Protein 4AE2 (pdb70)

CATH classification: 3.30.750.130 (+1 more: 2.60.120.1000)

Radius of gyration: 27.9 Å; Cα contacts (8 Å, |Δi|>4): 1718; chains: 3; bounding box: 72×78×65 Å

GO terms:
  GO:0005515 protein binding (F, IPI)
  GO:0048407 platelet-derived growth factor binding (F, IDA)
  GO:0005576 extracellular region (C, TAS)
  GO:0005788 endoplasmic reticulum lumen (C, TAS)
  GO:0031012 extracellular matrix (C, TAS)
  GO:0005576 extracellular region (C, HDA)
  GO:0031012 extracellular matrix (C, HDA)
  GO:0030020 extracellular matrix structural constituent conferring tensile strength (F, HDA)
  GO:0005586 collagen type III trimer (C, IDA)
  GO:0002020 protease binding (F, IPI)
  GO:0005576 extracellular region (C, IDA)
  GO:0042060 wound healing (P, IDA)
  GO:0009314 response to radiation (P, IDA)
  GO:0018149 peptide cross-linking (P, IDA)
  GO:0034097 response to cytokine (P, IDA)
  GO:0007160 cell-matrix adhesion (P, IDA)
  GO:0007179 transforming growth factor beta receptor signaling pathway (P, IDA)
  GO:0005178 integrin binding (F, IMP)
  GO:0005201 extracellular matrix structural constituent (F, IMP)
  GO:0031012 extracellular matrix (C, IMP)

B-factor: mean 22.06, std 8.64, range [9.99, 71.2]

InterPro domains:
  IPR000885 Fibrillar collagen, C-terminal [PF01410] (1231-1465)
  IPR000885 Fibrillar collagen, C-terminal [PS51461] (1232-1466)
  IPR000885 Fibrillar collagen, C-terminal [SM00038] (1231-1466)
  IPR001007 VWFC domain [PF00093] (32-88)
  IPR001007 VWFC domain [PS01208] (50-88)
  IPR001007 VWFC domain [PS50184] (30-89)
  IPR001007 VWFC domain [SM00214] (32-88)
  IPR008160 Collagen triple helix repeat [PF01391] (474-532)
  IPR008160 Collagen triple helix repeat [PF01391] (534-592)
  IPR008160 Collagen triple helix repeat [PF01391] (958-1015)
  IPR008160 Collagen triple helix repeat [PF01391] (1077-1135)
  IPR008160 Collagen triple helix repeat [PF01391] (1137-1195)
  IPR050149 Collagen superfamily [PTHR24023] (837-1212)

Structure (mmCIF, N/CA/C/O backbone):
data_4AE2
#
_entry.id   4AE2
#
_cell.length_a   76.450
_cell.length_b   90.360
_cell.length_c   102.440
_cell.angle_alpha   90.00
_cell.angle_beta   90.00
_cell.angle_gamma   90.00
#
_symmetry.space_group_name_H-M   'P 21 21 21'
#
loop_
_entity.id
_entity.type
_entity.pdbx_description
1 polymer 'COLLAGEN ALPHA-1(III) CHAIN'
2 non-polymer 'CALCIUM ION'
3 non-polymer 'NITRATE ION'
4 water water
#
loop_
_atom_site.group_PDB
_atom_site.id
_atom_site.type_symbol
_atom_site.label_atom_id
_atom_site.label_alt_id
_atom_site.label_comp_id
_atom_site.label_asym_id
_atom_site.label_entity_id
_atom_site.label_seq_id
_atom_site.pdbx_PDB_ins_code
_atom_site.Cartn_x
_atom_site.Cartn_y
_atom_site.Cartn_z
_atom_site.occupancy
_atom_site.B_iso_or_equiv
_atom_site.auth_seq_id
_atom_site.auth_comp_id
_atom_site.auth_asym_id
_atom_site.auth_atom_id
_atom_site.pdbx_PDB_model_num
ATOM 1 N N . PRO A 1 41 ? 20.890 3.292 -35.201 1.00 37.75 30 PRO A N 1
ATOM 2 C CA . PRO A 1 41 ? 20.049 2.792 -36.268 1.00 33.27 30 PRO A CA 1
ATOM 3 C C . PRO A 1 41 ? 19.557 3.917 -37.105 1.00 38.10 30 PRO A C 1
ATOM 4 O O . PRO A 1 41 ? 20.097 4.999 -36.972 1.00 39.89 30 PRO A O 1
ATOM 8 N N . ASP A 1 42 ? 18.571 3.602 -37.934 1.00 38.30 31 ASP A N 1
ATOM 9 C CA . ASP A 1 42 ? 18.040 4.481 -38.953 1.00 34.41 31 ASP A CA 1
ATOM 10 C C . ASP A 1 42 ? 16.568 4.207 -39.325 1.00 31.53 31 ASP A C 1
ATOM 11 O O . ASP A 1 42 ? 15.998 4.961 -40.086 1.00 34.11 31 ASP A O 1
ATOM 16 N N . GLY A 1 43 ? 15.951 3.153 -38.778 1.00 27.91 32 GLY A N 1
ATOM 17 C CA . GLY A 1 43 ? 14.512 2.917 -38.991 1.00 20.35 32 GLY A CA 1
ATOM 18 C C . GLY A 1 43 ? 14.128 2.055 -40.182 1.00 22.72 32 GLY A C 1
ATOM 19 O O . GLY A 1 43 ? 12.939 1.888 -40.500 1.00 22.90 32 GLY A O 1
ATOM 20 N N . SER A 1 44 ? 15.133 1.528 -40.867 1.00 22.88 33 SER A N 1
ATOM 21 C CA . SER A 1 44 ? 14.915 0.540 -41.911 1.00 23.31 33 SER A CA 1
ATOM 22 C C . SER A 1 44 ? 14.697 -0.830 -41.263 1.00 23.33 33 SER A C 1
ATOM 23 O O . SER A 1 44 ? 15.016 -1.023 -40.091 1.00 23.08 33 SER A O 1
ATOM 26 N N . ARG A 1 45 ? 14.163 -1.785 -42.023 1.00 24.93 34 ARG A N 1
ATOM 27 C CA . ARG A 1 45 ? 13.952 -3.131 -41.495 1.00 25.37 34 ARG A CA 1
ATOM 28 C C . ARG A 1 45 ? 15.243 -3.805 -40.992 1.00 26.59 34 ARG A C 1
ATOM 29 O O . ARG A 1 45 ? 15.238 -4.501 -39.978 1.00 29.06 34 ARG A O 1
ATOM 37 N N . LYS A 1 46 ? 16.341 -3.582 -41.704 1.00 26.36 35 LYS A N 1
ATOM 38 C CA . LYS A 1 46 ? 17.631 -4.181 -41.378 1.00 27.29 35 LYS A CA 1
ATOM 39 C C . LYS A 1 46 ? 18.288 -3.469 -40.197 1.00 26.48 35 LYS A C 1
ATOM 40 O O . LYS A 1 46 ? 19.125 -4.047 -39.503 1.00 28.57 35 LYS A O 1
ATOM 42 N N . ASN A 1 47 ? 17.906 -2.215 -39.974 1.00 27.54 36 ASN A N 1
ATOM 43 C CA . ASN A 1 47 ? 18.494 -1.407 -38.911 1.00 27.29 36 ASN A CA 1
ATOM 44 C C . ASN A 1 47 ? 17.410 -0.630 -38.147 1.00 21.55 36 ASN A C 1
ATOM 45 O O . ASN A 1 47 ? 17.339 0.609 -38.242 1.00 20.62 36 ASN A O 1
ATOM 50 N N . PRO A 1 48 ? 16.544 -1.355 -37.403 1.00 21.07 37 PRO A N 1
ATOM 51 C CA . PRO A 1 48 ? 15.409 -0.654 -36.798 1.00 19.42 37 PRO A CA 1
ATOM 52 C C . PRO A 1 48 ? 15.826 0.237 -35.646 1.00 21.13 37 PRO A C 1
ATOM 53 O O . PRO A 1 48 ? 16.818 -0.045 -34.970 1.00 24.36 37 PRO A O 1
ATOM 57 N N . ALA A 1 49 ? 15.067 1.302 -35.432 1.00 18.00 38 ALA A N 1
ATOM 58 C CA . ALA A 1 49 ? 15.216 2.154 -34.250 1.00 19.66 38 ALA A CA 1
ATOM 59 C C . ALA A 1 49 ? 14.512 1.533 -33.024 1.00 16.68 38 ALA A C 1
ATOM 60 O O . ALA A 1 49 ? 13.672 0.648 -33.178 1.00 19.03 38 ALA A O 1
ATOM 62 N N . ARG A 1 50 ? 14.843 1.981 -31.808 1.00 14.00 39 ARG A N 1
ATOM 63 C CA . ARG A 1 50 ? 14.097 1.482 -30.628 1.00 13.78 39 ARG A CA 1
ATOM 64 C C . ARG A 1 50 ? 12.608 1.853 -30.724 1.00 13.53 39 ARG A C 1
ATOM 65 O O . ARG A 1 50 ? 11.719 1.017 -30.481 1.00 13.16 39 ARG A O 1
ATOM 73 N N . ASN A 1 51 ? 12.354 3.110 -31.054 1.00 12.61 40 ASN A N 1
ATOM 74 C CA . ASN A 1 51 ? 10.998 3.611 -31.310 1.00 13.69 40 ASN A CA 1
ATOM 75 C C . ASN A 1 51 ? 11.093 4.907 -32.095 1.00 14.21 40 ASN A C 1
ATOM 76 O O . ASN A 1 51 ? 12.193 5.358 -32.425 1.00 14.95 40 ASN A O 1
ATOM 81 N N . CYS A 1 52 ? 9.953 5.510 -32.406 1.00 13.90 41 CYS A N 1
ATOM 82 C CA . CYS A 1 52 ? 9.956 6.737 -33.221 1.00 12.77 41 CYS A CA 1
ATOM 83 C C . CYS A 1 52 ? 10.539 7.954 -32.502 1.00 13.08 41 CYS A C 1
ATOM 84 O O . CYS A 1 52 ? 11.116 8.844 -33.143 1.00 15.96 41 CYS A O 1
ATOM 87 N N . ARG A 1 53 ? 10.355 8.026 -31.187 1.00 13.94 42 ARG A N 1
ATOM 88 C CA . ARG A 1 53 ? 10.891 9.154 -30.425 1.00 14.82 42 ARG A CA 1
ATOM 89 C C . ARG A 1 53 ? 12.420 9.217 -30.499 1.00 16.56 42 ARG A C 1
ATOM 90 O O . ARG A 1 53 ? 12.985 10.318 -30.645 1.00 19.47 42 ARG A O 1
ATOM 98 N N . ASP A 1 54 ? 13.076 8.049 -30.405 1.00 17.04 43 ASP A N 1
ATOM 99 C CA . ASP A 1 54 ? 14.537 7.957 -30.546 1.00 18.31 43 ASP A CA 1
ATOM 100 C C . ASP A 1 54 ? 14.953 8.329 -31.940 1.00 17.98 43 ASP A C 1
ATOM 101 O O . ASP A 1 54 ? 15.986 8.978 -32.140 1.00 19.88 43 ASP A O 1
ATOM 106 N N . LEU A 1 55 ? 14.182 7.853 -32.917 1.00 17.65 44 LEU A N 1
ATOM 107 C CA . LEU A 1 55 ? 14.487 8.147 -34.311 1.00 18.56 44 LEU A CA 1
ATOM 108 C C . LEU A 1 55 ? 14.439 9.664 -34.555 1.00 17.92 44 LEU A C 1
ATOM 109 O O . LEU A 1 55 ? 15.349 10.220 -35.191 1.00 20.90 44 LEU A O 1
ATOM 114 N N . LYS A 1 56 ? 13.421 10.334 -34.014 1.00 15.18 45 LYS A N 1
ATOM 115 C CA . LYS A 1 56 ? 13.296 11.793 -34.114 1.00 17.43 45 LYS A CA 1
ATOM 116 C C . LYS A 1 56 ? 14.486 12.493 -33.447 1.00 19.49 45 LYS A C 1
ATOM 117 O O . LYS A 1 56 ? 15.115 13.385 -34.048 1.00 22.71 45 LYS A O 1
ATOM 123 N N . PHE A 1 57 ? 14.804 12.071 -32.223 1.00 17.91 46 PHE A N 1
ATOM 124 C CA . PHE A 1 57 ? 15.901 12.674 -31.449 1.00 21.29 46 PHE A CA 1
ATOM 125 C C . PHE A 1 57 ? 17.247 12.555 -32.181 1.00 20.23 46 PHE A C 1
ATOM 126 O O . PHE A 1 57 ? 17.999 13.527 -32.287 1.00 23.13 46 PHE A O 1
ATOM 134 N N . CYS A 1 58 ? 17.529 11.365 -32.700 1.00 21.30 47 CYS A N 1
ATOM 135 C CA . CYS A 1 58 ? 18.813 11.057 -33.311 1.00 22.42 47 CYS A CA 1
ATOM 136 C C . CYS A 1 58 ? 18.909 11.443 -34.788 1.00 24.46 47 CYS A C 1
ATOM 137 O O . CYS A 1 58 ? 19.995 11.701 -35.281 1.00 28.88 47 CYS A O 1
ATOM 140 N N . HIS A 1 59 ? 17.774 11.500 -35.482 1.00 24.61 48 HIS A N 1
ATOM 141 C CA . HIS A 1 59 ? 17.749 11.847 -36.900 1.00 25.13 48 HIS A CA 1
ATOM 142 C C . HIS A 1 59 ? 16.657 12.852 -37.178 1.00 25.90 48 HIS A C 1
ATOM 143 O O . HIS A 1 59 ? 15.628 12.496 -37.766 1.00 24.07 48 HIS A O 1
ATOM 150 N N . PRO A 1 60 ? 16.868 14.124 -36.778 1.00 26.42 49 PRO A N 1
ATOM 151 C CA . PRO A 1 60 ? 15.806 15.134 -36.866 1.00 26.83 49 PRO A CA 1
ATOM 152 C C . PRO A 1 60 ? 15.403 15.481 -38.305 1.00 28.04 49 PRO A C 1
ATOM 153 O O . PRO A 1 60 ? 14.406 16.165 -38.513 1.00 31.76 49 PRO A O 1
ATOM 157 N N . GLU A 1 61 ? 16.163 14.992 -39.282 1.00 26.91 50 GLU A N 1
ATOM 158 C CA . GLU A 1 61 ? 15.892 15.291 -40.690 1.00 28.82 50 GLU A CA 1
ATOM 159 C C . GLU A 1 61 ? 14.811 14.374 -41.273 1.00 22.58 50 GLU A C 1
ATOM 160 O O . GLU A 1 61 ? 14.258 14.664 -42.340 1.00 22.73 50 GLU A O 1
ATOM 166 N N . LEU A 1 62 ? 14.514 13.274 -40.583 1.00 20.74 51 LEU A N 1
ATOM 167 C CA . LEU A 1 62 ? 13.564 12.292 -41.111 1.00 18.59 51 LEU A CA 1
ATOM 168 C C . LEU A 1 62 ? 12.128 12.809 -41.012 1.00 19.71 51 LEU A C 1
ATOM 169 O O . LEU A 1 62 ? 11.739 13.417 -40.005 1.00 20.90 51 LEU A O 1
ATOM 174 N N . LYS A 1 63 ? 11.359 12.573 -42.074 1.00 17.86 52 LYS A N 1
ATOM 175 C CA . LYS A 1 63 ? 9.961 12.996 -42.137 1.00 18.94 52 LYS A CA 1
ATOM 176 C C . LYS A 1 63 ? 9.011 11.901 -41.698 1.00 16.22 52 LYS A C 1
ATOM 177 O O . LYS A 1 63 ? 9.359 10.710 -41.680 1.00 16.23 52 LYS A O 1
ATOM 183 N N . SER A 1 64 ? 7.806 12.311 -41.334 1.00 15.50 53 SER A N 1
ATOM 184 C CA . SER A 1 64 ? 6.786 11.367 -40.855 1.00 15.02 53 SER A CA 1
ATOM 185 C C . SER A 1 64 ? 6.462 10.310 -41.900 1.00 15.70 53 SER A C 1
ATOM 186 O O . SER A 1 64 ? 6.347 10.615 -43.097 1.00 18.31 53 SER A O 1
ATOM 189 N N . GLY A 1 65 ? 6.315 9.070 -41.446 1.00 14.50 54 GLY A N 1
ATOM 190 C CA . GLY A 1 65 ? 6.151 7.960 -42.378 1.00 14.97 54 GLY A CA 1
ATOM 191 C C . GLY A 1 65 ? 6.349 6.597 -41.759 1.00 16.09 54 GLY A C 1
ATOM 192 O O . GLY A 1 65 ? 6.429 6.459 -40.533 1.00 15.73 54 GLY A O 1
ATOM 193 N N . GLU A 1 66 ? 6.403 5.594 -42.629 1.00 16.11 55 GLU A N 1
ATOM 194 C CA . GLU A 1 66 ? 6.564 4.219 -42.230 1.00 16.28 55 GLU A CA 1
ATOM 195 C C . GLU A 1 66 ? 8.011 3.920 -41.890 1.00 16.15 55 GLU A C 1
ATOM 196 O O . GLU A 1 66 ? 8.905 4.212 -42.703 1.00 16.20 55 GLU A O 1
ATOM 202 N N . TYR A 1 67 ? 8.230 3.323 -40.711 1.00 14.59 56 TYR A N 1
ATOM 203 C CA . TYR A 1 67 ? 9.572 2.909 -40.251 1.00 14.66 56 TYR A CA 1
ATOM 204 C C . TYR A 1 67 ? 9.483 1.591 -39.513 1.00 14.94 56 TYR A C 1
ATOM 205 O O . TYR A 1 67 ? 8.385 1.159 -39.137 1.00 16.95 56 TYR A O 1
ATOM 214 N N . TRP A 1 68 ? 10.642 0.971 -39.280 1.00 14.04 57 TRP A N 1
ATOM 215 C CA . TRP A 1 68 ? 10.729 -0.262 -38.503 1.00 13.86 57 TRP A CA 1
ATOM 216 C C . TRP A 1 68 ? 11.352 0.075 -37.174 1.00 14.85 57 TRP A C 1
ATOM 217 O O . TRP A 1 68 ? 12.406 0.738 -37.103 1.00 15.88 57 TRP A O 1
ATOM 228 N N . VAL A 1 69 ? 10.682 -0.337 -36.104 1.00 14.38 58 VAL A N 1
ATOM 229 C CA . VAL A 1 69 ? 11.191 -0.133 -34.755 1.00 12.40 58 VAL A CA 1
ATOM 230 C C . VAL A 1 69 ? 11.220 -1.445 -34.004 1.00 12.55 58 VAL A C 1
ATOM 231 O O . VAL A 1 69 ? 10.568 -2.408 -34.398 1.00 17.02 58 VAL A O 1
ATOM 235 N N . ASP A 1 70 ? 11.989 -1.484 -32.925 1.00 13.10 59 ASP A N 1
ATOM 236 C CA . ASP A 1 70 ? 12.226 -2.714 -32.205 1.00 13.30 59 ASP A CA 1
ATOM 237 C C . ASP A 1 70 ? 12.336 -2.402 -30.711 1.00 15.21 59 ASP A C 1
ATOM 238 O O . ASP A 1 70 ? 13.441 -2.337 -30.149 1.00 15.15 59 ASP A O 1
ATOM 243 N N . PRO A 1 71 ? 11.182 -2.209 -30.056 1.00 14.08 60 PRO A N 1
ATOM 244 C CA . PRO A 1 71 ? 11.182 -1.745 -28.678 1.00 14.43 60 PRO A CA 1
ATOM 245 C C . PRO A 1 71 ? 11.978 -2.646 -27.726 1.00 13.99 60 PRO A C 1
ATOM 246 O O . PRO A 1 71 ? 12.601 -2.139 -26.798 1.00 14.55 60 PRO A O 1
ATOM 250 N N . ASN A 1 72 ? 12.001 -3.955 -27.987 1.00 13.32 61 ASN A N 1
ATOM 251 C CA . ASN A 1 72 ? 12.675 -4.906 -27.079 1.00 13.64 61 ASN A CA 1
ATOM 252 C C . ASN A 1 72 ? 14.133 -5.137 -27.472 1.00 13.48 61 ASN A C 1
ATOM 253 O O . ASN A 1 72 ? 14.845 -5.939 -26.843 1.00 13.89 61 ASN A O 1
ATOM 258 N N . GLN A 1 73 ? 14.566 -4.404 -28.503 1.00 12.88 62 GLN A N 1
ATOM 259 C CA . GLN A 1 73 ? 15.979 -4.380 -28.927 1.00 15.36 62 GLN A CA 1
ATOM 260 C C . GLN A 1 73 ? 16.542 -5.790 -29.096 1.00 16.38 62 GLN A C 1
ATOM 261 O O . GLN A 1 73 ? 15.822 -6.668 -29.565 1.00 16.11 62 GLN A O 1
ATOM 267 N N . GLY A 1 74 ? 17.803 -6.023 -28.723 1.00 17.25 63 GLY A N 1
ATOM 268 C CA . GLY A 1 74 ? 18.429 -7.330 -28.946 1.00 17.25 63 GLY A CA 1
ATOM 269 C C . GLY A 1 74 ? 18.335 -7.768 -30.401 1.00 18.15 63 GLY A C 1
ATOM 270 O O . GLY A 1 74 ? 18.593 -6.974 -31.303 1.00 18.53 63 GLY A O 1
ATOM 271 N N . CYS A 1 75 ? 17.947 -9.022 -30.629 1.00 19.84 64 CYS A N 1
ATOM 272 C CA . CYS A 1 75 ? 17.756 -9.565 -31.981 1.00 17.94 64 CYS A CA 1
ATOM 273 C C . CYS A 1 75 ? 16.741 -8.720 -32.771 1.00 19.57 64 CYS A C 1
ATOM 274 O O . CYS A 1 75 ? 15.661 -8.374 -32.272 1.00 18.28 64 CYS A O 1
ATOM 277 N N . LYS A 1 76 ? 17.110 -8.369 -33.993 1.00 20.70 65 LYS A N 1
ATOM 278 C CA . LYS A 1 76 ? 16.318 -7.454 -34.833 1.00 21.00 65 LYS A CA 1
ATOM 279 C C . LYS A 1 76 ? 15.136 -8.111 -35.550 1.00 22.88 65 LYS A C 1
ATOM 280 O O . LYS A 1 76 ? 14.305 -7.416 -36.149 1.00 24.74 65 LYS A O 1
ATOM 283 N N . LEU A 1 77 ? 15.054 -9.438 -35.499 1.00 21.82 66 LEU A N 1
ATOM 284 C CA . LEU A 1 77 ? 14.113 -10.195 -36.344 1.00 25.95 66 LEU A CA 1
ATOM 285 C C . LEU A 1 77 ? 12.642 -9.963 -36.010 1.00 25.12 66 LEU A C 1
ATOM 286 O O . LEU A 1 77 ? 11.762 -10.213 -36.844 1.00 28.41 66 LEU A O 1
ATOM 291 N N . ASP A 1 78 ? 12.370 -9.482 -34.800 1.00 21.82 67 ASP A N 1
ATOM 292 C CA . ASP A 1 78 ? 10.993 -9.217 -34.408 1.00 20.76 67 ASP A CA 1
ATOM 293 C C . ASP A 1 78 ? 10.632 -7.727 -34.464 1.00 19.89 67 ASP A C 1
ATOM 294 O O . ASP A 1 78 ? 9.661 -7.303 -33.836 1.00 20.87 67 ASP A O 1
ATOM 299 N N . ALA A 1 79 ? 11.412 -6.936 -35.209 1.00 18.53 68 ALA A N 1
ATOM 300 C CA . ALA A 1 79 ? 11.070 -5.526 -35.415 1.00 17.69 68 ALA A CA 1
ATOM 301 C C . ALA A 1 79 ? 9.672 -5.399 -36.037 1.00 17.70 68 ALA A C 1
ATOM 302 O O . ALA A 1 79 ? 9.223 -6.287 -36.768 1.00 20.36 68 ALA A O 1
ATOM 304 N N . ILE A 1 80 ? 8.978 -4.316 -35.706 1.00 16.05 69 ILE A N 1
ATOM 305 C CA . ILE A 1 80 ? 7.622 -4.075 -36.213 1.00 18.05 69 ILE A CA 1
ATOM 306 C C . ILE A 1 80 ? 7.548 -2.820 -37.063 1.00 16.23 69 ILE A C 1
ATOM 307 O O . ILE A 1 80 ? 8.298 -1.862 -36.861 1.00 16.64 69 ILE A O 1
ATOM 312 N N . LYS A 1 81 ? 6.616 -2.831 -38.016 1.00 17.81 70 LYS A N 1
ATOM 313 C CA . LYS A 1 81 ? 6.410 -1.728 -38.919 1.00 15.98 70 LYS A CA 1
ATOM 314 C C . LYS A 1 81 ? 5.387 -0.770 -38.320 1.00 14.76 70 LYS A C 1
ATOM 315 O O . LYS A 1 81 ? 4.287 -1.179 -37.917 1.00 17.39 70 LYS A O 1
ATOM 321 N N . VAL A 1 82 ? 5.741 0.505 -38.271 1.00 14.31 71 VAL A N 1
ATOM 322 C CA . VAL A 1 82 ? 4.906 1.494 -37.562 1.00 14.22 71 VAL A CA 1
ATOM 323 C C . VAL A 1 82 ? 4.818 2.768 -38.379 1.00 14.30 71 VAL A C 1
ATOM 324 O O . VAL A 1 82 ? 5.543 2.923 -39.370 1.00 15.29 71 VAL A O 1
ATOM 328 N N . PHE A 1 83 ? 3.929 3.676 -37.980 1.00 15.33 72 PHE A N 1
ATOM 329 C CA . PHE A 1 83 ? 3.972 5.045 -38.498 1.00 16.21 72 PHE A CA 1
ATOM 330 C C . PHE A 1 83 ? 4.644 5.903 -37.437 1.00 15.10 72 PHE A C 1
ATOM 331 O O . PHE A 1 83 ? 4.250 5.867 -36.282 1.00 15.09 72 PHE A O 1
ATOM 339 N N . CYS A 1 84 ? 5.659 6.660 -37.845 1.00 13.33 73 CYS A N 1
ATOM 340 C CA . CYS A 1 84 ? 6.290 7.630 -36.959 1.00 15.26 73 CYS A CA 1
ATOM 341 C C . CYS A 1 84 ? 5.765 9.018 -37.282 1.00 15.97 73 CYS A C 1
ATOM 342 O O . CYS A 1 84 ? 5.931 9.497 -38.394 1.00 15.16 73 CYS A O 1
ATOM 345 N N . ASN A 1 85 ? 5.138 9.666 -36.310 1.00 15.01 74 ASN A N 1
ATOM 346 C CA . ASN A 1 85 ? 4.904 11.098 -36.421 1.00 15.84 74 ASN A CA 1
ATOM 347 C C . ASN A 1 85 ? 6.185 11.822 -36.013 1.00 16.04 74 ASN A C 1
ATOM 348 O O . ASN A 1 85 ? 6.529 11.834 -34.832 1.00 17.06 74 ASN A O 1
ATOM 353 N N . MET A 1 86 ? 6.908 12.400 -36.981 1.00 14.17 75 MET A N 1
ATOM 354 C CA . MET A 1 86 ? 8.215 13.021 -36.666 1.00 15.04 75 MET A CA 1
ATOM 355 C C . MET A 1 86 ? 8.164 14.448 -36.118 1.00 16.96 75 MET A C 1
ATOM 356 O O . MET A 1 86 ? 9.199 14.993 -35.701 1.00 18.30 75 MET A O 1
ATOM 361 N N . GLU A 1 87 ? 6.964 15.038 -36.092 1.00 17.04 76 GLU A N 1
ATOM 362 C CA . GLU A 1 87 ? 6.738 16.280 -35.363 1.00 18.17 76 GLU A CA 1
ATOM 363 C C . GLU A 1 87 ? 6.625 16.060 -33.834 1.00 18.08 76 GLU A C 1
ATOM 364 O O . GLU A 1 87 ? 7.246 16.772 -33.045 1.00 19.68 76 GLU A O 1
ATOM 370 N N . THR A 1 88 ? 5.820 15.086 -33.430 1.00 15.78 77 THR A N 1
ATOM 371 C CA . THR A 1 88 ? 5.668 14.747 -32.017 1.00 18.33 77 THR A CA 1
ATOM 372 C C . THR A 1 88 ? 6.675 13.686 -31.544 1.00 18.39 77 THR A C 1
ATOM 373 O O . THR A 1 88 ? 7.035 13.669 -30.379 1.00 22.34 77 THR A O 1
ATOM 377 N N . GLY A 1 89 ? 7.130 12.815 -32.439 1.00 16.49 78 GLY A N 1
ATOM 378 C CA . GLY A 1 89 ? 7.928 11.639 -32.042 1.00 15.19 78 GLY A CA 1
ATOM 379 C C . GLY A 1 89 ? 7.075 10.443 -31.650 1.00 14.24 78 GLY A C 1
ATOM 380 O O . GLY A 1 89 ? 7.584 9.461 -31.126 1.00 16.31 78 GLY A O 1
ATOM 381 N N . GLU A 1 90 ? 5.772 10.508 -31.917 1.00 14.95 79 GLU A N 1
ATOM 382 C CA . GLU A 1 90 ? 4.865 9.399 -31.599 1.00 13.55 79 GLU A CA 1
ATOM 383 C C . GLU A 1 90 ? 5.121 8.165 -32.463 1.00 12.45 79 GLU A C 1
ATOM 384 O O . GLU A 1 90 ? 5.361 8.285 -33.664 1.00 14.90 79 GLU A O 1
ATOM 390 N N . THR A 1 91 ? 5.057 6.995 -31.836 1.00 11.15 80 THR A N 1
ATOM 391 C CA . THR A 1 91 ? 5.100 5.702 -32.517 1.00 12.17 80 THR A CA 1
ATOM 392 C C . THR A 1 91 ? 3.647 5.207 -32.599 1.00 12.85 80 THR A C 1
ATOM 393 O O . THR A 1 91 ? 3.030 4.930 -31.553 1.00 13.45 80 THR A O 1
ATOM 397 N N . CYS A 1 92 ? 3.107 5.101 -33.816 1.00 11.04 81 CYS A N 1
ATOM 398 C CA . CYS A 1 92 ? 1.679 4.774 -34.011 1.00 10.39 81 CYS A CA 1
ATOM 399 C C . CYS A 1 92 ? 1.485 3.428 -34.684 1.00 13.04 81 CYS A C 1
ATOM 400 O O . CYS A 1 92 ? 2.052 3.180 -35.759 1.00 16.24 81 CYS A O 1
ATOM 403 N N . ILE A 1 93 ? 0.699 2.556 -34.046 1.00 11.64 82 ILE A N 1
ATOM 404 C CA . ILE A 1 93 ? 0.539 1.166 -34.500 1.00 12.37 82 ILE A CA 1
ATOM 405 C C . ILE A 1 93 ? -0.918 0.983 -34.882 1.00 14.47 82 ILE A C 1
ATOM 406 O O . ILE A 1 93 ? -1.800 1.279 -34.075 1.00 13.93 82 ILE A O 1
ATOM 411 N N . SER A 1 94 ? -1.168 0.474 -36.085 1.00 14.65 83 SER A N 1
ATOM 412 C CA . SER A 1 94 ? -2.529 0.391 -36.588 1.00 14.33 83 SER A CA 1
ATOM 413 C C . SER A 1 94 ? -3.218 -0.862 -36.114 1.00 16.72 83 SER A C 1
ATOM 414 O O . SER A 1 94 ? -2.558 -1.903 -35.908 1.00 16.87 83 SER A O 1
ATOM 417 N N . ALA A 1 95 ? -4.543 -0.765 -35.953 1.00 15.95 84 ALA A N 1
ATOM 418 C CA . ALA A 1 95 ? -5.378 -1.939 -35.749 1.00 17.01 84 ALA A CA 1
ATOM 419 C C . ALA A 1 95 ? -5.445 -2.741 -37.028 1.00 17.31 84 ALA A C 1
ATOM 420 O O . ALA A 1 95 ? -5.343 -2.188 -38.122 1.00 17.59 84 ALA A O 1
ATOM 422 N N . ASN A 1 96 ? -5.626 -4.048 -36.898 1.00 18.25 85 ASN A N 1
ATOM 423 C CA . ASN A 1 96 ? -5.767 -4.906 -38.070 1.00 21.50 85 ASN A CA 1
ATOM 424 C C . ASN A 1 96 ? -6.630 -6.115 -37.734 1.00 22.24 85 ASN A C 1
ATOM 425 O O . ASN A 1 96 ? -6.176 -7.014 -37.021 1.00 29.70 85 ASN A O 1
ATOM 430 N N . PRO A 1 97 ? -7.888 -6.138 -38.221 1.00 24.52 86 PRO A N 1
ATOM 431 C CA . PRO A 1 97 ? -8.524 -5.128 -39.085 1.00 22.92 86 PRO A CA 1
ATOM 432 C C . PRO A 1 97 ? -8.806 -3.833 -38.351 1.00 21.17 86 PRO A C 1
ATOM 433 O O . PRO A 1 97 ? -9.025 -3.846 -37.150 1.00 23.40 86 PRO A O 1
ATOM 437 N N . LEU A 1 98 ? -8.828 -2.723 -39.073 1.00 20.92 87 LEU A N 1
ATOM 438 C CA . LEU A 1 98 ? -9.087 -1.442 -38.429 1.00 25.13 87 LEU A CA 1
ATOM 439 C C . LEU A 1 98 ? -10.539 -1.026 -38.561 1.00 21.52 87 LEU A C 1
ATOM 440 O O . LEU A 1 98 ? -10.965 -0.039 -37.963 1.00 25.20 87 LEU A O 1
ATOM 445 N N . ASN A 1 99 ? -11.293 -1.789 -39.342 1.00 19.61 88 ASN A N 1
ATOM 446 C CA . ASN A 1 99 ? -12.675 -1.446 -39.639 1.00 19.53 88 ASN A CA 1
ATOM 447 C C . ASN A 1 99 ? -13.668 -2.497 -39.139 1.00 21.42 88 ASN A C 1
ATOM 448 O O . ASN A 1 99 ? -13.459 -3.691 -39.343 1.00 23.02 88 ASN A O 1
ATOM 453 N N . VAL A 1 100 ? -14.737 -2.046 -38.476 1.00 19.01 89 VAL A N 1
ATOM 454 C CA . VAL A 1 100 ? -15.925 -2.875 -38.244 1.00 17.78 89 VAL A CA 1
ATOM 455 C C . VAL A 1 100 ? -16.955 -2.357 -39.244 1.00 18.90 89 VAL A C 1
ATOM 456 O O . VAL A 1 100 ? -17.359 -1.201 -39.145 1.00 21.19 89 VAL A O 1
ATOM 460 N N . PRO A 1 101 ? -17.377 -3.198 -40.214 1.00 21.62 90 PRO A N 1
ATOM 461 C CA . PRO A 1 101 ? -18.327 -2.776 -41.254 1.00 20.26 90 PRO A CA 1
ATOM 462 C C . PRO A 1 101 ? -19.644 -2.290 -40.670 1.00 20.77 90 PRO A C 1
ATOM 463 O O . PRO A 1 101 ? -20.049 -2.758 -39.594 1.00 20.29 90 PRO A O 1
ATOM 467 N N . ARG A 1 102 ? -20.300 -1.366 -41.375 1.00 21.33 91 ARG A N 1
ATOM 468 C CA . ARG A 1 102 ? -21.609 -0.847 -40.959 1.00 22.58 91 ARG A CA 1
ATOM 469 C C . ARG A 1 102 ? -22.654 -1.937 -41.157 1.00 24.62 91 ARG A C 1
ATOM 470 O O . ARG A 1 102 ? -22.832 -2.443 -42.266 1.00 27.71 91 ARG A O 1
ATOM 478 N N . LYS A 1 103 ? -23.327 -2.309 -40.075 1.00 26.35 92 LYS A N 1
ATOM 479 C CA . LYS A 1 103 ? -24.289 -3.408 -40.085 1.00 26.81 92 LYS A CA 1
ATOM 480 C C . LYS A 1 103 ? -25.282 -3.233 -38.945 1.00 26.75 92 LYS A C 1
ATOM 481 O O . LYS A 1 103 ? -25.023 -2.504 -37.974 1.00 22.39 92 LYS A O 1
ATOM 487 N N . HIS A 1 104 ? -26.438 -3.870 -39.090 1.00 29.95 93 HIS A N 1
ATOM 488 C CA . HIS A 1 104 ? -27.239 -4.229 -37.938 1.00 30.92 93 HIS A CA 1
ATOM 489 C C . HIS A 1 104 ? -26.561 -5.432 -37.323 1.00 31.24 93 HIS A C 1
ATOM 490 O O . HIS A 1 104 ? -26.602 -6.540 -37.884 1.00 37.91 93 HIS A O 1
ATOM 497 N N . TRP A 1 105 ? -25.922 -5.213 -36.174 1.00 25.58 94 TRP A N 1
ATOM 498 C CA . TRP A 1 105 ? -25.070 -6.207 -35.508 1.00 23.11 94 TRP A CA 1
ATOM 499 C C . TRP A 1 105 ? -25.747 -6.961 -34.407 1.00 22.70 94 TRP A C 1
ATOM 500 O O . TRP A 1 105 ? -25.372 -8.100 -34.109 1.00 27.24 94 TRP A O 1
ATOM 511 N N . TRP A 1 106 ? -26.739 -6.326 -33.781 1.00 22.38 95 TRP A N 1
ATOM 512 C CA . TRP A 1 106 ? -27.345 -6.821 -32.544 1.00 23.57 95 TRP A CA 1
ATOM 513 C C . TRP A 1 106 ? -28.830 -6.699 -32.623 1.00 24.28 95 TRP A C 1
ATOM 514 O O . TRP A 1 106 ? -29.342 -5.680 -33.087 1.00 27.88 95 TRP A O 1
ATOM 525 N N . THR A 1 107 ? -29.539 -7.721 -32.158 1.00 26.11 96 THR A N 1
ATOM 526 C CA . THR A 1 107 ? -31.009 -7.686 -32.159 1.00 30.42 96 THR A CA 1
ATOM 527 C C . THR A 1 107 ? -31.537 -7.980 -30.763 1.00 35.87 96 THR A C 1
ATOM 528 O O . THR A 1 107 ? -31.096 -8.939 -30.131 1.00 42.19 96 THR A O 1
ATOM 532 N N . ASP A 1 108 ? -32.420 -7.124 -30.289 1.00 34.46 97 ASP A N 1
ATOM 533 C CA . ASP A 1 108 ? -32.985 -7.356 -28.995 1.00 44.55 97 ASP A CA 1
ATOM 534 C C . ASP A 1 108 ? -34.289 -6.617 -28.782 1.00 48.94 97 ASP A C 1
ATOM 535 O O . ASP A 1 108 ? -34.543 -5.607 -29.404 1.00 55.28 97 ASP A O 1
ATOM 537 N N . LYS A 1 113 ? -32.750 -1.991 -23.196 1.00 38.41 102 LYS A N 1
ATOM 538 C CA . LYS A 1 113 ? -31.426 -1.598 -23.697 1.00 32.79 102 LYS A CA 1
ATOM 539 C C . LYS A 1 113 ? -30.316 -1.742 -22.640 1.00 33.85 102 LYS A C 1
ATOM 540 O O . LYS A 1 113 ? -30.523 -1.463 -21.465 1.00 36.19 102 LYS A O 1
ATOM 546 N N . LYS A 1 114 ? -29.123 -2.141 -23.066 1.00 29.47 103 LYS A N 1
ATOM 547 C CA . LYS A 1 114 ? -27.958 -2.280 -22.173 1.00 24.61 103 LYS A CA 1
ATOM 548 C C . LYS A 1 114 ? -26.679 -2.238 -23.002 1.00 22.09 103 LYS A C 1
ATOM 549 O O . LYS A 1 114 ? -26.721 -2.395 -24.225 1.00 22.48 103 LYS A O 1
ATOM 555 N N . HIS A 1 115 ? -25.552 -2.014 -22.355 1.00 20.31 104 HIS A N 1
ATOM 556 C CA . HIS A 1 115 ? -24.270 -2.100 -23.052 1.00 18.70 104 HIS A CA 1
ATOM 557 C C . HIS A 1 115 ? -24.023 -3.515 -23.475 1.00 18.19 104 HIS A C 1
ATOM 558 O O . HIS A 1 115 ? -24.201 -4.453 -22.698 1.00 22.15 104 HIS A O 1
ATOM 565 N N . VAL A 1 116 ? -23.626 -3.691 -24.726 1.00 16.37 105 VAL A N 1
ATOM 566 C CA . VAL A 1 116 ? -23.297 -5.005 -25.242 1.00 18.32 105 VAL A CA 1
ATOM 567 C C . VAL A 1 116 ? -21.932 -4.872 -25.908 1.00 19.18 105 VAL A C 1
ATOM 568 O O . VAL A 1 116 ? -21.765 -4.038 -26.804 1.00 18.09 105 VAL A O 1
ATOM 572 N N . TRP A 1 117 ? -20.964 -5.678 -25.464 1.00 17.51 106 TRP A N 1
ATOM 573 C CA . TRP A 1 117 ? -19.624 -5.675 -26.056 1.00 18.89 106 TRP A CA 1
ATOM 574 C C . TRP A 1 117 ? -19.613 -6.296 -27.414 1.00 17.09 106 TRP A C 1
ATOM 575 O O . TRP A 1 117 ? -20.068 -7.421 -27.580 1.00 19.37 106 TRP A O 1
ATOM 586 N N . PHE A 1 118 ? -19.084 -5.561 -28.386 1.00 18.51 107 PHE A N 1
ATOM 587 C CA . PHE A 1 118 ? -18.938 -6.051 -29.753 1.00 18.60 107 PHE A CA 1
ATOM 588 C C . PHE A 1 118 ? -18.148 -7.370 -29.796 1.00 20.32 107 PHE A C 1
ATOM 589 O O . PHE A 1 118 ? -18.640 -8.394 -30.315 1.00 21.29 107 PHE A O 1
ATOM 597 N N . GLY A 1 119 ? -16.949 -7.349 -29.216 1.00 19.53 108 GLY A N 1
ATOM 598 C CA . GLY A 1 119 ? -16.026 -8.473 -29.328 1.00 21.21 108 GLY A CA 1
ATOM 599 C C . GLY A 1 119 ? -16.449 -9.632 -28.464 1.00 22.21 108 GLY A C 1
ATOM 600 O O . GLY A 1 119 ? -16.357 -10.788 -28.870 1.00 28.67 108 GLY A O 1
ATOM 601 N N . GLU A 1 120 ? -16.939 -9.308 -27.285 1.00 24.49 109 GLU A N 1
ATOM 602 C CA . GLU A 1 120 ? -17.365 -10.294 -26.330 1.00 24.08 109 GLU A CA 1
ATOM 603 C C . GLU A 1 120 ? -18.636 -11.021 -26.730 1.00 24.60 109 GLU A C 1
ATOM 604 O O . GLU A 1 120 ? -18.702 -12.213 -26.584 1.00 28.16 109 GLU A O 1
ATOM 610 N N . SER A 1 121 ? -19.633 -10.293 -27.227 1.00 27.07 110 SER A N 1
ATOM 611 C CA . SER A 1 121 ? -21.018 -10.782 -27.279 1.00 26.41 110 SER A CA 1
ATOM 612 C C . SER A 1 121 ? -21.701 -10.878 -28.640 1.00 26.45 110 SER A C 1
ATOM 613 O O . SER A 1 121 ? -22.646 -11.658 -28.788 1.00 30.88 110 SER A O 1
ATOM 616 N N . MET A 1 122 ? -21.264 -10.096 -29.623 1.00 22.97 111 MET A N 1
ATOM 617 C CA . MET A 1 122 ? -21.990 -10.037 -30.899 1.00 23.09 111 MET A CA 1
ATOM 618 C C . MET A 1 122 ? -21.519 -11.075 -31.912 1.00 26.03 111 MET A C 1
ATOM 619 O O . MET A 1 122 ? -20.332 -11.411 -31.959 1.00 26.77 111 MET A O 1
ATOM 624 N N . ASP A 1 123 ? -22.460 -11.578 -32.717 1.00 26.65 112 ASP A N 1
ATOM 625 C CA . ASP A 1 123 ? -22.158 -12.522 -33.796 1.00 30.72 112 ASP A CA 1
ATOM 626 C C . ASP A 1 123 ? -21.257 -11.875 -34.833 1.00 29.08 112 ASP A C 1
ATOM 627 O O . ASP A 1 123 ? -21.589 -10.833 -35.405 1.00 32.20 112 ASP A O 1
ATOM 632 N N . GLY A 1 124 ? -20.107 -12.497 -35.062 1.00 27.59 113 GLY A N 1
ATOM 633 C CA . GLY A 1 124 ? -19.111 -11.953 -35.961 1.00 25.72 113 GLY A CA 1
ATOM 634 C C . GLY A 1 124 ? -18.230 -10.899 -35.300 1.00 23.83 113 GLY A C 1
ATOM 635 O O . GLY A 1 124 ? -17.382 -10.298 -35.957 1.00 26.42 113 GLY A O 1
ATOM 636 N N . GLY A 1 125 ? -18.424 -10.676 -34.001 1.00 22.25 114 GLY A N 1
ATOM 637 C CA . GLY A 1 125 ? -17.654 -9.670 -33.278 1.00 21.95 114 GLY A CA 1
ATOM 638 C C . GLY A 1 125 ? -16.233 -10.142 -33.060 1.00 21.06 114 GLY A C 1
ATOM 639 O O . GLY A 1 125 ? -15.951 -11.330 -33.109 1.00 24.04 114 GLY A O 1
ATOM 640 N N . PHE A 1 126 ? -15.336 -9.199 -32.837 1.00 19.60 115 PHE A N 1
ATOM 641 C CA . PHE A 1 126 ? -13.945 -9.504 -32.529 1.00 22.52 115 PHE A CA 1
ATOM 642 C C . PHE A 1 126 ? -13.377 -8.405 -31.657 1.00 19.34 115 PHE A C 1
ATOM 643 O O . PHE A 1 126 ? -13.820 -7.254 -31.734 1.00 19.96 115 PHE A O 1
ATOM 651 N N . GLN A 1 127 ? -12.411 -8.758 -30.814 1.00 20.00 116 GLN A N 1
ATOM 652 C CA . GLN A 1 127 ? -11.637 -7.749 -30.105 1.00 19.53 116 GLN A CA 1
ATOM 653 C C . GLN A 1 127 ? -10.576 -7.182 -31.038 1.00 18.28 116 GLN A C 1
ATOM 654 O O . GLN A 1 127 ? -10.129 -7.861 -31.965 1.00 21.49 116 GLN A O 1
ATOM 660 N N . PHE A 1 128 ? -10.209 -5.928 -30.824 1.00 16.42 117 PHE A N 1
ATOM 661 C CA . PHE A 1 128 ? -9.256 -5.264 -31.708 1.00 16.13 117 PHE A CA 1
ATOM 662 C C . PHE A 1 128 ? -7.841 -5.728 -31.449 1.00 18.38 117 PHE A C 1
ATOM 663 O O . PHE A 1 128 ? -7.422 -5.902 -30.300 1.00 18.70 117 PHE A O 1
ATOM 671 N N . SER A 1 129 ? -7.114 -5.895 -32.547 1.00 20.46 118 SER A N 1
ATOM 672 C CA . SER A 1 129 ? -5.813 -6.512 -32.559 1.00 19.95 118 SER A CA 1
ATOM 673 C C . SER A 1 129 ? -4.873 -5.549 -33.293 1.00 19.89 118 SER A C 1
ATOM 674 O O . SER A 1 129 ? -5.315 -4.846 -34.200 1.00 21.54 118 SER A O 1
ATOM 677 N N . TYR A 1 130 ? -3.602 -5.501 -32.886 1.00 19.81 119 TYR A N 1
ATOM 678 C CA . TYR A 1 130 ? -2.625 -4.505 -33.381 1.00 19.52 119 TYR A CA 1
ATOM 679 C C . TYR A 1 130 ? -1.335 -5.149 -33.838 1.00 25.37 119 TYR A C 1
ATOM 680 O O . TYR A 1 130 ? -0.865 -6.111 -33.227 1.00 28.02 119 TYR A O 1
ATOM 689 N N . GLY A 1 131 ? -0.743 -4.597 -34.891 1.00 27.08 120 GLY A N 1
ATOM 690 C CA . GLY A 1 131 ? 0.549 -5.072 -35.342 1.00 33.41 120 GLY A CA 1
ATOM 691 C C . GLY A 1 131 ? 0.437 -6.054 -36.477 1.00 36.49 120 GLY A C 1
ATOM 692 O O . GLY A 1 131 ? -0.664 -6.511 -36.820 1.00 36.59 120 GLY A O 1
ATOM 693 N N . ASN A 1 132 ? 1.606 -6.359 -37.038 1.00 46.22 121 ASN A N 1
ATOM 694 C CA . ASN A 1 132 ? 1.810 -7.232 -38.178 1.00 55.72 121 ASN A CA 1
ATOM 695 C C . ASN A 1 132 ? 1.198 -8.611 -37.878 1.00 53.08 121 ASN A C 1
ATOM 696 O O . ASN A 1 132 ? 1.792 -9.398 -37.136 1.00 57.21 121 ASN A O 1
ATOM 701 N N . PRO A 1 133 ? 0.000 -8.907 -38.434 1.00 51.70 122 PRO A N 1
ATOM 702 C CA . PRO A 1 133 ? -0.646 -10.183 -38.087 1.00 55.08 122 PRO A CA 1
ATOM 703 C C . PRO A 1 133 ? 0.179 -11.387 -38.542 1.00 56.76 122 PRO A C 1
ATOM 704 O O . PRO A 1 133 ? -0.246 -12.529 -38.350 1.00 58.86 122 PRO A O 1
ATOM 708 N N . GLU A 1 134 ? 1.343 -11.112 -39.138 1.00 60.86 123 GLU A N 1
ATOM 709 C CA . GLU A 1 134 ? 2.316 -12.138 -39.529 1.00 56.49 123 GLU A CA 1
ATOM 710 C C . GLU A 1 134 ? 3.083 -12.682 -38.328 1.00 53.64 123 GLU A C 1
ATOM 711 O O . GLU A 1 134 ? 3.193 -13.899 -38.174 1.00 62.13 123 GLU A O 1
ATOM 713 N N . LEU A 1 135 ? 3.613 -11.783 -37.492 1.00 38.65 124 LEU A N 1
ATOM 714 C CA . LEU A 1 135 ? 4.331 -12.163 -36.285 1.00 32.29 124 LEU A CA 1
ATOM 715 C C . LEU A 1 135 ? 3.374 -12.903 -35.349 1.00 35.32 124 LEU A C 1
ATOM 716 O O . LEU A 1 135 ? 2.177 -12.579 -35.299 1.00 35.34 124 LEU A O 1
ATOM 718 N N . PRO A 1 136 ? 3.884 -13.911 -34.617 1.00 35.67 125 PRO A N 1
ATOM 719 C CA . PRO A 1 136 ? 3.061 -14.551 -33.592 1.00 30.52 125 PRO A CA 1
ATOM 720 C C . PRO A 1 136 ? 2.487 -13.516 -32.621 1.00 29.43 125 PRO A C 1
ATOM 721 O O . PRO A 1 136 ? 3.118 -12.480 -32.393 1.00 31.01 125 PRO A O 1
ATOM 725 N N . GLU A 1 137 ? 1.303 -13.797 -32.072 1.00 28.74 126 GLU A N 1
ATOM 726 C CA . GLU A 1 137 ? 0.612 -12.882 -31.148 1.00 29.77 126 GLU A CA 1
ATOM 727 C C . GLU A 1 137 ? 1.469 -12.548 -29.922 1.00 26.86 126 GLU A C 1
ATOM 728 O O . GLU A 1 137 ? 1.418 -11.434 -29.407 1.00 27.60 126 GLU A O 1
ATOM 730 N N . ASP A 1 138 ? 2.261 -13.515 -29.468 1.00 26.17 127 ASP A N 1
ATOM 731 C CA . ASP A 1 138 ? 3.090 -13.322 -28.276 1.00 26.76 127 ASP A CA 1
ATOM 732 C C . ASP A 1 138 ? 4.271 -12.388 -28.511 1.00 26.53 127 ASP A C 1
ATOM 733 O O . ASP A 1 138 ? 4.666 -11.645 -27.604 1.00 25.43 127 ASP A O 1
ATOM 738 N N . VAL A 1 139 ? 4.821 -12.400 -29.723 1.00 25.94 128 VAL A N 1
ATOM 739 C CA . VAL A 1 139 ? 5.862 -11.444 -30.065 1.00 23.57 128 VAL A CA 1
ATOM 740 C C . VAL A 1 139 ? 5.327 -10.004 -30.054 1.00 23.42 128 VAL A C 1
ATOM 741 O O . VAL A 1 139 ? 5.950 -9.105 -29.468 1.00 22.98 128 VAL A O 1
ATOM 745 N N . LEU A 1 140 ? 4.173 -9.786 -30.678 1.00 24.14 129 LEU A N 1
ATOM 746 C CA . LEU A 1 140 ? 3.579 -8.446 -30.744 1.00 24.70 129 LEU A CA 1
ATOM 747 C C . LEU A 1 140 ? 3.223 -7.983 -29.349 1.00 22.59 129 LEU A C 1
ATOM 748 O O . LEU A 1 140 ? 3.372 -6.811 -29.001 1.00 22.75 129 LEU A O 1
ATOM 753 N N . ASP A 1 141 ? 2.756 -8.926 -28.548 1.00 21.84 130 ASP A N 1
ATOM 754 C CA . ASP A 1 141 ? 2.434 -8.725 -27.149 1.00 22.53 130 ASP A CA 1
ATOM 755 C C . ASP A 1 141 ? 3.601 -8.086 -26.382 1.00 20.07 130 ASP A C 1
ATOM 756 O O . ASP A 1 141 ? 3.422 -7.136 -25.658 1.00 17.44 130 ASP A O 1
ATOM 761 N N . VAL A 1 142 ? 4.788 -8.644 -26.557 1.00 17.97 131 VAL A N 1
ATOM 762 C CA . VAL A 1 142 ? 5.962 -8.173 -25.832 1.00 15.15 131 VAL A CA 1
ATOM 763 C C . VAL A 1 142 ? 6.407 -6.799 -26.348 1.00 16.10 131 VAL A C 1
ATOM 764 O O . VAL A 1 142 ? 6.703 -5.891 -25.561 1.00 14.39 131 VAL A O 1
ATOM 768 N N . GLN A 1 143 ? 6.396 -6.630 -27.666 1.00 15.84 132 GLN A N 1
ATOM 769 C CA . GLN A 1 143 ? 6.768 -5.351 -28.254 1.00 15.90 132 GLN A CA 1
ATOM 770 C C . GLN A 1 143 ? 5.823 -4.260 -27.782 1.00 15.31 132 GLN A C 1
ATOM 771 O O . GLN A 1 143 ? 6.267 -3.187 -27.371 1.00 14.84 132 GLN A O 1
ATOM 777 N N . LEU A 1 144 ? 4.517 -4.555 -27.784 1.00 15.31 133 LEU A N 1
ATOM 778 C CA . LEU A 1 144 ? 3.531 -3.615 -27.259 1.00 15.88 133 LEU A CA 1
ATOM 779 C C . LEU A 1 144 ? 3.664 -3.357 -25.766 1.00 15.68 133 LEU A C 1
ATOM 780 O O . LEU A 1 144 ? 3.431 -2.226 -25.314 1.00 15.75 133 LEU A O 1
ATOM 785 N N . ALA A 1 145 ? 4.026 -4.396 -25.007 1.00 15.43 134 ALA A N 1
ATOM 786 C CA . ALA A 1 145 ? 4.261 -4.262 -23.565 1.00 16.35 134 ALA A CA 1
ATOM 787 C C . ALA A 1 145 ? 5.386 -3.258 -23.274 1.00 14.12 134 ALA A C 1
ATOM 788 O O . ALA A 1 145 ? 5.255 -2.438 -22.357 1.00 13.33 134 ALA A O 1
ATOM 790 N N . PHE A 1 146 ? 6.477 -3.312 -24.056 1.00 13.29 135 PHE A N 1
ATOM 791 C CA . PHE A 1 146 ? 7.537 -2.299 -23.937 1.00 12.22 135 PHE A CA 1
ATOM 792 C C . PHE A 1 146 ? 6.997 -0.885 -24.153 1.00 12.19 135 PHE A C 1
ATOM 793 O O . PHE A 1 146 ? 7.320 0.036 -23.400 1.00 13.53 135 PHE A O 1
ATOM 801 N N . LEU A 1 147 ? 6.159 -0.711 -25.170 1.00 11.21 136 LEU A N 1
ATOM 802 C CA . LEU A 1 147 ? 5.602 0.612 -25.439 1.00 13.44 136 LEU A CA 1
ATOM 803 C C . LEU A 1 147 ? 4.588 1.045 -24.377 1.00 13.27 136 LEU A C 1
ATOM 804 O O . LEU A 1 147 ? 4.569 2.216 -23.955 1.00 13.05 136 LEU A O 1
ATOM 809 N N . ARG A 1 148 ? 3.776 0.102 -23.910 1.00 13.59 137 ARG A N 1
ATOM 810 C CA . ARG A 1 148 ? 2.752 0.436 -22.932 1.00 14.86 137 ARG A CA 1
ATOM 811 C C . ARG A 1 148 ? 3.353 0.813 -21.566 1.00 14.87 137 ARG A C 1
ATOM 812 O O . ARG A 1 148 ? 2.891 1.760 -20.913 1.00 13.83 137 ARG A O 1
ATOM 820 N N . LEU A 1 149 ? 4.397 0.094 -21.150 1.00 14.49 138 LEU A N 1
ATOM 821 C CA . LEU A 1 149 ? 4.980 0.289 -19.824 1.00 14.82 138 LEU A CA 1
ATOM 822 C C . LEU A 1 149 ? 6.060 1.367 -19.754 1.00 14.60 138 LEU A C 1
ATOM 823 O O . LEU A 1 149 ? 6.335 1.905 -18.685 1.00 16.81 138 LEU A O 1
ATOM 828 N N . LEU A 1 150 ? 6.663 1.711 -20.885 1.00 13.80 139 LEU A N 1
ATOM 829 C CA . LEU A 1 150 ? 7.847 2.581 -20.859 1.00 13.13 139 LEU A CA 1
ATOM 830 C C . LEU A 1 150 ? 7.705 3.853 -21.710 1.00 13.35 139 LEU A C 1
ATOM 831 O O . LEU A 1 150 ? 8.677 4.575 -21.932 1.00 16.07 139 LEU A O 1
ATOM 836 N N . SER A 1 151 ? 6.488 4.125 -22.190 1.00 12.47 140 SER A N 1
ATOM 837 C CA . SER A 1 151 ? 6.208 5.387 -22.888 1.00 13.18 140 SER A CA 1
ATOM 838 C C . SER A 1 151 ? 5.766 6.452 -21.877 1.00 13.90 140 SER A C 1
ATOM 839 O O . SER A 1 151 ? 5.247 6.123 -20.811 1.00 17.89 140 SER A O 1
ATOM 842 N N . SER A 1 152 ? 5.942 7.720 -22.242 1.00 14.72 141 SER A N 1
ATOM 843 C CA . SER A 1 152 ? 5.520 8.869 -21.430 1.00 15.22 141 SER A CA 1
ATOM 844 C C . SER A 1 152 ? 3.988 8.987 -21.359 1.00 17.42 141 SER A C 1
ATOM 845 O O . SER A 1 152 ? 3.398 9.318 -20.324 1.00 18.42 141 SER A O 1
ATOM 848 N N . ARG A 1 153 ? 3.354 8.716 -22.479 1.00 17.15 142 ARG A N 1
ATOM 849 C CA . ARG A 1 153 ? 1.920 8.901 -22.637 1.00 18.15 142 ARG A CA 1
ATOM 850 C C . ARG A 1 153 ? 1.491 8.116 -23.862 1.00 16.74 142 ARG A C 1
ATOM 851 O O . ARG A 1 153 ? 2.321 7.653 -24.667 1.00 18.90 142 ARG A O 1
ATOM 859 N N . ALA A 1 154 ? 0.187 7.941 -23.987 1.00 16.67 143 ALA A N 1
ATOM 860 C CA . ALA A 1 154 ? -0.374 7.307 -25.174 1.00 15.46 143 ALA A CA 1
ATOM 861 C C . ALA A 1 154 ? -1.729 7.902 -25.435 1.00 14.75 143 ALA A C 1
ATOM 862 O O . ALA A 1 154 ? -2.339 8.486 -24.545 1.00 14.62 143 ALA A O 1
ATOM 864 N N . SER A 1 155 ? -2.180 7.759 -26.670 1.00 13.06 144 SER A N 1
ATOM 865 C CA . SER A 1 155 ? -3.488 8.233 -27.078 1.00 13.21 144 SER A CA 1
ATOM 866 C C . SER A 1 155 ? -4.021 7.359 -28.197 1.00 12.74 144 SER A C 1
ATOM 867 O O . SER A 1 155 ? -3.279 6.726 -28.934 1.00 12.47 144 SER A O 1
ATOM 870 N N . GLN A 1 156 ? -5.339 7.344 -28.314 1.00 11.57 145 GLN A N 1
ATOM 871 C CA . GLN A 1 156 ? -5.991 6.587 -29.376 1.00 12.54 145 GLN A CA 1
ATOM 872 C C . GLN A 1 156 ? -7.367 7.140 -29.605 1.00 13.24 145 GLN A C 1
ATOM 873 O O . GLN A 1 156 ? -8.079 7.465 -28.640 1.00 14.48 145 GLN A O 1
ATOM 879 N N . GLN A 1 157 ? -7.725 7.240 -30.886 1.00 11.65 146 GLN A N 1
ATOM 880 C CA . GLN A 1 157 ? -9.076 7.652 -31.325 1.00 11.72 146 GLN A CA 1
ATOM 881 C C . GLN A 1 157 ? -9.849 6.477 -31.874 1.00 11.93 146 GLN A C 1
ATOM 882 O O . GLN A 1 157 ? -9.284 5.513 -32.391 1.00 13.18 146 GLN A O 1
ATOM 888 N N . ILE A 1 158 ? -11.167 6.544 -31.735 1.00 10.78 147 ILE A N 1
ATOM 889 C CA . ILE A 1 158 ? -12.031 5.517 -32.315 1.00 12.11 147 ILE A CA 1
ATOM 890 C C . ILE A 1 158 ? -13.277 6.238 -32.797 1.00 12.26 147 ILE A C 1
ATOM 891 O O . ILE A 1 158 ? -13.753 7.156 -32.110 1.00 13.37 147 ILE A O 1
ATOM 896 N N . THR A 1 159 ? -13.765 5.846 -33.982 1.00 12.96 148 THR A N 1
ATOM 897 C CA . THR A 1 159 ? -14.895 6.495 -34.642 1.00 14.39 148 THR A CA 1
ATOM 898 C C . THR A 1 159 ? -16.040 5.528 -34.685 1.00 12.51 148 THR A C 1
ATOM 899 O O . THR A 1 159 ? -15.904 4.429 -35.215 1.00 13.18 148 THR A O 1
ATOM 903 N N . TYR A 1 160 ? -17.162 5.947 -34.099 1.00 14.05 149 TYR A N 1
ATOM 904 C CA . TYR A 1 160 ? -18.408 5.197 -34.161 1.00 13.13 149 TYR A CA 1
ATOM 905 C C . TYR A 1 160 ? -19.283 5.737 -35.287 1.00 13.41 149 TYR A C 1
ATOM 906 O O . TYR A 1 160 ? -19.721 6.887 -35.249 1.00 14.71 149 TYR A O 1
ATOM 915 N N . HIS A 1 161 ? -19.532 4.898 -36.285 1.00 14.55 150 HIS A N 1
ATOM 916 C CA . HIS A 1 161 ? -20.474 5.224 -37.357 1.00 15.20 150 HIS A CA 1
ATOM 917 C C . HIS A 1 161 ? -21.858 4.809 -36.911 1.00 13.94 150 HIS A C 1
ATOM 918 O O . HIS A 1 161 ? -22.041 3.698 -36.417 1.00 15.77 150 HIS A O 1
ATOM 925 N N . CYS A 1 162 ? -22.834 5.706 -37.055 1.00 13.73 151 CYS A N 1
ATOM 926 C CA . CYS A 1 162 ? -24.154 5.509 -36.444 1.00 14.38 151 CYS A CA 1
ATOM 927 C C . CYS A 1 162 ? -25.290 5.795 -37.412 1.00 17.22 151 CYS A C 1
ATOM 928 O O . CYS A 1 162 ? -25.276 6.827 -38.118 1.00 16.92 151 CYS A O 1
ATOM 931 N N . LYS A 1 163 ? -26.280 4.897 -37.416 1.00 15.08 152 LYS A N 1
ATOM 932 C CA . LYS A 1 163 ? -27.584 5.148 -38.061 1.00 17.45 152 LYS A CA 1
ATOM 933 C C . LYS A 1 163 ? -28.653 4.813 -37.021 1.00 17.08 152 LYS A C 1
ATOM 934 O O . LYS A 1 163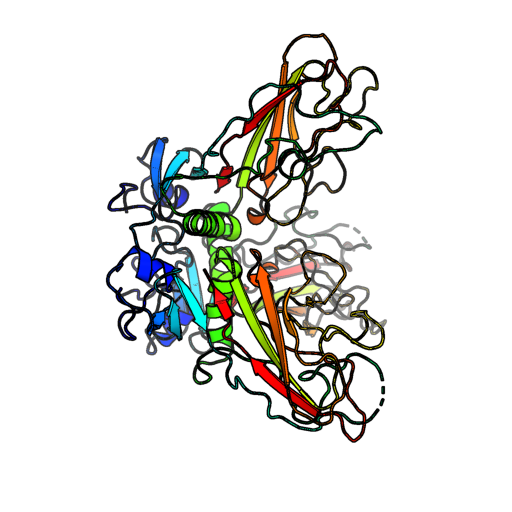 ? -28.752 3.658 -36.569 1.00 19.41 152 LYS A O 1
ATOM 940 N N . ASN A 1 164 ? -29.428 5.826 -36.618 1.00 18.12 153 ASN A N 1
ATOM 941 C CA . ASN A 1 164 ? -30.428 5.661 -35.556 1.00 17.90 153 ASN A CA 1
ATOM 942 C C . ASN A 1 164 ? -29.836 5.060 -34.295 1.00 17.88 153 ASN A C 1
ATOM 943 O O . ASN A 1 164 ? -30.407 4.136 -33.709 1.00 17.78 153 ASN A O 1
ATOM 948 N N . SER A 1 165 ? -28.692 5.593 -33.870 1.00 17.05 154 SER A N 1
ATOM 949 C CA . SER A 1 165 ? -27.963 5.047 -32.731 1.00 14.76 154 SER A CA 1
ATOM 950 C C . SER A 1 165 ? -27.212 6.168 -32.041 1.00 14.07 154 SER A C 1
ATOM 951 O O . SER A 1 165 ? -26.278 6.718 -32.613 1.00 15.46 154 SER A O 1
ATOM 954 N N . ILE A 1 166 ? -27.624 6.503 -30.819 1.00 14.32 155 ILE A N 1
ATOM 955 C CA . ILE A 1 166 ? -26.934 7.512 -30.012 1.00 14.26 155 ILE A CA 1
ATOM 956 C C . ILE A 1 166 ? -25.594 6.917 -29.590 1.00 14.56 155 ILE A C 1
ATOM 957 O O . ILE A 1 166 ? -25.536 5.749 -29.209 1.00 15.80 155 ILE A O 1
ATOM 962 N N . ALA A 1 167 ? -24.537 7.733 -29.641 1.00 13.90 156 ALA A N 1
ATOM 963 C CA . ALA A 1 167 ? -23.181 7.313 -29.302 1.00 13.13 156 ALA A CA 1
ATOM 964 C C . ALA A 1 167 ? -22.678 7.953 -28.009 1.00 12.53 156 ALA A C 1
ATOM 965 O O . ALA A 1 167 ? -21.922 7.337 -27.250 1.00 13.31 156 ALA A O 1
ATOM 967 N N . TYR A 1 168 ? -23.090 9.197 -27.771 1.00 11.61 157 TYR A N 1
ATOM 968 C CA . TYR A 1 168 ? -22.641 9.931 -26.599 1.00 12.11 157 TYR A CA 1
ATOM 969 C C . TYR A 1 168 ? -23.807 10.755 -26.057 1.00 13.14 157 TYR A C 1
ATOM 970 O O . TYR A 1 168 ? -24.523 10.303 -25.158 1.00 14.47 157 TYR A O 1
ATOM 979 N N . MET A 1 169 ? -24.023 11.941 -26.624 1.00 13.42 158 MET A N 1
ATOM 980 C CA . MET A 1 169 ? -25.147 12.799 -26.214 1.00 13.60 158 MET A CA 1
ATOM 981 C C . MET A 1 169 ? -26.453 12.374 -26.897 1.00 15.30 158 MET A C 1
ATOM 982 O O . MET A 1 169 ? -26.461 12.069 -28.097 1.00 15.59 158 MET A O 1
ATOM 987 N N . ASP A 1 170 ? -27.541 12.355 -26.128 1.00 15.73 159 ASP A N 1
ATOM 988 C CA . ASP A 1 170 ? -28.900 12.116 -26.644 1.00 17.55 159 ASP A CA 1
ATOM 989 C C . ASP A 1 170 ? -29.559 13.497 -26.730 1.00 19.09 159 ASP A C 1
ATOM 990 O O . ASP A 1 170 ? -29.877 14.103 -25.711 1.00 21.26 159 ASP A O 1
ATOM 995 N N . GLN A 1 171 ? -29.744 14.019 -27.934 1.00 16.97 160 GLN A N 1
ATOM 996 C CA . GLN A 1 171 ? -30.256 15.391 -28.062 1.00 20.51 160 GLN A CA 1
ATOM 997 C C . GLN A 1 171 ? -31.634 15.618 -27.398 1.00 20.40 160 GLN A C 1
ATOM 998 O O . GLN A 1 171 ? -31.866 16.669 -26.796 1.00 26.37 160 GLN A O 1
ATOM 1004 N N . ALA A 1 172 ? -32.519 14.630 -27.497 1.00 24.91 161 ALA A N 1
ATOM 1005 C CA . ALA A 1 172 ? -33.877 14.743 -26.947 1.00 28.69 161 ALA A CA 1
ATOM 1006 C C . ALA A 1 172 ? -33.872 14.846 -25.423 1.00 24.19 161 ALA A C 1
ATOM 1007 O O . ALA A 1 172 ? -34.552 15.688 -24.865 1.00 27.28 161 ALA A O 1
ATOM 1009 N N . SER A 1 173 ? -33.097 13.989 -24.760 1.00 22.23 162 SER A N 1
ATOM 1010 C CA . SER A 1 173 ? -33.015 13.996 -23.301 1.00 20.89 162 SER A CA 1
ATOM 1011 C C . SER A 1 173 ? -32.025 15.035 -22.771 1.00 19.88 162 SER A C 1
ATOM 1012 O O . SER A 1 173 ? -32.168 15.498 -21.649 1.00 20.66 162 SER A O 1
ATOM 1015 N N . GLY A 1 174 ? -31.031 15.403 -23.576 1.00 17.41 163 GLY A N 1
ATOM 1016 C CA . GLY A 1 174 ? -30.032 16.371 -23.145 1.00 16.68 163 GLY A CA 1
ATOM 1017 C C . GLY A 1 174 ? -28.939 15.762 -22.281 1.00 17.23 163 GLY A C 1
ATOM 1018 O O . GLY A 1 174 ? -28.168 16.485 -21.674 1.00 22.18 163 GLY A O 1
ATOM 1019 N N . ASN A 1 175 ? -28.862 14.436 -22.212 1.00 15.49 164 ASN A N 1
ATOM 1020 C CA . ASN A 1 175 ? -27.855 13.781 -21.373 1.00 13.96 164 ASN A CA 1
ATOM 1021 C C . ASN A 1 175 ? -27.030 12.703 -22.093 1.00 14.52 164 ASN A C 1
ATOM 1022 O O . ASN A 1 175 ? -27.324 12.360 -23.242 1.00 15.27 164 ASN A O 1
ATOM 1027 N N . VAL A 1 176 ? -25.993 12.199 -21.413 1.00 14.43 165 VAL A N 1
ATOM 1028 C CA . VAL A 1 176 ? -25.087 11.179 -21.969 1.00 14.84 165 VAL A CA 1
ATOM 1029 C C . VAL A 1 176 ? -25.305 9.806 -21.332 1.00 16.21 165 VAL A C 1
ATOM 1030 O O . VAL A 1 176 ? -24.407 8.954 -21.305 1.00 17.32 165 VAL A O 1
ATOM 1034 N N . LYS A 1 177 ? -26.525 9.571 -20.847 1.00 16.16 166 LYS A N 1
ATOM 1035 C CA . LYS A 1 177 ? -26.840 8.310 -20.170 1.00 17.04 166 LYS A CA 1
ATOM 1036 C C . LYS A 1 177 ? -26.741 7.092 -21.078 1.00 16.04 166 LYS A C 1
ATOM 1037 O O . LYS A 1 177 ? -26.470 5.983 -20.603 1.00 17.73 166 LYS A O 1
ATOM 1043 N N . LYS A 1 178 ? -26.959 7.312 -22.373 1.00 14.79 167 LYS A N 1
ATOM 1044 C CA . LYS A 1 178 ? -26.914 6.254 -23.394 1.00 13.62 167 LYS A CA 1
ATOM 1045 C C . LYS A 1 178 ? -25.527 6.122 -24.031 1.00 13.19 167 LYS A C 1
ATOM 1046 O O . LYS A 1 178 ? -25.376 5.399 -25.017 1.00 14.35 167 LYS A O 1
ATOM 1052 N N . ALA A 1 179 ? -24.527 6.829 -23.498 1.00 12.78 168 ALA A N 1
ATOM 1053 C CA . ALA A 1 179 ? -23.208 6.865 -24.158 1.00 14.02 168 ALA A CA 1
ATOM 1054 C C . ALA A 1 179 ? -22.559 5.478 -24.165 1.00 13.01 168 ALA A C 1
ATOM 1055 O O . ALA A 1 179 ? -22.734 4.697 -23.222 1.00 14.49 168 ALA A O 1
ATOM 1057 N N . LEU A 1 180 ? -21.828 5.174 -25.233 1.00 13.03 169 LEU A N 1
ATOM 1058 C CA . LEU A 1 180 ? -21.138 3.892 -25.360 1.00 12.80 169 LEU A CA 1
ATOM 1059 C C . LEU A 1 180 ? -19.917 3.827 -24.433 1.00 12.90 169 LEU A C 1
ATOM 1060 O O . LEU A 1 180 ? -19.480 4.849 -23.882 1.00 13.34 169 LEU A O 1
ATOM 1065 N N . LYS A 1 181 ? -19.401 2.618 -24.252 1.00 13.00 170 LYS A N 1
ATOM 1066 C CA . LYS A 1 181 ? -18.185 2.389 -23.442 1.00 12.85 170 LYS A CA 1
ATOM 1067 C C . LYS A 1 181 ? -17.094 1.782 -24.308 1.00 13.66 170 LYS A C 1
ATOM 1068 O O . LYS A 1 181 ? -17.375 1.189 -25.350 1.00 15.46 170 LYS A O 1
ATOM 1074 N N . LEU A 1 182 ? -15.847 1.904 -23.851 1.00 13.14 171 LEU A N 1
ATOM 1075 C CA . LEU A 1 182 ? -14.707 1.318 -24.556 1.00 11.69 171 LEU A CA 1
ATOM 1076 C C . LEU A 1 182 ? -13.953 0.475 -23.544 1.00 13.08 171 LEU A C 1
ATOM 1077 O O . LEU A 1 182 ? -13.986 0.777 -22.353 1.00 14.98 171 LEU A O 1
ATOM 1082 N N A MET A 1 183 ? -13.275 -0.568 -24.024 0.50 12.64 172 MET A N 1
ATOM 1083 N N B MET A 1 183 ? -13.281 -0.575 -24.020 0.50 12.90 172 MET A N 1
ATOM 1084 C CA A MET A 1 183 ? -12.452 -1.428 -23.174 0.50 14.97 172 MET A CA 1
ATOM 1085 C CA B MET A 1 183 ? -12.458 -1.438 -23.167 0.50 15.50 172 MET A CA 1
ATOM 1086 C C A MET A 1 183 ? -10.977 -1.178 -23.459 0.50 15.70 172 MET A C 1
ATOM 1087 C C B MET A 1 183 ? -10.981 -1.187 -23.456 0.50 16.04 172 MET A C 1
ATOM 1088 O O A MET A 1 183 ? -10.548 -1.208 -24.615 0.50 15.74 172 MET A O 1
ATOM 1089 O O B MET A 1 183 ? -10.556 -1.214 -24.613 0.50 16.08 172 MET A O 1
ATOM 1098 N N . GLY A 1 184 ? -10.215 -0.932 -22.398 1.00 15.34 173 GLY A N 1
ATOM 1099 C CA . GLY A 1 184 ? -8.764 -0.784 -22.495 1.00 17.53 173 GLY A CA 1
ATOM 1100 C C . GLY A 1 184 ? -8.022 -2.106 -22.337 1.00 18.06 173 GLY A C 1
ATOM 1101 O O . GLY A 1 184 ? -8.622 -3.180 -22.330 1.00 16.38 173 GLY A O 1
ATOM 1102 N N . SER A 1 185 ? -6.703 -2.018 -22.202 1.00 18.09 174 SER A N 1
ATOM 1103 C CA . SER A 1 185 ? -5.836 -3.193 -22.217 1.00 21.31 174 SER A CA 1
ATOM 1104 C C . SER A 1 185 ? -5.408 -3.637 -20.822 1.00 24.62 174 SER A C 1
ATOM 1105 O O . SER A 1 185 ? -4.594 -4.557 -20.673 1.00 28.88 174 SER A O 1
ATOM 1108 N N . ASN A 1 186 ? -5.957 -2.980 -19.807 1.00 25.02 175 ASN A N 1
ATOM 1109 C CA . ASN A 1 186 ? -5.610 -3.264 -18.424 1.00 30.16 175 ASN A CA 1
ATOM 1110 C C . ASN A 1 186 ? -6.882 -3.598 -17.629 1.00 31.62 175 ASN A C 1
ATOM 1111 O O . ASN A 1 186 ? -7.023 -3.221 -16.465 1.00 30.26 175 ASN A O 1
ATOM 1116 N N . GLU A 1 187 ? -7.804 -4.301 -18.289 1.00 30.81 176 GLU A N 1
ATOM 1117 C CA . GLU A 1 187 ? -9.091 -4.726 -17.706 1.00 28.14 176 GLU A CA 1
ATOM 1118 C C . GLU A 1 187 ? -9.986 -3.549 -17.259 1.00 27.06 176 GLU A C 1
ATOM 1119 O O . GLU A 1 187 ? -10.949 -3.730 -16.489 1.00 32.05 176 GLU A O 1
ATOM 1121 N N . GLY A 1 188 ? -9.687 -2.351 -17.760 1.00 23.32 177 GLY A N 1
ATOM 1122 C CA . GLY A 1 188 ? -10.448 -1.155 -17.399 1.00 22.52 177 GLY A CA 1
ATOM 1123 C C . GLY A 1 188 ? -11.306 -0.696 -18.557 1.00 21.98 177 GLY A C 1
ATOM 1124 O O . GLY A 1 188 ? -11.067 -1.060 -19.705 1.00 28.86 177 GLY A O 1
ATOM 1125 N N . GLU A 1 189 ? -12.308 0.105 -18.253 1.00 18.60 178 GLU A N 1
ATOM 1126 C CA . GLU A 1 189 ? -13.232 0.606 -19.257 1.00 17.18 178 GLU A CA 1
ATOM 1127 C C . GLU A 1 189 ? -13.127 2.116 -19.266 1.00 15.89 178 GLU A C 1
ATOM 1128 O O . GLU A 1 189 ? -12.829 2.723 -18.227 1.00 18.74 178 GLU A O 1
ATOM 1134 N N . PHE A 1 190 ? -13.350 2.699 -20.444 1.00 14.69 179 PHE A N 1
ATOM 1135 C CA . PHE A 1 190 ? -13.373 4.141 -20.646 1.00 14.60 179 PHE A CA 1
ATOM 1136 C C . PHE A 1 190 ? -14.798 4.543 -20.903 1.00 14.73 179 PHE A C 1
ATOM 1137 O O . PHE A 1 190 ? -15.468 3.978 -21.778 1.00 15.95 179 PHE A O 1
ATOM 1145 N N . LYS A 1 191 ? -15.259 5.503 -20.109 1.00 15.10 180 LYS A N 1
ATOM 1146 C CA . LYS A 1 191 ? -16.666 5.879 -20.081 1.00 15.93 180 LYS A CA 1
ATOM 1147 C C . LYS A 1 191 ? -16.888 7.388 -20.258 1.00 15.30 180 LYS A C 1
ATOM 1148 O O . LYS A 1 191 ? -15.962 8.199 -20.201 1.00 14.55 180 LYS A O 1
ATOM 1154 N N . ALA A 1 192 ? -18.139 7.750 -20.497 1.00 14.70 181 ALA A N 1
ATOM 1155 C CA . ALA A 1 192 ? -18.540 9.143 -20.622 1.00 14.59 181 ALA A CA 1
ATOM 1156 C C . ALA A 1 192 ? -18.433 9.870 -19.283 1.00 15.86 181 ALA A C 1
ATOM 1157 O O . ALA A 1 192 ? -18.103 11.068 -19.235 1.00 17.09 181 ALA A O 1
ATOM 1159 N N . GLU A 1 193 ? -18.715 9.145 -18.203 1.00 16.51 182 GLU A N 1
ATOM 1160 C CA . GLU A 1 193 ? -18.740 9.723 -16.857 1.00 18.23 182 GLU A CA 1
ATOM 1161 C C . GLU A 1 193 ? -18.035 8.825 -15.834 1.00 20.51 182 GLU A C 1
ATOM 1162 O O . GLU A 1 193 ? -17.516 7.762 -16.178 1.00 21.82 182 GLU A O 1
ATOM 1168 N N . GLY A 1 194 ? -18.030 9.256 -14.575 1.00 24.62 183 GLY A N 1
ATOM 1169 C CA . GLY A 1 194 ? -17.430 8.471 -13.492 1.00 25.84 183 GLY A CA 1
ATOM 1170 C C . GLY A 1 194 ? -15.990 8.852 -13.262 1.00 26.89 183 GLY A C 1
ATOM 1171 O O . GLY A 1 194 ? -15.590 9.987 -13.544 1.00 30.11 183 GLY A O 1
ATOM 1172 N N . ASN A 1 195 ? -15.209 7.899 -12.749 1.00 28.68 184 ASN A N 1
ATOM 1173 C CA . ASN A 1 195 ? -13.810 8.121 -12.455 1.00 28.55 184 ASN A CA 1
ATOM 1174 C C . ASN A 1 195 ? -13.125 8.885 -13.575 1.00 26.22 184 ASN A C 1
ATOM 1175 O O . ASN A 1 195 ? -13.043 8.398 -14.708 1.00 26.60 184 ASN A O 1
ATOM 1180 N N . SER A 1 196 ? -12.639 10.081 -13.251 1.00 25.24 185 SER A N 1
ATOM 1181 C CA . SER A 1 196 ? -12.084 10.981 -14.260 1.00 28.18 185 SER A CA 1
ATOM 1182 C C . SER A 1 196 ? -10.769 10.443 -14.839 1.00 24.85 185 SER A C 1
ATOM 1183 O O . SER A 1 196 ? -10.305 10.914 -15.870 1.00 25.52 185 SER A O 1
ATOM 1186 N N . LYS A 1 197 ? -10.182 9.443 -14.184 1.00 23.34 186 LYS A N 1
ATOM 1187 C CA . LYS A 1 197 ? -8.981 8.785 -14.720 1.00 22.77 186 LYS A CA 1
ATOM 1188 C C . LYS A 1 197 ? -9.290 7.999 -15.990 1.00 22.25 186 LYS A C 1
ATOM 1189 O O . LYS A 1 197 ? -8.402 7.781 -16.823 1.00 21.97 186 LYS A O 1
ATOM 1195 N N . PHE A 1 198 ? -10.552 7.588 -16.122 1.00 20.54 187 PHE A N 1
ATOM 1196 C CA . PHE A 1 198 ? -10.967 6.612 -17.123 1.00 18.74 187 PHE A CA 1
ATOM 1197 C C . PHE A 1 198 ? -12.022 7.155 -18.080 1.00 16.11 187 PHE A C 1
ATOM 1198 O O . PHE A 1 198 ? -12.571 6.405 -18.883 1.00 22.66 187 PHE A O 1
ATOM 1206 N N . THR A 1 199 ? -12.311 8.452 -18.006 1.00 15.77 188 THR A N 1
ATOM 1207 C CA . THR A 1 199 ? -13.271 9.038 -18.953 1.00 15.96 188 THR A CA 1
ATOM 1208 C C . THR A 1 199 ? -12.577 9.315 -20.279 1.00 14.80 188 THR A C 1
ATOM 1209 O O . THR A 1 199 ? -11.425 9.757 -20.307 1.00 14.89 188 THR A O 1
ATOM 1213 N N . TYR A 1 200 ? -13.278 9.028 -21.372 1.00 14.68 189 TYR A N 1
ATOM 1214 C CA . TYR A 1 200 ? -12.800 9.423 -22.695 1.00 11.10 189 TYR A CA 1
ATOM 1215 C C . TYR A 1 200 ? -13.219 10.874 -22.939 1.00 13.97 189 TYR A C 1
ATOM 1216 O O . TYR A 1 200 ? -13.944 11.477 -22.126 1.00 13.86 189 TYR A O 1
ATOM 1225 N N . THR A 1 201 ? -12.741 11.445 -24.038 1.00 12.83 190 THR A N 1
ATOM 1226 C CA . THR A 1 201 ? -13.225 12.749 -24.463 1.00 15.85 190 THR A CA 1
ATOM 1227 C C . THR A 1 201 ? -13.805 12.614 -25.859 1.00 14.82 190 THR A C 1
ATOM 1228 O O . THR A 1 201 ? -13.364 11.766 -26.653 1.00 16.22 190 THR A O 1
ATOM 1232 N N . VAL A 1 202 ? -14.794 13.450 -26.151 1.00 11.05 191 VAL A N 1
ATOM 1233 C CA . VAL A 1 202 ? -15.502 13.390 -27.419 1.00 11.54 191 VAL A CA 1
ATOM 1234 C C . VAL A 1 202 ? -15.050 14.567 -28.284 1.00 12.36 191 VAL A C 1
ATOM 1235 O O . VAL A 1 202 ? -15.102 15.725 -27.845 1.00 12.57 191 VAL A O 1
ATOM 1239 N N . LEU A 1 203 ? -14.581 14.258 -29.497 1.00 13.22 192 LEU A N 1
ATOM 1240 C CA . LEU A 1 203 ? -14.004 15.258 -30.395 1.00 12.51 192 LEU A CA 1
ATOM 1241 C C . LEU A 1 203 ? -15.024 15.836 -31.381 1.00 12.68 192 LEU A C 1
ATOM 1242 O O . LEU A 1 203 ? -14.853 16.949 -31.853 1.00 14.21 192 LEU A O 1
ATOM 1247 N N . GLU A 1 204 ? -16.051 15.048 -31.711 1.00 12.42 193 GLU A N 1
ATOM 1248 C CA . GLU A 1 204 ? -17.190 15.486 -32.530 1.00 13.39 193 GLU A CA 1
ATOM 1249 C C . GLU A 1 204 ? -18.321 14.497 -32.276 1.00 14.87 193 GLU A C 1
ATOM 1250 O O . GLU A 1 204 ? -18.070 13.328 -31.971 1.00 13.27 193 GLU A O 1
ATOM 1256 N N . ASP A 1 205 ? -19.565 14.960 -32.359 1.00 14.16 194 ASP A N 1
ATOM 1257 C CA . ASP A 1 205 ? -20.683 14.078 -32.036 1.00 13.07 194 ASP A CA 1
ATOM 1258 C C . ASP A 1 205 ? -21.840 14.329 -32.988 1.00 12.85 194 ASP A C 1
ATOM 1259 O O . ASP A 1 205 ? -22.666 15.206 -32.739 1.00 15.54 194 ASP A O 1
ATOM 1264 N N . GLY A 1 206 ? -21.907 13.536 -34.059 1.00 12.43 195 GLY A N 1
ATOM 1265 C CA . GLY A 1 206 ? -23.023 13.662 -35.001 1.00 14.81 195 GLY A CA 1
ATOM 1266 C C . GLY A 1 206 ? -24.128 12.636 -34.814 1.00 14.29 195 GLY A C 1
ATOM 1267 O O . GLY A 1 206 ? -25.023 12.546 -35.659 1.00 17.90 195 GLY A O 1
ATOM 1268 N N . CYS A 1 207 ? -24.086 11.881 -33.706 1.00 13.89 196 CYS A N 1
ATOM 1269 C CA . CYS A 1 207 ? -25.002 10.751 -33.477 1.00 12.96 196 CYS A CA 1
ATOM 1270 C C . CYS A 1 207 ? -26.192 11.048 -32.544 1.00 13.92 196 CYS A C 1
ATOM 1271 O O . CYS A 1 207 ? -26.883 10.118 -32.088 1.00 16.93 196 CYS A O 1
ATOM 1274 N N . THR A 1 208 ? -26.446 12.329 -32.288 1.00 13.96 197 THR A N 1
ATOM 1275 C CA . THR A 1 208 ? -27.343 12.736 -31.192 1.00 15.95 197 THR A CA 1
ATOM 1276 C C . THR A 1 208 ? -28.851 12.536 -31.438 1.00 16.93 197 THR A C 1
ATOM 1277 O O . THR A 1 208 ? -29.638 12.611 -30.486 1.0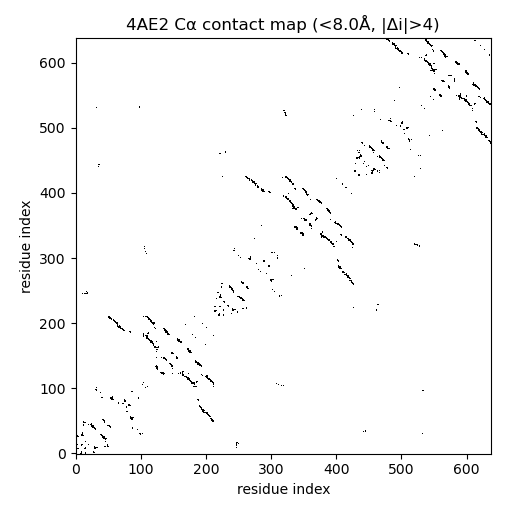0 18.53 197 THR A O 1
ATOM 1281 N N . LYS A 1 209 ? -29.238 12.265 -32.685 1.00 16.71 198 LYS A N 1
ATOM 1282 C CA . LYS A 1 209 ? -30.636 12.014 -33.058 1.00 17.27 198 LYS A CA 1
ATOM 1283 C C . LYS A 1 209 ? -30.753 10.815 -33.986 1.00 19.23 198 LYS A C 1
ATOM 1284 O O . LYS A 1 209 ? -29.804 10.475 -34.706 1.00 21.24 198 LYS A O 1
ATOM 1290 N N . HIS A 1 210 ? -31.925 10.194 -33.995 1.00 19.30 199 HIS A N 1
ATOM 1291 C CA . HIS A 1 210 ? -32.255 9.210 -35.017 1.00 20.25 199 HIS A CA 1
ATOM 1292 C C . HIS A 1 210 ? -32.829 9.958 -36.188 1.00 23.13 199 HIS A C 1
ATOM 1293 O O . HIS A 1 210 ? -33.943 10.491 -36.119 1.00 25.78 199 HIS A O 1
ATOM 1300 N N . THR A 1 211 ? -32.083 10.017 -37.279 1.00 24.22 200 THR A N 1
ATOM 1301 C CA . THR A 1 211 ? -32.520 10.765 -38.447 1.00 22.81 200 THR A CA 1
ATOM 1302 C C . THR A 1 211 ? -32.733 9.857 -39.645 1.00 21.04 200 THR A C 1
ATOM 1303 O O . THR A 1 211 ? -33.197 10.319 -40.682 1.00 27.56 200 THR A O 1
ATOM 1307 N N . GLY A 1 212 ? -32.373 8.578 -39.517 1.00 21.19 201 GLY A N 1
ATOM 1308 C CA . GLY A 1 212 ? -32.433 7.638 -40.644 1.00 23.22 201 GLY A CA 1
ATOM 1309 C C . GLY A 1 212 ? -31.233 7.788 -41.565 1.00 26.13 201 GLY A C 1
ATOM 1310 O O . GLY A 1 212 ? -31.141 7.117 -42.591 1.00 27.11 201 GLY A O 1
ATOM 1311 N N . GLU A 1 213 ? -30.312 8.677 -41.198 1.00 25.10 202 GLU A N 1
ATOM 1312 C CA . GLU A 1 213 ? -29.101 8.906 -41.975 1.00 24.29 202 GLU A CA 1
ATOM 1313 C C . GLU A 1 213 ? -27.896 8.462 -41.179 1.00 21.81 202 GLU A C 1
ATOM 1314 O O . GLU A 1 213 ? -27.987 8.260 -39.955 1.00 25.60 202 GLU A O 1
ATOM 1320 N N . TRP A 1 214 ? -26.773 8.304 -41.880 1.00 21.03 203 TRP A N 1
ATOM 1321 C CA . TRP A 1 214 ? -25.483 7.966 -41.272 1.00 20.30 203 TRP A CA 1
ATOM 1322 C C . TRP A 1 214 ? -24.697 9.158 -40.818 1.00 19.44 203 TRP A C 1
ATOM 1323 O O . TRP A 1 214 ? -24.596 10.176 -41.525 1.00 18.16 203 TRP A O 1
ATOM 1334 N N . SER A 1 215 ? -24.105 9.046 -39.635 1.00 16.99 204 SER A N 1
ATOM 1335 C CA . SER A 1 215 ? -23.192 10.076 -39.161 1.00 16.64 204 SER A CA 1
ATOM 1336 C C . SER A 1 215 ? -22.145 9.385 -38.300 1.00 14.68 204 SER A C 1
ATOM 1337 O O . SER A 1 215 ? -21.958 8.164 -38.403 1.00 13.70 204 SER A O 1
ATOM 1340 N N . LYS A 1 216 ? -21.471 10.140 -37.442 1.00 13.92 205 LYS A N 1
ATOM 1341 C CA . LYS A 1 216 ? -20.361 9.564 -36.677 1.00 13.02 205 LYS A CA 1
ATOM 1342 C C . LYS A 1 216 ? -20.051 10.390 -35.456 1.00 12.79 205 LYS A C 1
ATOM 1343 O O . LYS A 1 216 ? -20.303 11.617 -35.427 1.00 14.52 205 LYS A O 1
ATOM 1349 N N . THR A 1 217 ? -19.511 9.707 -34.449 1.00 13.50 206 THR A N 1
ATOM 1350 C CA . THR A 1 217 ? -19.016 10.336 -33.243 1.00 12.67 206 THR A CA 1
ATOM 1351 C C . THR A 1 217 ? -17.583 9.839 -33.029 1.00 13.23 206 THR A C 1
ATOM 1352 O O . THR A 1 217 ? -17.287 8.650 -33.230 1.00 12.76 206 THR A O 1
ATOM 1356 N N . VAL A 1 218 ? -16.699 10.761 -32.659 1.00 13.69 207 VAL A N 1
ATOM 1357 C CA . VAL A 1 218 ? -15.279 10.454 -32.507 1.00 12.92 207 VAL A CA 1
ATOM 1358 C C . VAL A 1 218 ? -14.865 10.576 -31.050 1.00 12.61 207 VAL A C 1
ATOM 1359 O O . VAL A 1 218 ? -15.085 11.626 -30.408 1.00 11.82 207 VAL A O 1
ATOM 1363 N N . PHE A 1 219 ? -14.280 9.488 -30.540 1.00 12.67 208 PHE A N 1
ATOM 1364 C CA . PHE A 1 219 ? -13.880 9.374 -29.154 1.00 13.16 208 PHE A CA 1
ATOM 1365 C C . PHE A 1 219 ? -12.366 9.357 -29.083 1.00 13.65 208 PHE A C 1
ATOM 1366 O O . PHE A 1 219 ? -11.700 8.788 -29.953 1.00 12.73 208 PHE A O 1
ATOM 1374 N N . GLU A 1 220 ? -11.825 9.951 -28.028 1.00 12.89 209 GLU A N 1
ATOM 1375 C CA . GLU A 1 220 ? -10.385 9.815 -27.773 1.00 13.45 209 GLU A CA 1
ATOM 1376 C C . GLU A 1 220 ? -10.105 9.419 -26.330 1.00 13.40 209 GLU A C 1
ATOM 1377 O O . GLU A 1 220 ? -10.772 9.896 -25.420 1.00 14.48 209 GLU A O 1
ATOM 1383 N N . TYR A 1 221 ? -9.127 8.540 -26.119 1.00 14.52 210 TYR A N 1
ATOM 1384 C CA . TYR A 1 221 ? -8.592 8.334 -24.772 1.00 15.82 210 TYR A CA 1
ATOM 1385 C C . TYR A 1 221 ? -7.109 8.651 -24.788 1.00 17.05 210 TYR A C 1
ATOM 1386 O O . TYR A 1 221 ? -6.373 8.138 -25.630 1.00 14.50 210 TYR A O 1
ATOM 1395 N N . ARG A 1 222 ? -6.706 9.526 -23.878 1.00 17.92 211 ARG A N 1
ATOM 1396 C CA . ARG A 1 222 ? -5.350 10.004 -23.763 1.00 18.66 211 ARG A CA 1
ATOM 1397 C C . ARG A 1 222 ? -4.952 9.861 -22.304 1.00 20.29 211 ARG A C 1
ATOM 1398 O O . ARG A 1 222 ? -5.726 10.185 -21.433 1.00 20.49 211 ARG A O 1
ATOM 1406 N N . THR A 1 223 ? -3.745 9.357 -22.047 1.00 18.15 212 THR A N 1
ATOM 1407 C CA . THR A 1 223 ? -3.339 9.051 -20.680 1.00 17.74 212 THR A CA 1
ATOM 1408 C C . THR A 1 223 ? -1.816 9.064 -20.520 1.00 18.58 212 THR A C 1
ATOM 1409 O O . THR A 1 223 ? -1.082 8.770 -21.464 1.00 17.51 212 THR A O 1
ATOM 1413 N N . ARG A 1 224 ? -1.352 9.401 -19.323 1.00 17.40 213 ARG A N 1
ATOM 1414 C CA . ARG A 1 224 ? 0.052 9.153 -18.957 1.00 19.34 213 ARG A CA 1
ATOM 1415 C C . ARG A 1 224 ? 0.240 7.725 -18.430 1.00 18.56 213 ARG A C 1
ATOM 1416 O O . ARG A 1 224 ? 1.359 7.333 -18.093 1.00 21.38 213 ARG A O 1
ATOM 1420 N N . LYS A 1 225 ? -0.841 6.949 -18.342 1.00 17.92 214 LYS A N 1
ATOM 1421 C CA . LYS A 1 225 ? -0.725 5.537 -17.940 1.00 17.83 214 LYS A CA 1
ATOM 1422 C C . LYS A 1 225 ? -0.979 4.648 -19.156 1.00 17.37 214 LYS A C 1
ATOM 1423 O O . LYS A 1 225 ? -2.084 4.084 -19.317 1.00 15.70 214 LYS A O 1
ATOM 1429 N N . ALA A 1 226 ? 0.038 4.526 -20.009 1.00 17.07 215 ALA A N 1
ATOM 1430 C CA . ALA A 1 226 ? -0.124 3.860 -21.315 1.00 14.94 215 ALA A CA 1
ATOM 1431 C C . ALA A 1 226 ? -0.427 2.364 -21.246 1.00 15.69 215 ALA A C 1
ATOM 1432 O O . ALA A 1 226 ? -0.823 1.772 -22.249 1.00 16.83 215 ALA A O 1
ATOM 1434 N N . VAL A 1 227 ? -0.257 1.744 -20.071 1.00 15.29 216 VAL A N 1
ATOM 1435 C CA . VAL A 1 227 ? -0.697 0.349 -19.875 1.00 17.39 216 VAL A CA 1
ATOM 1436 C C . VAL A 1 227 ? -2.209 0.207 -20.198 1.00 16.51 216 VAL A C 1
ATOM 1437 O O . VAL A 1 227 ? -2.700 -0.869 -20.570 1.00 17.53 216 VAL A O 1
ATOM 1441 N N . ARG A 1 228 ? -2.939 1.312 -20.081 1.00 15.79 217 ARG A N 1
ATOM 1442 C CA . ARG A 1 228 ? -4.396 1.298 -20.321 1.00 14.92 217 ARG A CA 1
ATOM 1443 C C . ARG A 1 228 ? -4.783 1.132 -21.804 1.00 14.12 217 ARG A C 1
ATOM 1444 O O . ARG A 1 228 ? -5.895 0.729 -22.121 1.00 15.92 217 ARG A O 1
ATOM 1452 N N . LEU A 1 229 ? -3.842 1.428 -22.697 1.00 14.05 218 LEU A N 1
ATOM 1453 C CA . LEU A 1 229 ? -4.062 1.339 -24.137 1.00 12.32 218 LEU A CA 1
ATOM 1454 C C . LEU A 1 229 ? -3.285 0.161 -24.741 1.00 13.14 218 LEU A C 1
ATOM 1455 O O . LEU A 1 229 ? -2.336 -0.348 -24.120 1.00 14.35 218 LEU A O 1
ATOM 1460 N N . PRO A 1 230 ? -3.680 -0.299 -25.938 1.00 13.12 219 PRO A N 1
ATOM 1461 C CA . PRO A 1 230 ? -4.744 0.194 -26.806 1.00 12.39 219 PRO A CA 1
ATOM 1462 C C . PRO A 1 230 ? -6.173 -0.233 -26.394 1.00 13.20 219 PRO A C 1
ATOM 1463 O O . PRO A 1 230 ? -6.386 -1.026 -25.464 1.00 14.01 219 PRO A O 1
ATOM 1467 N N . ILE A 1 231 ? -7.138 0.318 -27.111 1.00 12.79 220 ILE A N 1
ATOM 1468 C CA . ILE A 1 231 ? -8.544 -0.070 -26.979 1.00 12.91 220 ILE A CA 1
ATOM 1469 C C . ILE A 1 231 ? -8.748 -1.446 -27.617 1.00 13.98 220 ILE A C 1
ATOM 1470 O O . ILE A 1 231 ? -8.285 -1.681 -28.746 1.00 16.28 220 ILE A O 1
ATOM 1475 N N . VAL A 1 232 ? -9.446 -2.347 -26.916 1.00 14.56 221 VAL A N 1
ATOM 1476 C CA . VAL A 1 232 ? -9.646 -3.704 -27.442 1.00 15.33 221 VAL A CA 1
ATOM 1477 C C . VAL A 1 232 ? -11.106 -4.063 -27.712 1.00 15.23 221 VAL A C 1
ATOM 1478 O O . VAL A 1 232 ? -11.375 -5.058 -28.388 1.00 14.94 221 VAL A O 1
ATOM 1482 N N . ASP A 1 233 ? -12.044 -3.284 -27.184 1.00 12.97 222 ASP A N 1
ATOM 1483 C CA . ASP A 1 233 ? -13.466 -3.568 -27.442 1.00 13.59 222 ASP A CA 1
ATOM 1484 C C . ASP A 1 233 ? -14.318 -2.302 -27.323 1.00 13.44 222 ASP A C 1
ATOM 1485 O O . ASP A 1 233 ? -13.854 -1.262 -26.844 1.00 12.57 222 ASP A O 1
ATOM 1490 N N . ILE A 1 234 ? -15.558 -2.403 -27.800 1.00 14.40 223 ILE A N 1
ATOM 1491 C CA . ILE A 1 234 ? -16.512 -1.296 -27.777 1.00 13.17 223 ILE A CA 1
ATOM 1492 C C . ILE A 1 234 ? -17.887 -1.852 -27.409 1.00 13.45 223 ILE A C 1
ATOM 1493 O O . ILE A 1 234 ? -18.275 -2.908 -27.915 1.00 14.67 223 ILE A O 1
ATOM 1498 N N . ALA A 1 235 ? -18.577 -1.166 -26.493 1.00 15.81 224 ALA A N 1
ATOM 1499 C CA . ALA A 1 235 ? -19.936 -1.527 -26.072 1.00 15.75 224 ALA A CA 1
ATOM 1500 C C . ALA A 1 235 ? -20.908 -0.383 -26.331 1.00 15.25 224 ALA A C 1
ATOM 1501 O O . ALA A 1 235 ? -21.046 0.522 -25.505 1.00 14.58 224 ALA A O 1
ATOM 1503 N N . PRO A 1 236 ? -21.609 -0.422 -27.480 1.00 14.26 225 PRO A N 1
ATOM 1504 C CA . PRO A 1 236 ? -22.704 0.525 -27.689 1.00 15.46 225 PRO A CA 1
ATOM 1505 C C . PRO A 1 236 ? -23.890 0.199 -26.775 1.00 14.39 225 PRO A C 1
ATOM 1506 O O . PRO A 1 236 ? -24.009 -0.937 -26.298 1.00 17.41 225 PRO A O 1
ATOM 1510 N N . TYR A 1 237 ? -24.745 1.193 -26.528 1.00 17.44 226 TYR A N 1
ATOM 1511 C CA . TYR A 1 237 ? -25.916 1.028 -25.677 1.00 15.42 226 TYR A CA 1
ATOM 1512 C C . TYR A 1 237 ? -27.184 1.144 -26.534 1.00 16.05 226 TYR A C 1
ATOM 1513 O O . TYR A 1 237 ? -28.082 0.291 -26.466 1.00 16.91 226 TYR A O 1
ATOM 1522 N N . ASP A 1 238 ? -27.233 2.178 -27.370 1.00 14.43 227 ASP A N 1
ATOM 1523 C CA . ASP A 1 238 ? -28.415 2.454 -28.170 1.00 16.70 227 ASP A CA 1
ATOM 1524 C C . ASP A 1 238 ? -28.442 1.663 -29.490 1.00 15.71 227 ASP A C 1
ATOM 1525 O O . ASP A 1 238 ? -28.314 2.225 -30.577 1.00 17.59 227 ASP A O 1
ATOM 1530 N N . ILE A 1 239 ? -28.631 0.357 -29.366 1.00 16.58 228 ILE A N 1
ATOM 1531 C CA . ILE A 1 239 ? -28.579 -0.584 -30.487 1.00 17.66 228 ILE A CA 1
ATOM 1532 C C . ILE A 1 239 ? -29.608 -1.690 -30.231 1.00 18.91 228 ILE A C 1
ATOM 1533 O O . ILE A 1 239 ? -30.143 -1.793 -29.121 1.00 20.68 228 ILE A O 1
ATOM 1538 N N . GLY A 1 240 ? -29.899 -2.496 -31.245 1.00 19.11 229 GLY A N 1
ATOM 1539 C CA . GLY A 1 240 ? -30.793 -3.633 -31.072 1.00 20.69 229 GLY A CA 1
ATOM 1540 C C . GLY A 1 240 ? -32.127 -3.504 -31.779 1.00 22.39 229 GLY A C 1
ATOM 1541 O O . GLY A 1 240 ? -32.740 -4.513 -32.102 1.00 26.82 229 GLY A O 1
ATOM 1542 N N . GLY A 1 241 ? -32.578 -2.269 -32.017 1.00 23.04 230 GLY A N 1
ATOM 1543 C CA . GLY A 1 241 ? -33.840 -2.025 -32.725 1.00 25.14 230 GLY A CA 1
ATOM 1544 C C . GLY A 1 241 ? -33.685 -2.301 -34.213 1.00 28.68 230 GLY A C 1
ATOM 1545 O O . GLY A 1 241 ? -32.565 -2.283 -34.727 1.00 24.19 230 GLY A O 1
ATOM 1546 N N . PRO A 1 242 ? -34.808 -2.542 -34.920 1.00 33.37 231 PRO A N 1
ATOM 1547 C CA . PRO A 1 242 ? -34.770 -2.981 -36.326 1.00 32.48 231 PRO A CA 1
ATOM 1548 C C . PRO A 1 242 ? -34.057 -2.029 -37.297 1.00 27.25 231 PRO A C 1
ATOM 1549 O O . PRO A 1 242 ? -33.521 -2.492 -38.306 1.00 31.65 231 PRO A O 1
ATOM 1553 N N . ASP A 1 243 ? -34.065 -0.727 -37.007 1.00 29.15 232 ASP A N 1
ATOM 1554 C CA . ASP A 1 243 ? -33.488 0.273 -37.923 1.00 27.39 232 ASP A CA 1
ATOM 1555 C C . ASP A 1 243 ? -32.183 0.884 -37.413 1.00 23.45 232 ASP A C 1
ATOM 1556 O O . ASP A 1 243 ? -31.711 1.887 -37.961 1.00 21.63 232 ASP A O 1
ATOM 1561 N N . GLN A 1 244 ? -31.618 0.270 -36.374 1.00 21.22 233 GLN A N 1
ATOM 1562 C CA . GLN A 1 244 ? -30.388 0.754 -35.728 1.00 19.39 233 GLN A CA 1
ATOM 1563 C C . GLN A 1 244 ? -29.206 0.002 -36.304 1.00 21.67 233 GLN A C 1
ATOM 1564 O O . GLN A 1 244 ? -29.234 -1.236 -36.412 1.00 22.62 233 GLN A O 1
ATOM 1570 N N . GLU A 1 245 ? -28.187 0.756 -36.710 1.00 21.51 234 GLU A N 1
ATOM 1571 C CA . GLU A 1 245 ? -26.971 0.180 -37.263 1.00 19.19 234 GLU A CA 1
ATOM 1572 C C . GLU A 1 245 ? -25.749 0.924 -36.770 1.00 16.69 234 GLU A C 1
ATOM 1573 O O . GLU A 1 245 ? -25.822 2.108 -36.453 1.00 17.02 234 GLU A O 1
ATOM 1579 N N . PHE A 1 246 ? -24.621 0.227 -36.719 1.00 17.35 235 PHE A N 1
ATOM 1580 C CA . PHE A 1 246 ? -23.349 0.900 -36.452 1.00 16.37 235 PHE A CA 1
ATOM 1581 C C . PHE A 1 246 ? -22.180 0.250 -37.186 1.00 17.84 235 PHE A C 1
ATOM 1582 O O . PHE A 1 246 ? -22.259 -0.915 -37.605 1.00 18.19 235 PHE A O 1
ATOM 1590 N N . GLY A 1 247 ? -21.112 1.027 -37.342 1.00 16.33 236 GLY A N 1
ATOM 1591 C CA . GLY A 1 247 ? -19.799 0.522 -37.744 1.00 17.03 236 GLY A CA 1
ATOM 1592 C C . GLY A 1 247 ? -18.735 1.222 -36.909 1.00 15.52 236 GLY A C 1
ATOM 1593 O O . GLY A 1 247 ? -19.031 2.155 -36.168 1.00 15.78 236 GLY A O 1
ATOM 1594 N N . VAL A 1 248 ? -17.492 0.763 -37.015 1.00 15.24 237 VAL A N 1
ATOM 1595 C CA . VAL A 1 248 ? -16.387 1.365 -36.260 1.00 14.20 237 VAL A CA 1
ATOM 1596 C C . VAL A 1 248 ? -15.135 1.521 -37.132 1.00 14.52 237 VAL A C 1
ATOM 1597 O O . VAL A 1 248 ? -14.822 0.651 -37.965 1.00 17.84 237 VAL A O 1
ATOM 1601 N N . ASP A 1 249 ? -14.427 2.630 -36.942 1.00 14.34 238 ASP A N 1
ATOM 1602 C CA . ASP A 1 249 ? -13.079 2.770 -37.501 1.00 15.08 238 ASP A CA 1
ATOM 1603 C C . ASP A 1 249 ? -12.122 2.932 -36.334 1.00 14.45 238 ASP A C 1
ATOM 1604 O O . ASP A 1 249 ? -12.229 3.904 -35.583 1.00 15.64 238 ASP A O 1
ATOM 1609 N N . VAL A 1 250 ? -11.190 1.995 -36.179 1.00 13.64 239 VAL A N 1
ATOM 1610 C CA . VAL A 1 250 ? -10.310 2.001 -35.014 1.00 12.92 239 VAL A CA 1
ATOM 1611 C C . VAL A 1 250 ? -9.063 2.767 -35.400 1.00 13.64 239 VAL A C 1
ATOM 1612 O O . VAL A 1 250 ? -8.371 2.369 -36.323 1.00 16.17 239 VAL A O 1
ATOM 1616 N N . GLY A 1 251 ? -8.788 3.870 -34.703 1.00 13.80 240 GLY A N 1
ATOM 1617 C CA . GLY A 1 251 ? -7.598 4.656 -34.996 1.00 14.05 240 GLY A CA 1
ATOM 1618 C C . GLY A 1 251 ? -6.342 3.977 -34.461 1.00 13.30 240 GLY A C 1
ATOM 1619 O O . GLY A 1 251 ? -6.422 3.090 -33.606 1.00 13.96 240 GLY A O 1
ATOM 1620 N N . PRO A 1 252 ? -5.166 4.373 -34.971 1.00 13.43 241 PRO A N 1
ATOM 1621 C CA . PRO A 1 252 ? -3.956 3.747 -34.435 1.00 13.10 241 PRO A CA 1
ATOM 1622 C C . PRO A 1 252 ? -3.700 4.134 -32.979 1.00 13.62 241 PRO A C 1
ATOM 1623 O O . PRO A 1 252 ? -4.064 5.238 -32.549 1.00 12.48 241 PRO A O 1
ATOM 1627 N N . VAL A 1 253 ? -3.086 3.233 -32.223 1.00 12.99 242 VAL A N 1
ATOM 1628 C CA . VAL A 1 253 ? -2.639 3.601 -30.890 1.00 12.37 242 VAL A CA 1
ATOM 1629 C C . VAL A 1 253 ? -1.257 4.260 -31.008 1.00 14.85 242 VAL A C 1
ATOM 1630 O O . VAL A 1 253 ? -0.347 3.719 -31.677 1.00 15.66 242 VAL A O 1
ATOM 1634 N N . CYS A 1 254 ? -1.121 5.443 -30.404 1.00 13.60 243 CYS A N 1
ATOM 1635 C CA . CYS A 1 254 ? 0.091 6.235 -30.536 1.00 13.78 243 CYS A CA 1
ATOM 1636 C C . CYS A 1 254 ? 0.765 6.438 -29.200 1.00 12.14 243 CYS A C 1
ATOM 1637 O O . CYS A 1 254 ? 0.152 6.952 -28.262 1.00 13.71 243 CYS A O 1
ATOM 1640 N N . PHE A 1 255 ? 2.036 6.057 -29.146 1.00 12.83 244 PHE A N 1
ATOM 1641 C CA . PHE A 1 255 ? 2.854 6.099 -27.935 1.00 12.36 244 PHE A CA 1
ATOM 1642 C C . PHE A 1 255 ? 3.943 7.159 -28.048 1.00 15.50 244 PHE A C 1
ATOM 1643 O O . PHE A 1 255 ? 4.605 7.284 -29.097 1.00 16.59 244 PHE A O 1
ATOM 1651 N N . LEU A 1 256 ? 4.158 7.900 -26.974 1.00 17.95 245 LEU A N 1
ATOM 1652 C CA . LEU A 1 256 ? 5.236 8.873 -26.962 1.00 18.58 245 LEU A CA 1
ATOM 1653 C C . LEU A 1 256 ? 6.416 8.392 -26.103 1.00 24.50 245 LEU A C 1
ATOM 1654 O O . LEU A 1 256 ? 7.396 7.806 -26.612 1.00 29.64 245 LEU A O 1
ATOM 1660 N N . PRO B 1 41 ? 31.040 1.604 -22.143 1.00 35.89 30 PRO B N 1
ATOM 1661 C CA . PRO B 1 41 ? 30.606 2.903 -21.653 1.00 36.11 30 PRO B CA 1
ATOM 1662 C C . PRO B 1 41 ? 31.393 3.345 -20.428 1.00 39.07 30 PRO B C 1
ATOM 1663 O O . PRO B 1 41 ? 31.855 2.513 -19.645 1.00 45.06 30 PRO B O 1
ATOM 1667 N N . ASP B 1 42 ? 31.555 4.651 -20.267 1.00 31.80 31 ASP B N 1
ATOM 1668 C CA . ASP B 1 42 ? 32.306 5.144 -19.137 1.00 27.80 31 ASP B CA 1
ATOM 1669 C C . ASP B 1 42 ? 31.617 6.249 -18.358 1.00 23.53 31 ASP B C 1
ATOM 1670 O O . ASP B 1 42 ? 32.208 6.803 -17.450 1.00 24.92 31 ASP B O 1
ATOM 1675 N N . GLY B 1 43 ? 30.364 6.561 -18.696 1.00 20.17 32 GLY B N 1
ATOM 1676 C CA . GLY B 1 43 ? 29.648 7.606 -17.988 1.00 18.90 32 GLY B CA 1
ATOM 1677 C C . GLY B 1 43 ? 29.944 9.013 -18.469 1.00 21.14 32 GLY B C 1
ATOM 1678 O O . GLY B 1 43 ? 29.566 9.988 -17.816 1.00 22.83 32 GLY B O 1
ATOM 1679 N N . SER B 1 44 ? 30.633 9.128 -19.600 1.00 21.66 33 SER B N 1
ATOM 1680 C CA . SER B 1 44 ? 30.830 10.421 -20.244 1.00 22.5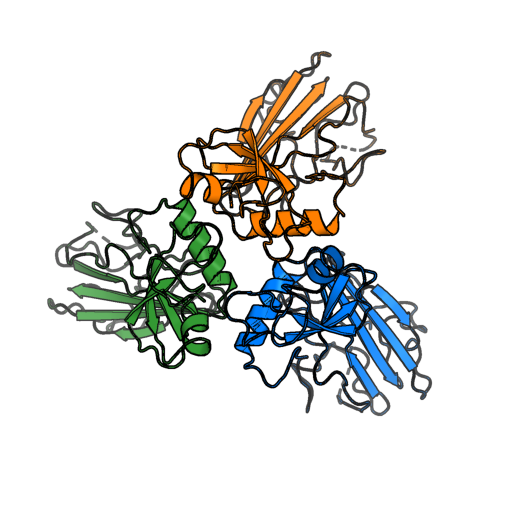9 33 SER B CA 1
ATOM 1681 C C . SER B 1 44 ? 29.600 10.710 -21.105 1.00 24.03 33 SER B C 1
ATOM 1682 O O . SER B 1 44 ? 28.824 9.796 -21.405 1.00 22.83 33 SER B O 1
ATOM 1685 N N . ARG B 1 45 ? 29.413 11.972 -21.492 1.00 26.05 34 ARG B N 1
ATOM 1686 C CA . ARG B 1 45 ? 28.262 12.354 -22.307 1.00 26.09 34 ARG B CA 1
ATOM 1687 C C . ARG B 1 45 ? 28.222 11.612 -23.639 1.00 25.36 34 ARG B C 1
ATOM 1688 O O . ARG B 1 45 ? 27.157 11.181 -24.071 1.00 26.30 34 ARG B O 1
ATOM 1696 N N . LYS B 1 46 ? 29.382 11.457 -24.274 1.00 23.93 35 LYS B N 1
ATOM 1697 C CA . LYS B 1 46 ? 29.500 10.745 -25.557 1.00 27.42 35 LYS B CA 1
ATOM 1698 C C . LYS B 1 46 ? 29.384 9.229 -25.395 1.00 25.68 35 LYS B C 1
ATOM 1699 O O . LYS B 1 46 ? 29.034 8.530 -26.336 1.00 28.17 35 LYS B O 1
ATOM 1701 N N . ASN B 1 47 ? 29.671 8.730 -24.193 1.00 23.16 36 ASN B N 1
ATOM 1702 C CA . ASN B 1 47 ? 29.651 7.305 -23.913 1.00 21.62 36 ASN B CA 1
ATOM 1703 C C . ASN B 1 47 ? 28.901 6.997 -22.611 1.00 19.92 36 ASN B C 1
ATOM 1704 O O . ASN B 1 47 ? 29.474 6.436 -21.672 1.00 20.20 36 ASN B O 1
ATOM 1709 N N . PRO B 1 48 ? 27.613 7.360 -22.544 1.00 19.03 37 PRO B N 1
ATOM 1710 C CA . PRO B 1 48 ? 26.865 7.165 -21.282 1.00 17.52 37 PRO B CA 1
ATOM 1711 C C . PRO B 1 48 ? 26.701 5.693 -20.884 1.00 15.97 37 PRO B C 1
ATOM 1712 O O . PRO B 1 48 ? 26.562 4.826 -21.758 1.00 19.69 37 PRO B O 1
ATOM 1716 N N . ALA B 1 49 ? 26.721 5.410 -19.578 1.00 15.54 38 ALA B N 1
ATOM 1717 C CA . ALA B 1 49 ? 26.404 4.067 -19.065 1.00 16.69 38 ALA B CA 1
ATOM 1718 C C . ALA B 1 49 ? 24.887 3.935 -19.005 1.00 16.31 38 ALA B C 1
ATOM 1719 O O . ALA B 1 49 ? 24.174 4.941 -19.083 1.00 17.05 38 ALA B O 1
ATOM 1721 N N . ARG B 1 50 ? 24.390 2.712 -18.864 1.00 14.01 39 ARG B N 1
ATOM 1722 C CA . ARG B 1 50 ? 22.942 2.518 -18.742 1.00 12.03 39 ARG B CA 1
ATOM 1723 C C . ARG B 1 50 ? 22.405 3.202 -17.474 1.00 14.50 39 ARG B C 1
ATOM 1724 O O . ARG B 1 50 ? 21.360 3.868 -17.509 1.00 14.63 39 ARG B O 1
ATOM 1732 N N . ASN B 1 51 ? 23.117 3.016 -16.360 1.00 13.55 40 ASN B N 1
ATOM 1733 C CA . ASN B 1 51 ? 22.792 3.655 -15.083 1.00 12.52 40 ASN B CA 1
ATOM 1734 C C . ASN B 1 51 ? 24.013 3.518 -14.188 1.00 13.09 40 ASN B C 1
ATOM 1735 O O . ASN B 1 51 ? 25.045 2.998 -14.619 1.00 14.01 40 ASN B O 1
ATOM 1740 N N . CYS B 1 52 ? 23.894 3.972 -12.953 1.00 13.07 41 CYS B N 1
ATOM 1741 C CA . CYS B 1 52 ? 25.050 4.020 -12.047 1.00 13.50 41 CYS B CA 1
ATOM 1742 C C . CYS B 1 52 ? 25.442 2.646 -11.546 1.00 13.86 41 CYS B C 1
ATOM 1743 O O . CYS B 1 52 ? 26.616 2.401 -11.285 1.00 13.93 41 CYS B O 1
ATOM 1746 N N . ARG B 1 53 ? 24.465 1.745 -11.425 1.00 13.56 42 ARG B N 1
ATOM 1747 C CA . ARG B 1 53 ? 24.749 0.391 -10.955 1.00 12.91 42 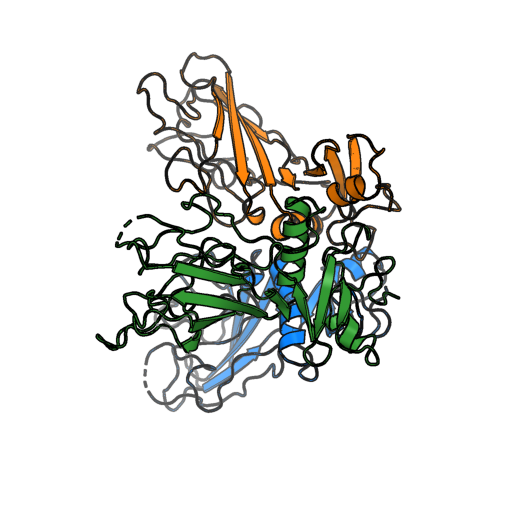ARG B CA 1
ATOM 1748 C C . ARG B 1 53 ? 25.626 -0.362 -11.957 1.00 12.60 42 ARG B C 1
ATOM 1749 O O . ARG B 1 53 ? 26.548 -1.061 -11.555 1.00 12.90 42 ARG B O 1
ATOM 1757 N N . ASP B 1 54 ? 25.326 -0.222 -13.253 1.00 13.39 43 ASP B N 1
ATOM 1758 C CA . ASP B 1 54 ? 26.185 -0.812 -14.291 1.00 14.52 43 ASP B CA 1
ATOM 1759 C C . ASP B 1 54 ? 27.588 -0.205 -14.268 1.00 15.62 43 ASP B C 1
ATOM 1760 O O . ASP B 1 54 ? 28.571 -0.918 -14.437 1.00 16.07 43 ASP B O 1
ATOM 1765 N N . LEU B 1 55 ? 27.667 1.112 -14.082 1.00 15.33 44 LEU B N 1
ATOM 1766 C CA . LEU B 1 55 ? 28.958 1.789 -14.007 1.00 17.86 44 LEU B CA 1
ATOM 1767 C C . LEU B 1 55 ? 29.803 1.232 -12.864 1.00 17.77 44 LEU B C 1
ATOM 1768 O O . LEU B 1 55 ? 30.988 0.937 -13.040 1.00 17.45 44 LEU B O 1
ATOM 1773 N N . LYS B 1 56 ? 29.182 1.046 -11.706 1.00 15.70 45 LYS B N 1
ATOM 1774 C CA . LYS B 1 56 ? 29.863 0.460 -10.554 1.00 16.46 45 LYS B CA 1
ATOM 1775 C C . LYS B 1 56 ? 30.304 -0.980 -10.818 1.00 16.39 45 LYS B C 1
ATOM 1776 O O . LYS B 1 56 ? 31.442 -1.366 -10.502 1.00 19.37 45 LYS B O 1
ATOM 1782 N N . PHE B 1 57 ? 29.401 -1.771 -11.396 1.00 14.87 46 PHE B N 1
ATOM 1783 C CA . PHE B 1 57 ? 29.666 -3.178 -11.622 1.00 15.40 46 PHE B CA 1
ATOM 1784 C C . PHE B 1 57 ? 30.857 -3.360 -12.572 1.00 14.78 46 PHE B C 1
ATOM 1785 O O . PHE B 1 57 ? 31.742 -4.198 -12.334 1.00 18.69 46 PHE B O 1
ATOM 1793 N N . CYS B 1 58 ? 30.873 -2.556 -13.632 1.00 15.72 47 CYS B N 1
ATOM 1794 C CA . CYS B 1 58 ? 31.886 -2.639 -14.675 1.00 18.29 47 CYS B CA 1
ATOM 1795 C C . CYS B 1 58 ? 33.177 -1.859 -14.344 1.00 21.71 47 CYS B C 1
ATOM 1796 O O . CYS B 1 58 ? 34.253 -2.187 -14.859 1.00 24.16 47 CYS B O 1
ATOM 1799 N N . HIS B 1 59 ? 33.071 -0.855 -13.472 1.00 16.57 48 HIS B N 1
ATOM 1800 C CA . HIS B 1 59 ? 34.217 -0.004 -13.097 1.00 21.38 48 HIS B CA 1
ATOM 1801 C C . HIS B 1 59 ? 34.287 0.224 -11.611 1.00 19.59 48 HIS B C 1
ATOM 1802 O O . HIS B 1 59 ? 33.939 1.310 -11.136 1.00 19.28 48 HIS B O 1
ATOM 1809 N N . PRO B 1 60 ? 34.740 -0.784 -10.844 1.00 21.87 49 PRO B N 1
ATOM 1810 C CA . PRO B 1 60 ? 34.796 -0.599 -9.381 1.00 24.17 49 PRO B CA 1
ATOM 1811 C C . PRO B 1 60 ? 35.687 0.558 -8.890 1.00 20.50 49 PRO B C 1
ATOM 1812 O O . PRO B 1 60 ? 35.561 0.955 -7.742 1.00 27.98 49 PRO B O 1
ATOM 1816 N N . GLU B 1 61 ? 36.553 1.096 -9.749 1.00 25.03 50 GLU B N 1
ATOM 1817 C CA . GLU B 1 61 ? 37.471 2.192 -9.372 1.00 26.99 50 GLU B CA 1
ATOM 1818 C C . GLU B 1 61 ? 36.816 3.584 -9.429 1.00 25.83 50 GLU B C 1
ATOM 1819 O O . GLU B 1 61 ? 37.351 4.555 -8.878 1.00 25.33 50 GLU B O 1
ATOM 1825 N N . LEU B 1 62 ? 35.675 3.686 -10.104 1.00 19.05 51 LEU B N 1
ATOM 1826 C CA . LEU B 1 62 ? 34.984 4.973 -10.212 1.00 19.11 51 LEU B CA 1
ATOM 1827 C C . LEU B 1 62 ? 34.392 5.459 -8.883 1.00 18.85 51 LEU B C 1
ATOM 1828 O O . LEU B 1 62 ? 33.836 4.677 -8.107 1.00 16.90 51 LEU B O 1
ATOM 1833 N N . LYS B 1 63 ? 34.541 6.756 -8.629 1.00 18.78 52 LYS B N 1
ATOM 1834 C CA . LYS B 1 63 ? 34.093 7.358 -7.379 1.00 18.69 52 LYS B CA 1
ATOM 1835 C C . LYS B 1 63 ? 32.713 7.987 -7.540 1.00 18.89 52 LYS B C 1
ATOM 1836 O O . LYS B 1 63 ? 32.256 8.246 -8.657 1.00 18.78 52 LYS B O 1
ATOM 1842 N N . SER B 1 64 ? 32.051 8.240 -6.415 1.00 19.60 53 SER B N 1
ATOM 1843 C CA . SER B 1 64 ? 30.748 8.915 -6.431 1.00 17.67 53 SER B CA 1
ATOM 1844 C C . SER B 1 64 ? 30.879 10.285 -7.053 1.00 17.69 53 SER B C 1
ATOM 1845 O O . SER B 1 64 ? 31.898 10.938 -6.890 1.00 20.82 53 SER B O 1
ATOM 1848 N N . GLY B 1 65 ? 29.841 10.720 -7.762 1.00 18.78 54 GLY B N 1
ATOM 1849 C CA . GLY B 1 65 ? 29.880 12.005 -8.454 1.00 20.79 54 GLY B CA 1
ATOM 1850 C C . GLY B 1 65 ? 28.928 11.997 -9.627 1.00 18.65 54 GLY B C 1
ATOM 1851 O O . GLY B 1 65 ? 28.198 11.016 -9.841 1.00 17.21 54 GLY B O 1
ATOM 1852 N N . GLU B 1 66 ? 28.943 13.090 -10.393 1.00 19.20 55 GLU B N 1
ATOM 1853 C CA . GLU B 1 66 ? 28.072 13.218 -11.552 1.00 19.14 55 GLU B CA 1
ATOM 1854 C C . GLU B 1 66 ? 28.602 12.429 -12.749 1.00 17.09 55 GLU B C 1
ATOM 1855 O O . GLU B 1 66 ? 29.800 12.449 -13.033 1.00 20.82 55 GLU B O 1
ATOM 1861 N N . TYR B 1 67 ? 27.691 11.761 -13.452 1.00 16.47 56 TYR B N 1
ATOM 1862 C CA . TYR B 1 67 ? 27.986 11.037 -14.680 1.00 13.20 56 TYR B CA 1
ATOM 1863 C C . TYR B 1 67 ? 26.762 11.130 -15.574 1.00 15.34 56 TYR B C 1
ATOM 1864 O O . TYR B 1 67 ? 25.678 11.521 -15.124 1.00 18.40 56 TYR B O 1
ATOM 1873 N N . TRP B 1 68 ? 26.969 10.763 -16.837 1.00 16.68 57 TRP B N 1
ATOM 1874 C CA . TRP B 1 68 ? 25.930 10.650 -17.848 1.00 16.91 57 TRP B CA 1
ATOM 1875 C C . TRP B 1 68 ? 25.514 9.225 -17.986 1.00 17.76 57 TRP B C 1
ATOM 1876 O O . TRP B 1 68 ? 26.357 8.329 -18.218 1.00 16.48 57 TRP B O 1
ATOM 1887 N N . VAL B 1 69 ? 24.211 9.006 -17.839 1.00 15.67 58 VAL B N 1
ATOM 1888 C CA . VAL B 1 69 ? 23.619 7.688 -18.016 1.00 12.92 58 VAL B CA 1
ATOM 1889 C C . VAL B 1 69 ? 22.442 7.761 -18.995 1.00 13.62 58 VAL B C 1
ATOM 1890 O O . VAL B 1 69 ? 21.899 8.844 -19.295 1.00 15.92 58 VAL B O 1
ATOM 1894 N N . ASP B 1 70 ? 22.067 6.600 -19.515 1.00 13.56 59 ASP B N 1
ATOM 1895 C CA . ASP B 1 70 ? 21.047 6.529 -20.561 1.00 13.89 59 ASP B CA 1
ATOM 1896 C C . ASP B 1 70 ? 20.171 5.294 -20.353 1.00 13.93 59 ASP B C 1
ATOM 1897 O O . ASP B 1 70 ? 20.321 4.306 -21.080 1.00 14.56 59 ASP B O 1
ATOM 1902 N N . PRO B 1 71 ? 19.255 5.337 -19.351 1.00 13.09 60 PRO B N 1
ATOM 1903 C CA . PRO B 1 71 ? 18.473 4.145 -18.997 1.00 13.10 60 PRO B CA 1
ATOM 1904 C C . PRO B 1 71 ? 17.672 3.554 -20.169 1.00 14.08 60 PRO B C 1
ATOM 1905 O O . PRO B 1 71 ? 17.515 2.331 -20.245 1.00 14.40 60 PRO B O 1
ATOM 1909 N N . ASN B 1 72 ? 17.204 4.401 -21.085 1.00 14.97 61 ASN B N 1
ATOM 1910 C CA . ASN B 1 72 ? 16.388 3.896 -22.195 1.00 14.17 61 ASN B CA 1
ATOM 1911 C C . ASN B 1 72 ? 17.230 3.348 -23.348 1.00 16.14 61 ASN B C 1
ATOM 1912 O O . ASN B 1 72 ? 16.681 2.812 -24.304 1.00 15.56 61 ASN B O 1
ATOM 1917 N N . GLN B 1 73 ? 18.558 3.493 -23.233 1.00 15.60 62 GLN B N 1
ATOM 1918 C CA . GLN B 1 73 ? 19.513 3.034 -24.258 1.00 17.07 62 GLN B CA 1
ATOM 1919 C C . GLN B 1 73 ? 19.151 3.586 -25.646 1.00 17.55 62 GLN B C 1
ATOM 1920 O O . GLN B 1 73 ? 18.729 4.736 -25.747 1.00 17.75 62 GLN B O 1
ATOM 1926 N N . GLY B 1 74 ? 19.293 2.793 -26.713 1.00 19.98 63 GLY B N 1
ATOM 1927 C CA . GLY B 1 74 ? 18.924 3.285 -28.049 1.00 20.07 63 GLY B CA 1
ATOM 1928 C C . GLY B 1 74 ? 19.754 4.514 -28.412 1.00 19.89 63 GLY B C 1
ATOM 1929 O O . GLY B 1 74 ? 20.979 4.495 -28.278 1.00 22.10 63 GLY B O 1
ATOM 1930 N N . CYS B 1 75 ? 19.095 5.589 -28.841 1.00 19.16 64 CYS B N 1
ATOM 1931 C CA . CYS B 1 75 ? 19.772 6.853 -29.181 1.00 19.57 64 CYS B CA 1
ATOM 1932 C C . CYS B 1 75 ? 20.548 7.391 -27.970 1.00 20.91 64 CYS B C 1
ATOM 1933 O O . CYS B 1 75 ? 19.985 7.545 -26.890 1.00 19.57 64 CYS B O 1
ATOM 1936 N N . LYS B 1 76 ? 21.839 7.663 -28.143 1.00 20.19 65 LYS B N 1
ATOM 1937 C CA . LYS B 1 76 ? 22.668 8.178 -27.044 1.00 20.77 65 LYS B CA 1
ATOM 1938 C C . LYS B 1 76 ? 22.382 9.633 -26.662 1.00 20.25 65 LYS B C 1
ATOM 1939 O O . LYS B 1 76 ? 22.724 10.060 -25.551 1.00 20.74 65 LYS B O 1
ATOM 1945 N N . LEU B 1 77 ? 21.774 10.396 -27.570 1.00 22.03 66 LEU B N 1
ATOM 1946 C CA . LEU B 1 77 ? 21.659 11.850 -27.407 1.00 22.21 66 LEU B CA 1
ATOM 1947 C C . LEU B 1 77 ? 20.722 12.340 -26.297 1.00 21.56 66 LEU B C 1
ATOM 1948 O O . LEU B 1 77 ? 20.786 13.509 -25.913 1.00 23.01 66 LEU B O 1
ATOM 1953 N N . ASP B 1 78 ? 19.860 11.472 -25.781 1.00 20.56 67 ASP B N 1
ATOM 1954 C CA . ASP B 1 78 ? 18.947 11.884 -24.710 1.00 20.25 67 ASP B CA 1
ATOM 1955 C C . ASP B 1 78 ? 19.421 11.409 -23.350 1.00 19.43 67 ASP B C 1
ATOM 1956 O O . ASP B 1 78 ? 18.628 11.274 -22.419 1.00 19.25 67 ASP B O 1
ATOM 1961 N N . ALA B 1 79 ? 20.730 11.167 -23.243 1.00 19.80 68 ALA B N 1
ATOM 1962 C CA . ALA B 1 79 ? 21.345 10.804 -21.977 1.00 18.81 68 ALA B CA 1
ATOM 1963 C C . ALA B 1 79 ? 21.124 11.924 -20.949 1.00 18.58 68 ALA B C 1
ATOM 1964 O O . ALA B 1 79 ? 20.969 13.097 -21.310 1.00 19.26 68 ALA B O 1
ATOM 1966 N N . ILE B 1 80 ? 21.060 11.538 -19.677 1.00 16.55 69 ILE B N 1
ATOM 1967 C CA . ILE B 1 80 ? 20.834 12.472 -18.580 1.00 19.56 69 ILE B CA 1
ATOM 1968 C C . ILE B 1 80 ? 22.032 12.488 -17.630 1.00 17.55 69 ILE B C 1
ATOM 1969 O O . ILE B 1 80 ? 22.701 11.463 -17.421 1.00 17.39 69 ILE B O 1
ATOM 1974 N N . LYS B 1 81 ? 22.305 13.658 -17.066 1.00 21.65 70 LYS B N 1
ATOM 1975 C CA . LYS B 1 81 ? 23.366 13.810 -16.086 1.00 19.78 70 LYS B CA 1
ATOM 1976 C C . LYS B 1 81 ? 22.790 13.536 -14.690 1.00 19.42 70 LYS B C 1
ATOM 1977 O O . LYS B 1 81 ? 21.832 14.186 -14.267 1.00 23.96 70 LYS B O 1
ATOM 1983 N N . VAL B 1 82 ? 23.376 12.570 -13.985 1.00 17.78 71 VAL B N 1
ATOM 1984 C CA . VAL B 1 82 ? 22.867 12.134 -12.694 1.00 17.37 71 VAL B CA 1
ATOM 1985 C C . VAL B 1 82 ? 23.982 12.166 -11.651 1.00 17.63 71 VAL B C 1
ATOM 1986 O O . VAL B 1 82 ? 25.152 12.378 -11.989 1.00 19.00 71 VAL B O 1
ATOM 1990 N N . PHE B 1 83 ? 23.610 11.989 -10.389 1.00 16.89 72 PHE B N 1
ATOM 1991 C CA . PHE B 1 83 ? 24.578 11.694 -9.356 1.00 16.85 72 PHE B CA 1
ATOM 1992 C C . PHE B 1 83 ? 24.613 10.194 -9.107 1.00 17.97 72 PHE B C 1
ATOM 1993 O O . PHE B 1 83 ? 23.591 9.588 -8.779 1.00 18.48 72 PHE B O 1
ATOM 2001 N N . CYS B 1 84 ? 25.801 9.612 -9.257 1.00 16.55 73 CYS B N 1
ATOM 2002 C CA . CYS B 1 84 ? 26.034 8.225 -8.907 1.00 16.10 73 CYS B CA 1
ATOM 2003 C C . CYS B 1 84 ? 26.631 8.141 -7.509 1.00 16.51 73 CYS B C 1
ATOM 2004 O O . CYS B 1 84 ? 27.687 8.717 -7.244 1.00 17.43 73 CYS B O 1
ATOM 2007 N N . ASN B 1 85 ? 25.940 7.432 -6.619 1.00 15.40 74 ASN B N 1
ATOM 2008 C CA . ASN B 1 85 ? 26.503 7.060 -5.342 1.00 16.65 74 ASN B CA 1
ATOM 2009 C C . ASN B 1 85 ? 27.195 5.730 -5.588 1.00 17.91 74 ASN B C 1
ATOM 2010 O O . ASN B 1 85 ? 26.538 4.704 -5.692 1.00 18.88 74 ASN B O 1
ATOM 2015 N N . MET B 1 86 ? 28.517 5.738 -5.688 1.00 18.65 75 MET B N 1
ATOM 2016 C CA . MET B 1 86 ? 29.221 4.514 -6.027 1.00 19.15 75 MET B CA 1
ATOM 2017 C C . MET B 1 86 ? 29.447 3.571 -4.843 1.00 22.62 75 MET B C 1
ATOM 2018 O O . MET B 1 86 ? 29.908 2.443 -5.031 1.00 22.90 75 MET B O 1
ATOM 2023 N N . GLU B 1 87 ? 29.117 4.023 -3.632 1.00 23.82 76 GLU B N 1
ATOM 2024 C CA . GLU B 1 87 ? 29.108 3.126 -2.470 1.00 25.96 76 GLU B CA 1
ATOM 2025 C C . GLU B 1 87 ? 27.945 2.147 -2.621 1.00 24.70 76 GLU B C 1
ATOM 2026 O O . GLU B 1 87 ? 28.108 0.945 -2.434 1.00 26.58 76 GLU B O 1
ATOM 2028 N N . THR B 1 88 ? 26.783 2.666 -3.014 1.00 24.02 77 THR B N 1
ATOM 2029 C CA . THR B 1 88 ? 25.565 1.858 -3.094 1.00 22.92 77 THR B CA 1
ATOM 2030 C C . THR B 1 88 ? 25.256 1.423 -4.517 1.00 20.79 77 THR B C 1
ATOM 2031 O O . THR B 1 88 ? 24.587 0.420 -4.733 1.00 24.27 77 THR B O 1
ATOM 2035 N N . GLY B 1 89 ? 25.723 2.208 -5.478 1.00 18.41 78 GLY B N 1
ATOM 2036 C CA . GLY B 1 89 ? 25.402 1.991 -6.886 1.00 18.85 78 GLY B CA 1
ATOM 2037 C C . GLY B 1 89 ? 24.103 2.640 -7.319 1.00 16.99 78 GLY B C 1
ATOM 2038 O O . GLY B 1 89 ? 23.602 2.344 -8.408 1.00 18.83 78 GLY B O 1
ATOM 2039 N N . GLU B 1 90 ? 23.576 3.556 -6.499 1.00 15.90 79 GLU B N 1
ATOM 2040 C CA . GLU B 1 90 ? 22.344 4.264 -6.838 1.00 14.59 79 GLU B CA 1
ATOM 2041 C C . GLU B 1 90 ? 22.533 5.367 -7.859 1.00 14.02 79 GLU B C 1
ATOM 2042 O O . GLU B 1 90 ? 23.566 6.091 -7.872 1.00 16.41 79 GLU B O 1
ATOM 2048 N N . THR B 1 91 ? 21.506 5.494 -8.700 1.00 14.17 80 THR B N 1
ATOM 2049 C CA . THR B 1 91 ? 21.386 6.543 -9.692 1.00 12.75 80 THR B CA 1
ATOM 2050 C C . THR B 1 91 ? 20.422 7.559 -9.108 1.00 15.33 80 THR B C 1
ATOM 2051 O O . THR B 1 91 ? 19.244 7.243 -8.881 1.00 15.54 80 THR B O 1
ATOM 2055 N N . CYS B 1 92 ? 20.910 8.768 -8.860 1.00 14.62 81 CYS B N 1
ATOM 2056 C CA . CYS B 1 92 ? 20.117 9.781 -8.148 1.00 13.69 81 CYS B CA 1
ATOM 2057 C C . CYS B 1 92 ? 19.813 10.964 -9.050 1.00 15.76 81 CYS B C 1
ATOM 2058 O O . CYS B 1 92 ? 20.721 11.599 -9.611 1.00 14.98 81 CYS B O 1
ATOM 2061 N N . ILE B 1 93 ? 18.525 11.259 -9.178 1.00 15.12 82 ILE B N 1
ATOM 2062 C CA . ILE B 1 93 ? 18.054 12.326 -10.060 1.00 16.81 82 ILE B CA 1
ATOM 2063 C C . ILE B 1 93 ? 17.434 13.448 -9.223 1.00 16.14 82 ILE B C 1
ATOM 2064 O O . ILE B 1 93 ? 16.488 13.228 -8.433 1.00 15.39 82 ILE B O 1
ATOM 2069 N N . SER B 1 94 ? 17.9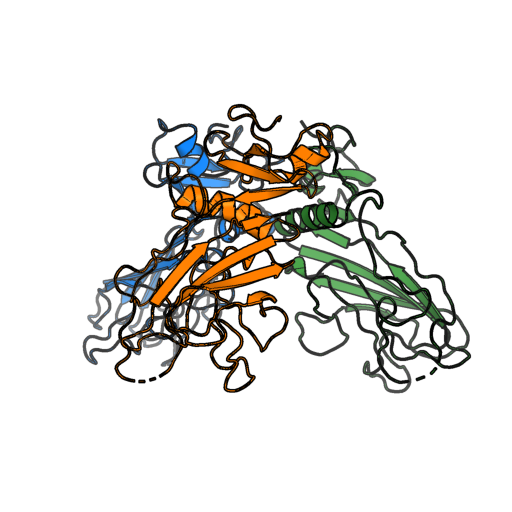69 14.653 -9.389 1.00 15.52 83 SER B N 1
ATOM 2070 C CA . SER B 1 94 ? 17.499 15.801 -8.617 1.00 16.39 83 SER B CA 1
ATOM 2071 C C . SER B 1 94 ? 16.185 16.381 -9.100 1.00 15.65 83 SER B C 1
ATOM 2072 O O . SER B 1 94 ? 15.922 16.421 -10.297 1.00 16.95 83 SER B O 1
ATOM 2075 N N . ALA B 1 95 ? 15.373 16.854 -8.153 1.00 15.30 84 ALA B N 1
ATOM 2076 C CA . ALA B 1 95 ? 14.201 17.664 -8.494 1.00 15.10 84 ALA B CA 1
ATOM 2077 C C . ALA B 1 95 ? 14.610 18.981 -9.138 1.00 16.72 84 ALA B C 1
ATOM 2078 O O . ALA B 1 95 ? 15.660 19.569 -8.809 1.00 17.86 84 ALA B O 1
ATOM 2080 N N . ASN B 1 96 ? 13.797 19.427 -10.087 1.00 17.17 85 ASN B N 1
ATOM 2081 C CA . ASN B 1 96 ? 13.999 20.718 -10.714 1.00 21.33 85 ASN B CA 1
ATOM 2082 C C . ASN B 1 96 ? 12.650 21.310 -11.131 1.00 22.52 85 ASN B C 1
ATOM 2083 O O . ASN B 1 96 ? 12.045 20.828 -12.093 1.00 29.45 85 ASN B O 1
ATOM 2088 N N . PRO B 1 97 ? 12.181 22.365 -10.425 1.00 25.20 86 PRO B N 1
ATOM 2089 C CA . PRO B 1 97 ? 12.832 23.073 -9.307 1.00 25.18 86 PRO B CA 1
ATOM 2090 C C . PRO B 1 97 ? 12.882 22.196 -8.056 1.00 22.57 86 PRO B C 1
ATOM 2091 O O . PRO B 1 97 ? 12.048 21.327 -7.900 1.00 24.61 86 PRO B O 1
ATOM 2095 N N . LEU B 1 98 ? 13.852 22.387 -7.172 1.00 23.40 87 LEU B N 1
ATOM 2096 C CA . LEU B 1 98 ? 13.863 21.504 -5.989 1.00 26.33 87 LEU B CA 1
ATOM 2097 C C . LEU B 1 98 ? 13.281 22.110 -4.717 1.00 23.71 87 LEU B C 1
ATOM 2098 O O . LEU B 1 98 ? 13.183 21.430 -3.697 1.00 27.60 87 LEU B O 1
ATOM 2103 N N . ASN B 1 99 ? 12.881 23.379 -4.811 1.00 21.46 88 ASN B N 1
ATOM 2104 C CA . ASN B 1 99 ? 12.444 24.196 -3.679 1.00 22.15 88 ASN B CA 1
ATOM 2105 C C . ASN B 1 99 ? 11.032 24.746 -3.878 1.00 19.58 88 ASN B C 1
ATOM 2106 O O . ASN B 1 99 ? 10.699 25.225 -4.963 1.00 20.31 88 ASN B O 1
ATOM 2111 N N . VAL B 1 100 ? 10.213 24.664 -2.828 1.00 20.15 89 VAL B N 1
ATOM 2112 C CA . VAL B 1 100 ? 8.957 25.419 -2.719 1.00 21.08 89 VAL B CA 1
ATOM 2113 C C . VAL B 1 100 ? 9.282 26.514 -1.700 1.00 19.67 89 VAL B C 1
ATOM 2114 O O . VAL B 1 100 ? 9.577 26.206 -0.547 1.00 20.68 89 VAL B O 1
ATOM 2118 N N . PRO B 1 101 ? 9.252 27.790 -2.121 1.00 22.10 90 PRO B N 1
ATOM 2119 C CA . PRO B 1 101 ? 9.559 28.884 -1.184 1.00 21.38 90 PRO B CA 1
ATOM 2120 C C . PRO B 1 101 ? 8.708 28.846 0.089 1.00 23.45 90 PRO B C 1
ATOM 2121 O O . PRO B 1 101 ? 7.557 28.361 0.067 1.00 22.92 90 PRO B O 1
ATOM 2125 N N . ARG B 1 102 ? 9.276 29.354 1.181 1.00 20.40 91 ARG B N 1
ATOM 2126 C CA . ARG B 1 102 ? 8.571 29.463 2.457 1.00 23.87 91 ARG B CA 1
ATOM 2127 C C . ARG B 1 102 ? 7.584 30.638 2.415 1.00 23.48 91 ARG B C 1
ATOM 2128 O O . ARG B 1 102 ? 7.981 31.770 2.132 1.00 24.60 91 ARG B O 1
ATOM 2136 N N . LYS B 1 103 ? 6.304 30.360 2.697 1.00 24.84 92 LYS B N 1
ATOM 2137 C CA . LYS B 1 103 ? 5.222 31.309 2.449 1.00 25.35 92 LYS B CA 1
ATOM 2138 C C . LYS B 1 103 ? 3.968 30.858 3.176 1.00 21.43 92 LYS B C 1
ATOM 2139 O O . LYS B 1 103 ? 3.848 29.674 3.536 1.00 20.92 92 LYS B O 1
ATOM 2145 N N . HIS B 1 104 ? 3.046 31.799 3.395 1.00 21.85 93 HIS B N 1
ATOM 2146 C CA . HIS B 1 104 ? 1.652 31.468 3.679 1.00 22.24 93 HIS B CA 1
ATOM 2147 C C . HIS B 1 104 ? 1.013 31.080 2.363 1.00 21.94 93 HIS B C 1
ATOM 2148 O O . HIS B 1 104 ? 0.740 31.941 1.530 1.00 27.90 93 HIS B O 1
ATOM 2155 N N . TRP B 1 105 ? 0.768 29.785 2.169 1.00 19.47 94 TRP B N 1
ATOM 2156 C CA . TRP B 1 105 ? 0.330 29.246 0.877 1.00 19.68 94 TRP B CA 1
ATOM 2157 C C . TRP B 1 105 ? -1.159 29.097 0.702 1.00 22.58 94 TRP B C 1
ATOM 2158 O O . TRP B 1 105 ? -1.671 29.130 -0.424 1.00 23.72 94 TRP B O 1
ATOM 2169 N N . TRP B 1 106 ? -1.859 28.891 1.811 1.00 21.91 95 TRP B N 1
ATOM 2170 C CA . TRP B 1 106 ? -3.246 28.431 1.793 1.00 21.12 95 TRP B CA 1
ATOM 2171 C C . TRP B 1 106 ? -4.080 29.204 2.770 1.00 22.75 95 TRP B C 1
ATOM 2172 O O . TRP B 1 106 ? -3.602 29.572 3.840 1.00 32.04 95 TRP B O 1
ATOM 2183 N N . THR B 1 107 ? -5.331 29.480 2.414 1.00 21.56 96 THR B N 1
ATOM 2184 C CA . THR B 1 107 ? -6.239 30.132 3.353 1.00 23.98 96 THR B CA 1
ATOM 2185 C C . THR B 1 107 ? -7.411 29.206 3.684 1.00 32.25 96 THR B C 1
ATOM 2186 O O . THR B 1 107 ? -8.227 28.889 2.808 1.00 34.17 96 THR B O 1
ATOM 2190 N N . ASP B 1 108 ? -7.471 28.771 4.945 1.00 31.62 97 ASP B N 1
ATOM 2191 C CA . ASP B 1 108 ? -8.492 27.848 5.402 1.00 35.47 97 ASP B CA 1
ATOM 2192 C C . ASP B 1 108 ? -9.738 28.628 5.864 1.00 40.28 97 ASP B C 1
ATOM 2193 O O . ASP B 1 108 ? -9.667 29.451 6.786 1.00 41.77 97 ASP B O 1
ATOM 2198 N N . SER B 1 109 ? -10.861 28.378 5.191 1.00 44.92 98 SER B N 1
ATOM 2199 C CA . SER B 1 109 ? -12.145 28.992 5.540 1.00 43.93 98 SER B CA 1
ATOM 2200 C C . SER B 1 109 ? -13.242 27.942 5.749 1.00 47.51 98 SER B C 1
ATOM 2201 O O . SER B 1 109 ? -14.433 28.238 5.604 1.00 51.31 98 SER B O 1
ATOM 2204 N N . SER B 1 110 ? -12.833 26.721 6.092 1.00 50.22 99 SER B N 1
ATOM 2205 C CA . SER B 1 110 ? -13.776 25.638 6.367 1.00 47.59 99 SER B CA 1
ATOM 2206 C C . SER B 1 110 ? -13.782 25.273 7.849 1.00 55.44 99 SER B C 1
ATOM 2207 O O . SER B 1 110 ? -14.685 24.581 8.322 1.00 60.85 99 SER B O 1
ATOM 2210 N N . LYS B 1 113 ? -11.334 21.310 8.166 1.00 37.98 102 LYS B N 1
ATOM 2211 C CA . LYS B 1 113 ? -9.914 20.969 8.253 1.00 32.95 102 LYS B CA 1
ATOM 2212 C C . LYS B 1 113 ? -9.554 19.628 7.588 1.00 36.29 102 LYS B C 1
ATOM 2213 O O . LYS B 1 113 ? -9.958 18.550 8.047 1.00 38.47 102 LYS B O 1
ATOM 2219 N N . LYS B 1 114 ? -8.766 19.712 6.519 1.00 38.92 103 LYS B N 1
ATOM 2220 C CA . LYS B 1 114 ? -8.426 18.548 5.713 1.00 29.64 103 LYS B CA 1
ATOM 2221 C C . LYS B 1 114 ? -7.066 18.733 5.033 1.00 25.36 103 LYS B C 1
ATOM 2222 O O . LYS B 1 114 ? -6.539 19.849 4.953 1.00 29.56 103 LYS B O 1
ATOM 2225 N N . HIS B 1 115 ? -6.505 17.636 4.536 1.00 23.85 104 HIS B N 1
ATOM 2226 C CA . HIS B 1 115 ? -5.300 17.720 3.679 1.00 19.17 104 HIS B CA 1
ATOM 2227 C C . HIS B 1 115 ? -5.578 18.476 2.415 1.00 20.95 104 HIS B C 1
ATOM 2228 O O . HIS B 1 115 ? -6.627 18.282 1.799 1.00 23.36 104 HIS B O 1
ATOM 2235 N N . VAL B 1 116 ? -4.629 19.318 2.007 1.00 16.92 105 VAL B N 1
ATOM 2236 C CA . VAL B 1 116 ? -4.708 20.084 0.766 1.00 19.73 105 VAL B CA 1
ATOM 2237 C C . VAL B 1 116 ? -3.431 19.854 -0.035 1.00 17.55 105 VAL B C 1
ATOM 2238 O O . VAL B 1 116 ? -2.338 20.153 0.442 1.00 19.90 105 VAL B O 1
ATOM 2242 N N . TRP B 1 117 ? -3.570 19.311 -1.239 1.00 20.34 106 TRP B N 1
ATOM 2243 C CA . TRP B 1 117 ? -2.430 19.139 -2.163 1.00 19.38 106 TRP B CA 1
ATOM 2244 C C . TRP B 1 117 ? -1.900 20.442 -2.677 1.00 18.78 106 TRP B C 1
ATOM 2245 O O . TRP B 1 117 ? -2.645 21.243 -3.257 1.00 18.37 106 TRP B O 1
ATOM 2256 N N . PHE B 1 118 ? -0.595 20.649 -2.473 1.00 17.90 107 PHE B N 1
ATOM 2257 C CA . PHE B 1 118 ? 0.114 21.834 -2.951 1.00 19.14 107 PHE B CA 1
ATOM 2258 C C . PHE B 1 118 ? -0.037 22.000 -4.464 1.00 19.34 107 PHE B C 1
ATOM 2259 O O . PHE B 1 118 ? -0.529 23.033 -4.949 1.00 19.92 107 PHE B O 1
ATOM 2267 N N . GLY B 1 119 ? 0.358 20.968 -5.206 1.00 19.20 108 GLY B N 1
ATOM 2268 C CA . GLY B 1 119 ? 0.359 21.024 -6.662 1.00 20.94 108 GLY B CA 1
ATOM 2269 C C . GLY B 1 119 ? -1.038 21.134 -7.235 1.00 20.04 108 GLY B C 1
ATOM 2270 O O . GLY B 1 119 ? -1.287 21.926 -8.138 1.00 26.86 108 GLY B O 1
ATOM 2271 N N . GLU B 1 120 ? -1.964 20.354 -6.693 1.00 21.63 109 GLU B N 1
ATOM 2272 C CA . GLU B 1 120 ? -3.302 20.260 -7.269 1.00 26.51 109 GLU B CA 1
ATOM 2273 C C . GLU B 1 120 ? -4.205 21.461 -6.929 1.00 23.36 109 GLU B C 1
ATOM 2274 O O . GLU B 1 120 ? -5.042 21.866 -7.747 1.00 27.47 109 GLU B O 1
ATOM 2280 N N . SER B 1 121 ? -4.018 22.047 -5.746 1.00 27.48 110 SER B N 1
ATOM 2281 C CA . SER B 1 121 ? -5.013 22.982 -5.206 1.00 26.32 110 SER B CA 1
ATOM 2282 C C . SER B 1 121 ? -4.548 24.393 -4.848 1.00 25.91 110 SER B C 1
ATOM 2283 O O . SER B 1 121 ? -5.364 25.300 -4.772 1.00 28.83 110 SER B O 1
ATOM 2286 N N . MET B 1 122 ? -3.258 24.580 -4.594 1.00 24.07 111 MET B N 1
ATOM 2287 C CA . MET B 1 122 ? -2.813 25.849 -4.009 1.00 19.55 111 MET B CA 1
ATOM 2288 C C . MET B 1 122 ? -2.427 26.844 -5.089 1.00 22.89 111 MET B C 1
ATOM 2289 O O . MET B 1 122 ? -1.929 26.445 -6.148 1.00 21.30 111 MET B O 1
ATOM 2294 N N . ASP B 1 123 ? -2.684 28.129 -4.829 1.00 24.17 112 ASP B N 1
ATOM 2295 C CA . ASP B 1 123 ? -2.318 29.196 -5.758 1.00 26.09 112 ASP B CA 1
ATOM 2296 C C . ASP B 1 123 ? -0.815 29.218 -5.948 1.00 24.08 112 ASP B C 1
ATOM 2297 O O . ASP B 1 123 ? -0.060 29.339 -4.983 1.00 26.84 112 ASP B O 1
ATOM 2302 N N . GLY B 1 124 ? -0.376 29.084 -7.193 1.00 26.06 113 GLY B N 1
ATOM 2303 C CA . GLY B 1 124 ? 1.060 29.031 -7.469 1.00 23.13 113 GLY B CA 1
ATOM 2304 C C . GLY B 1 124 ? 1.696 27.672 -7.217 1.00 21.99 113 GLY B C 1
ATOM 2305 O O . GLY B 1 124 ? 2.914 27.526 -7.332 1.00 24.15 113 GLY B O 1
ATOM 2306 N N . GLY B 1 125 ? 0.877 26.677 -6.877 1.00 23.14 114 GLY B N 1
ATOM 2307 C CA . GLY B 1 125 ? 1.366 25.320 -6.637 1.00 22.20 114 GLY B CA 1
ATOM 2308 C C . GLY B 1 125 ? 1.801 24.630 -7.918 1.00 22.22 114 GLY B C 1
ATOM 2309 O O . GLY B 1 125 ? 1.419 25.037 -9.027 1.00 20.96 114 GLY B O 1
ATOM 2310 N N . PHE B 1 126 ? 2.624 23.599 -7.771 1.00 21.78 115 PHE B N 1
ATOM 2311 C CA . PHE B 1 126 ? 3.076 22.788 -8.907 1.00 20.56 115 PHE B CA 1
ATOM 2312 C C . PHE B 1 126 ? 3.396 21.397 -8.414 1.00 19.94 115 PHE B C 1
ATOM 2313 O O . PHE B 1 126 ? 3.700 21.200 -7.231 1.00 22.95 115 PHE B O 1
ATOM 2321 N N . GLN B 1 127 ? 3.329 20.435 -9.325 1.00 20.42 116 GLN B N 1
ATOM 2322 C CA . GLN B 1 127 ? 3.794 19.088 -9.045 1.00 20.02 116 GLN B CA 1
ATOM 2323 C C . GLN B 1 127 ? 5.298 18.988 -9.314 1.00 19.40 116 GLN B C 1
ATOM 2324 O O . GLN B 1 127 ? 5.863 19.755 -10.114 1.00 23.42 116 GLN B O 1
ATOM 2330 N N . PHE B 1 128 ? 5.950 18.069 -8.617 1.00 17.41 117 PHE B N 1
ATOM 2331 C CA . PHE B 1 128 ? 7.399 17.986 -8.661 1.00 17.99 117 PHE B CA 1
ATOM 2332 C C . PHE B 1 128 ? 7.916 17.313 -9.935 1.00 16.99 117 PHE B C 1
ATOM 2333 O O . PHE B 1 128 ? 7.416 16.281 -10.350 1.00 18.74 117 PHE B O 1
ATOM 2341 N N . SER B 1 129 ? 8.932 17.906 -10.551 1.00 19.56 118 SER B N 1
ATOM 2342 C CA . SER B 1 129 ? 9.516 17.325 -11.749 1.00 20.55 118 SER B CA 1
ATOM 2343 C C . SER B 1 129 ? 10.999 17.082 -11.520 1.00 20.97 118 SER B C 1
ATOM 2344 O O . SER B 1 129 ? 11.600 17.667 -10.605 1.00 17.66 118 SER B O 1
ATOM 2347 N N . TYR B 1 130 ? 11.568 16.198 -12.341 1.00 20.54 119 TYR B N 1
ATOM 2348 C CA . TYR B 1 130 ? 12.917 15.674 -12.144 1.00 19.45 119 TYR B CA 1
ATOM 2349 C C . TYR B 1 130 ? 13.733 15.676 -13.438 1.00 21.84 119 TYR B C 1
ATOM 2350 O O . TYR B 1 130 ? 13.224 15.375 -14.518 1.00 24.92 119 TYR B O 1
ATOM 2359 N N . GLY B 1 131 ? 15.007 16.022 -13.322 1.00 21.61 120 GLY B N 1
ATOM 2360 C CA . GLY B 1 131 ? 15.909 15.929 -14.452 1.00 22.54 120 GLY B CA 1
ATOM 2361 C C . GLY B 1 131 ? 16.169 17.243 -15.158 1.00 27.01 120 GLY B C 1
ATOM 2362 O O . GLY B 1 131 ? 15.498 18.255 -14.908 1.00 28.33 120 GLY B O 1
ATOM 2363 N N . ASN B 1 132 ? 17.160 17.187 -16.044 1.00 31.76 121 ASN B N 1
ATOM 2364 C CA . ASN B 1 132 ? 17.631 18.294 -16.862 1.00 39.43 121 ASN B CA 1
ATOM 2365 C C . ASN B 1 132 ? 16.454 18.942 -17.616 1.00 34.57 121 ASN B C 1
ATOM 2366 O O . ASN B 1 132 ? 15.960 18.352 -18.577 1.00 33.72 121 ASN B O 1
ATOM 2371 N N . PRO B 1 133 ? 15.995 20.149 -17.194 1.00 34.08 122 PRO B N 1
ATOM 2372 C CA . PRO B 1 133 ? 14.871 20.779 -17.912 1.00 41.38 122 PRO B CA 1
ATOM 2373 C C . PRO B 1 133 ? 15.216 21.220 -19.342 1.00 39.07 122 PRO B C 1
ATOM 2374 O O . PRO B 1 133 ? 14.352 21.699 -20.069 1.00 40.48 122 PRO B O 1
ATOM 2378 N N . GLU B 1 134 ? 16.476 21.061 -19.730 1.00 39.91 123 GLU B N 1
ATOM 2379 C CA . GLU B 1 134 ? 16.881 21.245 -21.118 1.00 43.07 123 GLU B CA 1
ATOM 2380 C C . GLU B 1 134 ? 16.288 20.138 -22.012 1.00 34.80 123 GLU B C 1
ATOM 2381 O O . GLU B 1 134 ? 16.031 20.365 -23.190 1.00 45.07 123 GLU B O 1
ATOM 2387 N N . LEU B 1 135 ? 16.062 18.953 -21.445 1.00 24.05 124 LEU B N 1
ATOM 2388 C CA . LEU B 1 135 ? 15.430 17.856 -22.172 1.00 21.51 124 LEU B CA 1
ATOM 2389 C C . LEU B 1 135 ? 13.901 17.961 -22.156 1.00 21.19 124 LEU B C 1
ATOM 2390 O O . LEU B 1 135 ? 13.322 18.390 -21.149 1.00 23.61 124 LEU B O 1
ATOM 2395 N N . PRO B 1 136 ? 13.243 17.566 -23.269 1.00 21.42 125 PRO B N 1
ATOM 2396 C CA . PRO B 1 136 ? 11.774 17.569 -23.336 1.00 21.50 125 PRO B CA 1
ATOM 2397 C C . PRO B 1 136 ? 11.166 16.768 -22.188 1.00 20.27 125 PRO B C 1
ATOM 2398 O O . PRO B 1 136 ? 11.713 15.729 -21.806 1.00 20.24 125 PRO B O 1
ATOM 2402 N N . GLU B 1 137 ? 10.055 17.257 -21.646 1.00 21.02 126 GLU B N 1
ATOM 2403 C CA . GLU B 1 137 ? 9.334 16.591 -20.550 1.00 20.25 126 GLU B CA 1
ATOM 2404 C C . GLU B 1 137 ? 9.091 15.088 -20.814 1.00 17.82 126 GLU B C 1
ATOM 2405 O O . GLU B 1 137 ? 9.236 14.244 -19.925 1.00 18.77 126 GLU B O 1
ATOM 2411 N N . ASP B 1 138 ? 8.715 14.762 -22.043 1.00 16.62 127 ASP B N 1
ATOM 2412 C CA . ASP B 1 138 ? 8.371 13.381 -22.367 1.00 17.84 127 ASP B CA 1
ATOM 2413 C C . ASP B 1 138 ? 9.599 12.478 -22.317 1.00 18.29 127 ASP B C 1
ATOM 2414 O O . ASP B 1 138 ? 9.521 11.327 -21.884 1.00 16.64 127 ASP B O 1
ATOM 2419 N N . VAL B 1 139 ? 10.737 13.025 -22.734 1.00 18.57 128 VAL B N 1
ATOM 2420 C CA . VAL B 1 139 ? 11.994 12.287 -22.732 1.00 19.17 128 VAL B CA 1
ATOM 2421 C C . VAL B 1 139 ? 12.439 11.987 -21.300 1.00 16.03 128 VAL B C 1
ATOM 2422 O O . VAL B 1 139 ? 12.844 10.856 -20.981 1.00 17.11 128 VAL B O 1
ATOM 2426 N N . LEU B 1 140 ? 12.320 12.991 -20.428 1.00 16.25 129 LEU B N 1
ATOM 2427 C CA . LEU B 1 140 ? 12.620 12.798 -19.016 1.00 15.10 129 LEU B CA 1
ATOM 2428 C C . LEU B 1 140 ? 11.687 11.763 -18.411 1.00 16.73 129 LEU B C 1
ATOM 2429 O O . LEU B 1 140 ? 12.123 10.910 -17.666 1.00 16.23 129 LEU B O 1
ATOM 2434 N N . ASP B 1 141 ? 10.401 11.823 -18.750 1.00 18.80 130 ASP B N 1
ATOM 2435 C CA . ASP B 1 141 ? 9.455 10.847 -18.231 1.00 22.50 130 ASP B CA 1
ATOM 2436 C C . ASP B 1 141 ? 9.848 9.436 -18.589 1.00 21.34 130 ASP B C 1
ATOM 2437 O O . ASP B 1 141 ? 9.669 8.531 -17.798 1.00 21.69 130 ASP B O 1
ATOM 2442 N N . VAL B 1 142 ? 10.356 9.258 -19.805 1.00 13.30 131 VAL B N 1
ATOM 2443 C CA . VAL B 1 142 ? 10.738 7.920 -20.291 1.00 13.09 131 VAL B CA 1
ATOM 2444 C C . VAL B 1 142 ? 12.011 7.436 -19.600 1.00 12.70 131 VAL B C 1
ATOM 2445 O O . VAL B 1 142 ? 12.104 6.283 -19.181 1.00 12.41 131 VAL B O 1
ATOM 2449 N N . GLN B 1 143 ? 12.984 8.315 -19.460 1.00 13.09 132 GLN B N 1
ATOM 2450 C CA . GLN B 1 143 ? 14.214 7.924 -18.736 1.00 14.71 132 GLN B CA 1
ATOM 2451 C C . GLN B 1 143 ? 13.854 7.482 -17.313 1.00 14.53 132 GLN B C 1
ATOM 2452 O O . GLN B 1 143 ? 14.300 6.429 -16.850 1.00 13.33 132 GLN B O 1
ATOM 2458 N N . LEU B 1 144 ? 13.012 8.276 -16.643 1.00 14.79 133 LEU B N 1
ATOM 2459 C CA . LEU B 1 144 ? 12.490 7.934 -15.331 1.00 15.12 133 LEU B CA 1
ATOM 2460 C C . LEU B 1 144 ? 11.690 6.651 -15.354 1.00 14.26 133 LEU B C 1
ATOM 2461 O O . LEU B 1 144 ? 11.800 5.856 -14.431 1.00 12.64 133 LEU B O 1
ATOM 2466 N N . ALA B 1 145 ? 10.899 6.431 -16.403 1.00 12.76 134 ALA B N 1
ATOM 2467 C CA . ALA B 1 145 ? 10.056 5.227 -16.445 1.00 12.82 134 ALA B CA 1
ATOM 2468 C C . ALA B 1 145 ? 10.921 3.963 -16.490 1.00 13.03 134 ALA B C 1
ATOM 2469 O O . ALA B 1 145 ? 10.574 2.963 -15.869 1.00 12.07 134 ALA B O 1
ATOM 2471 N N . PHE B 1 146 ? 12.045 4.012 -17.218 1.00 13.68 135 PHE B N 1
ATOM 2472 C CA . PHE B 1 146 ? 12.944 2.861 -17.266 1.00 12.92 135 PHE B CA 1
ATOM 2473 C C . PHE B 1 146 ? 13.484 2.581 -15.870 1.00 13.09 135 PHE B C 1
ATOM 2474 O O . PHE B 1 146 ? 13.531 1.428 -15.431 1.00 13.02 135 PHE B O 1
ATOM 2482 N N . LEU B 1 147 ? 13.880 3.637 -15.169 1.00 12.73 136 LEU B N 1
ATOM 2483 C CA . LEU B 1 147 ? 14.437 3.465 -13.833 1.00 13.13 136 LEU B CA 1
ATOM 2484 C C . LEU B 1 147 ? 13.370 2.959 -12.861 1.00 12.62 136 LEU B C 1
ATOM 2485 O O . LEU B 1 147 ? 13.628 2.078 -12.015 1.00 14.13 136 LEU B O 1
ATOM 2490 N N . ARG B 1 148 ? 12.157 3.475 -13.016 1.00 13.76 137 ARG B N 1
ATOM 2491 C CA . ARG B 1 148 ? 11.055 3.146 -12.097 1.00 14.04 137 ARG B CA 1
ATOM 2492 C C . ARG B 1 148 ? 10.591 1.696 -12.267 1.00 14.48 137 ARG B C 1
ATOM 2493 O O . ARG B 1 148 ? 10.420 0.969 -11.280 1.00 15.45 137 ARG B O 1
ATOM 2501 N N . LEU B 1 149 ? 10.415 1.255 -13.515 1.00 14.99 138 LEU B N 1
ATOM 2502 C CA . LEU B 1 149 ? 9.970 -0.112 -13.762 1.00 12.90 138 LEU B CA 1
ATOM 2503 C C . LEU B 1 149 ? 11.036 -1.183 -13.478 1.00 12.70 138 LEU B C 1
ATOM 2504 O O . LEU B 1 149 ? 10.712 -2.286 -13.046 1.00 14.29 138 LEU B O 1
ATOM 2509 N N . LEU B 1 150 ? 12.299 -0.848 -13.714 1.00 14.67 139 LEU B N 1
ATOM 2510 C CA . LEU B 1 150 ? 13.333 -1.867 -13.860 1.00 13.43 139 LEU B CA 1
ATOM 2511 C C . LEU B 1 150 ? 14.469 -1.790 -12.838 1.00 13.21 139 LEU B C 1
ATOM 2512 O O . LEU B 1 150 ? 15.471 -2.493 -12.987 1.00 14.60 139 LEU B O 1
ATOM 2517 N N . SER B 1 151 ? 14.302 -0.961 -11.803 1.00 13.76 140 SER B N 1
ATOM 2518 C CA . SER B 1 151 ? 15.248 -0.922 -10.683 1.00 13.48 140 SER B CA 1
ATOM 2519 C C . SER B 1 151 ? 14.789 -1.885 -9.590 1.00 15.23 140 SER B C 1
ATOM 2520 O O . SER B 1 151 ? 13.598 -2.208 -9.498 1.00 17.74 140 SER B O 1
ATOM 2523 N N . SER B 1 152 ? 15.739 -2.300 -8.753 1.00 15.65 141 SER B N 1
ATOM 2524 C CA . SER B 1 152 ? 15.502 -3.178 -7.616 1.00 13.85 141 SER B CA 1
ATOM 2525 C C . SER B 1 152 ? 14.763 -2.445 -6.484 1.00 16.72 141 SER B C 1
ATOM 2526 O O . SER B 1 152 ? 13.954 -3.031 -5.771 1.00 19.36 141 SER B O 1
ATOM 2529 N N . ARG B 1 153 ? 15.083 -1.171 -6.317 1.00 14.71 142 ARG B N 1
ATOM 2530 C CA . ARG B 1 153 ? 14.647 -0.371 -5.169 1.00 16.33 142 ARG B CA 1
ATOM 2531 C C . ARG B 1 153 ? 14.673 1.093 -5.571 1.00 14.91 142 ARG B C 1
ATOM 2532 O O . ARG B 1 153 ? 15.378 1.477 -6.520 1.00 15.81 142 ARG B O 1
ATOM 2540 N N . ALA B 1 154 ? 13.924 1.913 -4.841 1.00 13.61 143 ALA B N 1
ATOM 2541 C CA . ALA B 1 154 ? 14.032 3.363 -4.957 1.00 13.78 143 ALA B CA 1
ATOM 2542 C C . ALA B 1 154 ? 13.810 4.007 -3.596 1.00 13.97 143 ALA B C 1
ATOM 2543 O O . ALA B 1 154 ? 13.112 3.451 -2.732 1.00 15.86 143 ALA B O 1
ATOM 2545 N N . SER B 1 155 ? 14.426 5.167 -3.405 1.00 14.00 144 SER B N 1
ATOM 2546 C CA . SER B 1 155 ? 14.227 5.941 -2.179 1.00 15.66 144 SER B CA 1
ATOM 2547 C C . SER B 1 155 ? 14.228 7.426 -2.463 1.00 14.62 144 SER B C 1
ATOM 2548 O O . SER B 1 155 ? 14.809 7.871 -3.452 1.00 15.98 144 SER B O 1
ATOM 2551 N N . GLN B 1 156 ? 13.593 8.201 -1.583 1.00 13.81 145 GLN B N 1
ATOM 2552 C CA . GLN B 1 156 ? 13.600 9.655 -1.727 1.00 13.12 145 GLN B CA 1
ATOM 2553 C C . GLN B 1 156 ? 13.298 10.261 -0.391 1.00 13.12 145 GLN B C 1
ATOM 2554 O O . GLN B 1 156 ? 12.502 9.713 0.366 1.00 16.62 145 GLN B O 1
ATOM 2560 N N . GLN B 1 157 ? 13.939 11.390 -0.110 1.00 12.64 146 GLN B N 1
ATOM 2561 C CA . GLN B 1 157 ? 13.626 12.213 1.049 1.00 14.50 146 GLN B CA 1
ATOM 2562 C C . GLN B 1 157 ? 13.031 13.533 0.614 1.00 14.73 146 GLN B C 1
ATOM 2563 O O . GLN B 1 157 ? 13.282 14.010 -0.499 1.00 14.30 146 GLN B O 1
ATOM 2569 N N . ILE B 1 158 ? 12.246 14.131 1.504 1.00 14.45 147 ILE B N 1
ATOM 2570 C CA . ILE B 1 158 ? 11.634 15.424 1.242 1.00 13.96 147 ILE B CA 1
ATOM 2571 C C . ILE B 1 158 ? 11.561 16.134 2.593 1.00 15.56 147 ILE B C 1
ATOM 2572 O O . ILE B 1 158 ? 11.340 15.482 3.636 1.00 15.79 147 ILE B O 1
ATOM 2577 N N . THR B 1 159 ? 11.815 17.443 2.570 1.00 15.05 148 THR B N 1
ATOM 2578 C CA . THR B 1 159 ? 11.891 18.272 3.761 1.00 15.37 148 THR B CA 1
ATOM 2579 C C . THR B 1 159 ? 10.751 19.267 3.772 1.00 15.71 148 THR B C 1
ATOM 2580 O O . THR B 1 159 ? 10.563 20.054 2.837 1.00 16.27 148 THR B O 1
ATOM 2584 N N . TYR B 1 160 ? 9.978 19.220 4.843 1.00 15.62 149 TYR B N 1
ATOM 2585 C CA . TYR B 1 160 ? 8.922 20.200 5.063 1.00 15.69 149 TYR B CA 1
ATOM 2586 C C . TYR B 1 160 ? 9.441 21.258 6.044 1.00 16.09 149 TYR B C 1
ATOM 2587 O O . TYR B 1 160 ? 9.718 20.944 7.193 1.00 17.66 149 TYR B O 1
ATOM 2596 N N . HIS B 1 161 ? 9.593 22.490 5.571 1.00 15.52 150 HIS B N 1
ATOM 2597 C CA . HIS B 1 161 ? 9.906 23.649 6.419 1.00 15.75 150 HIS B CA 1
ATOM 2598 C C . HIS B 1 161 ? 8.635 24.215 7.010 1.00 15.93 150 HIS B C 1
ATOM 2599 O O . HIS B 1 161 ? 7.679 24.463 6.282 1.00 14.53 150 HIS B O 1
ATOM 2606 N N . CYS B 1 162 ? 8.616 24.447 8.322 1.00 14.93 151 CYS B N 1
ATOM 2607 C CA . CYS B 1 162 ? 7.352 24.745 9.019 1.00 14.47 151 CYS B CA 1
ATOM 2608 C C . CYS B 1 162 ? 7.469 25.943 9.936 1.00 16.73 151 CYS B C 1
ATOM 2609 O O . CYS B 1 162 ? 8.449 26.080 10.686 1.00 17.98 151 CYS B O 1
ATOM 2612 N N . LYS B 1 163 ? 6.455 26.797 9.887 1.00 16.83 152 LYS B N 1
ATOM 2613 C CA . LYS B 1 163 ? 6.242 27.831 10.916 1.00 15.45 152 LYS B CA 1
ATOM 2614 C C . LYS B 1 163 ? 4.797 27.726 11.415 1.00 17.20 152 LYS B C 1
ATOM 2615 O O . LYS B 1 163 ? 3.852 27.907 10.633 1.00 19.65 152 LYS B O 1
ATOM 2621 N N . ASN B 1 164 ? 4.617 27.422 12.696 1.00 16.81 153 ASN B N 1
ATOM 2622 C CA . ASN B 1 164 ? 3.278 27.192 13.253 1.00 17.47 153 ASN B CA 1
ATOM 2623 C C . ASN B 1 164 ? 2.496 26.132 12.468 1.00 18.73 153 ASN B C 1
ATOM 2624 O O . ASN B 1 164 ? 1.297 26.297 12.200 1.00 20.14 153 ASN B O 1
ATOM 2629 N N . SER B 1 165 ? 3.180 25.057 12.086 1.00 15.75 154 SER B N 1
ATOM 2630 C CA . SER B 1 165 ? 2.572 24.036 11.239 1.00 17.35 154 SER B CA 1
ATOM 2631 C C . SER B 1 165 ? 3.109 22.660 11.579 1.00 18.26 154 SER B C 1
ATOM 2632 O O . SER B 1 165 ? 4.269 22.365 11.320 1.00 17.67 154 SER B O 1
ATOM 2635 N N . ILE B 1 166 ? 2.256 21.813 12.146 1.00 16.93 155 ILE B N 1
ATOM 2636 C CA . ILE B 1 166 ? 2.629 20.433 12.444 1.00 17.63 155 ILE B CA 1
ATOM 2637 C C . ILE B 1 166 ? 2.827 19.646 11.141 1.00 15.76 155 ILE B C 1
ATOM 2638 O O . ILE B 1 166 ? 2.011 19.754 10.217 1.00 17.50 155 ILE B O 1
ATOM 2643 N N . ALA B 1 167 ? 3.920 18.882 11.059 1.00 18.14 156 ALA B N 1
ATOM 2644 C CA . ALA B 1 167 ? 4.227 18.067 9.880 1.00 16.96 156 ALA B CA 1
ATOM 2645 C C . ALA B 1 167 ? 3.912 16.579 10.090 1.00 17.02 156 ALA B C 1
ATOM 2646 O O . ALA B 1 167 ? 3.483 15.874 9.153 1.00 17.02 156 ALA B O 1
ATOM 2648 N N . TYR B 1 168 ? 4.175 16.102 11.301 1.00 18.65 157 TYR B N 1
ATOM 2649 C CA . TYR B 1 168 ? 4.044 14.691 11.628 1.00 18.75 157 TYR B CA 1
ATOM 2650 C C . TYR B 1 168 ? 3.437 14.547 13.031 1.00 20.38 157 TYR B C 1
ATOM 2651 O O . TYR B 1 168 ? 2.217 14.478 13.164 1.00 21.94 157 TYR B O 1
ATOM 2660 N N . MET B 1 169 ? 4.281 14.529 14.064 1.00 21.08 158 MET B N 1
ATOM 2661 C CA . MET B 1 169 ? 3.832 14.469 15.458 1.00 21.90 158 MET B CA 1
ATOM 2662 C C . MET B 1 169 ? 3.309 15.837 15.923 1.00 21.83 158 MET B C 1
ATOM 2663 O O . MET B 1 169 ? 3.909 16.867 15.624 1.00 20.92 158 MET B O 1
ATOM 2668 N N . ASP B 1 170 ? 2.189 15.829 16.645 1.00 23.28 159 ASP B N 1
ATOM 2669 C CA . ASP B 1 170 ? 1.625 17.021 17.298 1.00 25.16 159 ASP B CA 1
ATOM 2670 C C . ASP B 1 170 ? 1.927 16.856 18.779 1.00 27.28 159 ASP B C 1
ATOM 2671 O O . ASP B 1 170 ? 1.335 15.999 19.440 1.00 29.70 159 ASP B O 1
ATOM 2676 N N . GLN B 1 171 ? 2.857 17.656 19.303 1.00 25.78 160 GLN B N 1
ATOM 2677 C CA . GLN B 1 171 ? 3.314 17.465 20.686 1.00 31.17 160 GLN B CA 1
ATOM 2678 C C . GLN B 1 171 ? 2.166 17.628 21.692 1.00 29.81 160 GLN B C 1
ATOM 2679 O O . GLN B 1 171 ? 2.100 16.902 22.687 1.00 30.94 160 GLN B O 1
ATOM 2685 N N . ALA B 1 172 ? 1.245 18.542 21.397 1.00 29.49 161 ALA B N 1
ATOM 2686 C CA . ALA B 1 172 ? 0.123 18.843 22.296 1.00 33.84 161 ALA B CA 1
ATOM 2687 C C . ALA B 1 172 ? -0.803 17.642 22.501 1.00 36.95 161 ALA B C 1
ATOM 2688 O O . ALA B 1 172 ? -1.207 17.348 23.633 1.00 42.78 161 ALA B O 1
ATOM 2690 N N . SER B 1 173 ? -1.128 16.956 21.406 1.00 39.07 162 SER B N 1
ATOM 2691 C CA . SER B 1 173 ? -2.032 15.798 21.421 1.00 38.45 162 SER B CA 1
ATOM 2692 C C . SER B 1 173 ? -1.278 14.508 21.696 1.00 36.57 162 SER B C 1
ATOM 2693 O O . SER B 1 173 ? -1.842 13.551 22.222 1.00 36.29 162 SER B O 1
ATOM 2696 N N . GLY B 1 174 ? -0.008 14.485 21.300 1.00 36.28 163 GLY B N 1
ATOM 2697 C CA . GLY B 1 174 ? 0.820 13.289 21.392 1.00 37.98 163 GLY B CA 1
ATOM 2698 C C . GLY B 1 174 ? 0.575 12.318 20.248 1.00 36.41 163 GLY B C 1
ATOM 2699 O O . GLY B 1 174 ? 1.032 11.180 20.295 1.00 40.60 163 GLY B O 1
ATOM 2700 N N . ASN B 1 175 ? -0.132 12.765 19.210 1.00 33.48 164 ASN B N 1
ATOM 2701 C CA . ASN B 1 175 ? -0.499 11.873 18.108 1.00 31.09 164 ASN B CA 1
ATOM 2702 C C . ASN B 1 175 ? -0.174 12.422 16.699 1.00 27.93 164 ASN B C 1
ATOM 2703 O O . ASN B 1 175 ? 0.206 13.596 16.540 1.00 24.96 164 ASN B O 1
ATOM 2708 N N . VAL B 1 176 ? -0.318 11.563 15.690 1.00 26.54 165 VAL B N 1
ATOM 2709 C CA . VAL B 1 176 ? 0.090 11.903 14.324 1.00 24.77 165 VAL B CA 1
ATOM 2710 C C . VAL B 1 176 ? -1.113 12.155 13.405 1.00 25.58 165 VAL B C 1
ATOM 2711 O O . VAL B 1 176 ? -1.027 12.005 12.189 1.00 26.72 165 VAL B O 1
ATOM 2715 N N . LYS B 1 177 ? -2.224 12.541 13.987 1.00 26.20 166 LYS B N 1
ATOM 2716 C CA . LYS B 1 177 ? -3.438 12.749 13.193 1.00 27.69 166 LYS B CA 1
ATOM 2717 C C . LYS B 1 177 ? -3.341 13.910 12.214 1.00 25.14 166 LYS B C 1
ATOM 2718 O O . LYS B 1 177 ? -4.067 13.949 11.228 1.00 26.09 166 LYS B O 1
ATOM 2724 N N . LYS B 1 178 ? -2.464 14.847 12.490 1.00 23.30 167 LYS B N 1
ATOM 2725 C CA . LYS B 1 178 ? -2.274 16.011 11.632 1.00 18.65 167 LYS B CA 1
ATOM 2726 C C . LYS B 1 178 ? -1.127 15.819 10.642 1.00 18.79 167 LYS B C 1
ATOM 2727 O O . LYS B 1 178 ? -0.764 16.758 9.921 1.00 21.07 167 LYS B O 1
ATOM 2733 N N . ALA B 1 179 ? -0.565 14.610 10.585 1.00 17.90 168 ALA B N 1
ATOM 2734 C CA . ALA B 1 179 ? 0.598 14.372 9.703 1.00 18.05 168 ALA B CA 1
ATOM 2735 C C . ALA B 1 179 ? 0.266 14.658 8.234 1.00 18.20 168 ALA B C 1
ATOM 2736 O O . ALA B 1 179 ? -0.833 14.355 7.760 1.00 19.58 168 ALA B O 1
ATOM 2738 N N .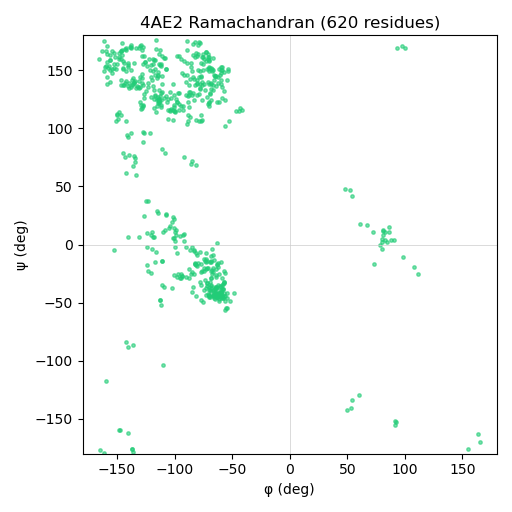 LEU B 1 180 ? 1.224 15.239 7.511 1.00 16.06 169 LEU B N 1
ATOM 2739 C CA . LEU B 1 180 ? 1.052 15.485 6.088 1.00 14.57 169 LEU B CA 1
ATOM 2740 C C . LEU B 1 180 ? 1.091 14.176 5.277 1.00 13.79 169 LEU B C 1
ATOM 2741 O O . LEU B 1 180 ? 1.475 13.124 5.808 1.00 15.32 169 LEU B O 1
ATOM 2746 N N . LYS B 1 181 ? 0.611 14.234 4.024 1.00 14.71 170 LYS B N 1
ATOM 2747 C CA . LYS B 1 181 ? 0.714 13.110 3.090 1.00 15.33 170 LYS B CA 1
ATOM 2748 C C . LYS B 1 181 ? 1.574 13.488 1.882 1.00 15.56 170 LYS B C 1
ATOM 2749 O O . LYS B 1 181 ? 1.752 14.679 1.577 1.00 14.48 170 LYS B O 1
ATOM 2755 N N . LEU B 1 182 ? 2.099 12.467 1.206 1.00 14.35 171 LEU B N 1
ATOM 2756 C CA . LEU B 1 182 ? 2.880 12.619 -0.028 1.00 14.76 171 LEU B CA 1
ATOM 2757 C C . LEU B 1 182 ? 2.199 11.841 -1.154 1.00 13.33 171 LEU B C 1
ATOM 2758 O O . LEU B 1 182 ? 1.599 10.802 -0.911 1.00 18.07 171 LEU B O 1
ATOM 2763 N N A MET B 1 183 ? 2.313 12.351 -2.375 0.50 15.04 172 MET B N 1
ATOM 2764 N N B MET B 1 183 ? 2.265 12.359 -2.379 0.50 15.31 172 MET B N 1
ATOM 2765 C CA A MET B 1 183 ? 1.782 11.674 -3.553 0.50 15.42 172 MET B CA 1
ATOM 2766 C CA B MET B 1 183 ? 1.733 11.644 -3.548 0.50 16.06 172 MET B CA 1
ATOM 2767 C C A MET B 1 183 ? 2.904 10.988 -4.336 0.50 16.74 172 MET B C 1
ATOM 2768 C C B MET B 1 183 ? 2.867 10.994 -4.351 0.50 16.96 172 MET B C 1
ATOM 2769 O O A MET B 1 183 ? 3.898 11.628 -4.712 0.50 16.14 172 MET B O 1
ATOM 2770 O O B MET B 1 183 ? 3.836 11.662 -4.744 0.50 16.54 172 MET B O 1
ATOM 2779 N N . GLY B 1 184 ? 2.735 9.689 -4.574 1.00 16.15 173 GLY B N 1
ATOM 2780 C CA . GLY B 1 184 ? 3.693 8.904 -5.350 1.00 15.81 173 GLY B CA 1
ATOM 2781 C C . GLY B 1 184 ? 3.400 8.945 -6.842 1.00 17.96 173 GLY B C 1
ATOM 2782 O O . GLY B 1 184 ? 2.522 9.701 -7.300 1.00 18.17 173 GLY B O 1
ATOM 2783 N N . SER B 1 185 ? 4.137 8.135 -7.599 1.00 17.83 174 SER B N 1
ATOM 2784 C CA . SER B 1 185 ? 4.025 8.119 -9.062 1.00 18.93 174 SER B CA 1
ATOM 2785 C C . SER B 1 185 ? 3.170 6.967 -9.618 1.00 19.26 174 SER B C 1
ATOM 2786 O O . SER B 1 185 ? 3.061 6.808 -10.840 1.00 21.32 174 SER B O 1
ATOM 2789 N N . ASN B 1 186 ? 2.578 6.165 -8.733 1.00 18.59 175 ASN B N 1
ATOM 2790 C CA . ASN B 1 186 ? 1.811 4.988 -9.145 1.00 18.57 175 ASN B CA 1
ATOM 2791 C C . ASN B 1 186 ? 0.391 5.076 -8.590 1.00 22.46 175 ASN B C 1
ATOM 2792 O O . ASN B 1 186 ? -0.183 4.065 -8.175 1.00 21.22 175 ASN B O 1
ATOM 2797 N N . GLU B 1 187 ? -0.162 6.292 -8.576 1.00 21.97 176 GLU B N 1
ATOM 2798 C CA . GLU B 1 187 ? -1.560 6.547 -8.130 1.00 25.29 176 GLU B CA 1
ATOM 2799 C C . GLU B 1 187 ? -1.813 6.307 -6.641 1.00 25.28 176 GLU B C 1
ATOM 2800 O O . GLU B 1 187 ? -2.963 6.183 -6.216 1.00 26.31 176 GLU B O 1
ATOM 2806 N N . GLY B 1 188 ? -0.745 6.242 -5.848 1.00 21.07 177 GLY B N 1
ATOM 2807 C CA . GLY B 1 188 ? -0.897 6.037 -4.414 1.00 18.80 177 GLY B CA 1
ATOM 2808 C C . GLY B 1 188 ? -0.398 7.219 -3.609 1.00 20.92 177 GLY B C 1
ATOM 2809 O O . GLY B 1 188 ? 0.147 8.167 -4.165 1.00 23.09 177 GLY B O 1
ATOM 2810 N N . GLU B 1 189 ? -0.579 7.150 -2.295 1.00 19.71 178 GLU B N 1
ATOM 2811 C CA . GLU B 1 189 ? -0.079 8.168 -1.379 1.00 18.53 178 GLU B CA 1
ATOM 2812 C C . GLU B 1 189 ? 0.772 7.529 -0.290 1.00 17.25 178 GLU B C 1
ATOM 2813 O O . GLU B 1 189 ? 0.618 6.332 0.007 1.00 19.52 178 GLU B O 1
ATOM 2819 N N . PHE B 1 190 ? 1.658 8.330 0.307 1.00 15.48 179 PHE B N 1
ATOM 2820 C CA . PHE B 1 190 ? 2.493 7.865 1.419 1.00 14.57 179 PHE B CA 1
ATOM 2821 C C . PHE B 1 190 ? 2.028 8.605 2.664 1.00 16.42 179 PHE B C 1
ATOM 2822 O O . PHE B 1 190 ? 1.856 9.830 2.638 1.00 17.20 179 PHE B O 1
ATOM 2830 N N . LYS B 1 191 ? 1.787 7.860 3.740 1.00 18.67 180 LYS B N 1
ATOM 2831 C CA . LYS B 1 191 ? 1.154 8.426 4.950 1.00 17.94 180 LYS B CA 1
ATOM 2832 C C . LYS B 1 191 ? 1.910 8.066 6.211 1.00 19.16 180 LYS B C 1
ATOM 2833 O O . LYS B 1 191 ? 2.802 7.208 6.191 1.00 18.71 180 LYS B O 1
ATOM 2839 N N . ALA B 1 192 ? 1.532 8.724 7.307 1.00 20.94 181 ALA B N 1
ATOM 2840 C CA . ALA B 1 192 ? 2.062 8.434 8.628 1.00 19.82 181 ALA B CA 1
ATOM 2841 C C . ALA B 1 192 ? 1.657 7.032 9.069 1.00 20.98 181 ALA B C 1
ATOM 2842 O O . ALA B 1 192 ? 2.447 6.325 9.687 1.00 22.46 181 ALA B O 1
ATOM 2844 N N . GLU B 1 193 ? 0.422 6.641 8.738 1.00 25.08 182 GLU B N 1
ATOM 2845 C CA . GLU B 1 193 ? -0.172 5.385 9.221 1.00 23.27 182 GLU B CA 1
ATOM 2846 C C . GLU B 1 193 ? -0.913 4.652 8.114 1.00 23.99 182 GLU B C 1
ATOM 2847 O O . GLU B 1 193 ? -0.903 5.081 6.959 1.00 27.69 182 GLU B O 1
ATOM 2853 N N . GLY B 1 194 ? -1.547 3.541 8.480 1.00 26.90 183 GLY B N 1
ATOM 2854 C CA . GLY B 1 194 ? -2.313 2.736 7.546 1.00 30.83 183 GLY B CA 1
ATOM 2855 C C . GLY B 1 194 ? -1.449 1.657 6.941 1.00 28.79 183 GLY B C 1
ATOM 2856 O O . GLY B 1 194 ? -0.478 1.210 7.556 1.00 33.89 183 GLY B O 1
ATOM 2857 N N . ASN B 1 195 ? -1.806 1.256 5.725 1.00 32.08 184 ASN B N 1
ATOM 2858 C CA . ASN B 1 195 ? -1.115 0.201 4.993 1.00 32.81 184 ASN B CA 1
ATOM 2859 C C . ASN B 1 195 ? 0.400 0.403 5.049 1.00 33.03 184 ASN B C 1
ATOM 2860 O O . ASN B 1 195 ? 0.921 1.382 4.506 1.00 29.75 184 ASN B O 1
ATOM 2865 N N . SER B 1 196 ? 1.092 -0.535 5.700 1.00 35.22 185 SER B N 1
ATOM 2866 C CA . SER B 1 196 ? 2.528 -0.411 5.990 1.00 33.70 185 SER B CA 1
ATOM 2867 C C . SER B 1 196 ? 3.416 -0.378 4.745 1.00 29.75 185 SER B C 1
ATOM 2868 O O . SER B 1 196 ? 4.547 0.104 4.816 1.00 35.08 185 SER B O 1
ATOM 2871 N N . LYS B 1 197 ? 2.903 -0.875 3.618 1.00 29.93 186 LYS B N 1
ATOM 2872 C CA . LYS B 1 197 ? 3.610 -0.796 2.331 1.00 27.51 186 LYS B CA 1
ATOM 2873 C C . LYS B 1 197 ? 3.788 0.648 1.886 1.00 26.43 186 LYS B C 1
ATOM 2874 O O . LYS B 1 197 ? 4.718 0.964 1.124 1.00 23.88 186 LYS B O 1
ATOM 2880 N N . PHE B 1 198 ? 2.887 1.516 2.354 1.00 25.67 187 PHE B N 1
ATOM 2881 C CA . PHE B 1 198 ? 2.794 2.893 1.858 1.00 21.91 187 PHE B CA 1
ATOM 2882 C C . PHE B 1 198 ? 3.071 3.944 2.934 1.00 22.23 187 PHE B C 1
ATOM 2883 O O . PHE B 1 198 ? 2.926 5.132 2.685 1.00 22.95 187 PHE B O 1
ATOM 2891 N N . THR B 1 199 ? 3.490 3.526 4.122 1.00 22.82 188 THR B N 1
ATOM 2892 C CA . THR B 1 199 ? 3.854 4.507 5.135 1.00 20.06 188 THR B CA 1
ATOM 2893 C C . THR B 1 199 ? 5.237 5.052 4.851 1.00 18.50 188 THR B C 1
ATOM 2894 O O . THR B 1 199 ? 6.111 4.341 4.367 1.00 20.84 188 THR B O 1
ATOM 2898 N N . TYR B 1 200 ? 5.431 6.327 5.126 1.00 17.32 189 TYR B N 1
ATOM 2899 C CA . TYR B 1 200 ? 6.770 6.887 5.043 1.00 15.67 189 TYR B CA 1
ATOM 2900 C C . TYR B 1 200 ? 7.460 6.734 6.400 1.00 18.68 189 TYR B C 1
ATOM 2901 O O . TYR B 1 200 ? 6.860 6.241 7.361 1.00 18.40 189 TYR B O 1
ATOM 2910 N N . THR B 1 201 ? 8.731 7.098 6.477 1.00 18.75 190 THR B N 1
ATOM 2911 C CA . THR B 1 201 ? 9.403 7.163 7.769 1.00 21.59 190 THR B CA 1
ATOM 2912 C C . THR B 1 201 ? 9.851 8.593 7.982 1.00 20.25 190 THR B C 1
ATOM 2913 O O . THR B 1 201 ? 10.031 9.351 7.020 1.00 21.12 190 THR B O 1
ATOM 2917 N N . VAL B 1 202 ? 10.009 8.963 9.248 1.00 19.41 191 VAL B N 1
ATOM 2918 C CA . VAL B 1 202 ? 10.367 10.322 9.609 1.00 19.66 191 VAL B CA 1
ATOM 2919 C C . VAL B 1 202 ? 11.778 10.297 10.173 1.00 18.34 191 VAL B C 1
ATOM 2920 O O . VAL B 1 202 ? 12.045 9.600 11.152 1.00 23.03 191 VAL B O 1
ATOM 2924 N N . LEU B 1 203 ? 12.681 11.026 9.518 1.00 19.59 192 LEU B N 1
ATOM 2925 C CA . LEU B 1 203 ? 14.099 11.039 9.898 1.00 21.76 192 LEU B CA 1
ATOM 2926 C C . LEU B 1 203 ? 14.418 12.022 11.021 1.00 22.80 192 LEU B C 1
ATOM 2927 O O . LEU B 1 203 ? 15.286 11.754 11.849 1.00 27.24 192 LEU B O 1
ATOM 2932 N N . GLU B 1 204 ? 13.745 13.169 11.023 1.00 23.17 193 GLU B N 1
ATOM 2933 C CA . GLU B 1 204 ? 13.830 14.146 12.109 1.00 23.01 193 GLU B CA 1
ATOM 2934 C C . GLU B 1 204 ? 12.537 14.944 12.094 1.00 22.84 193 GLU B C 1
ATOM 2935 O O . GLU B 1 204 ? 11.934 15.170 11.027 1.00 21.48 193 GLU B O 1
ATOM 2941 N N . ASP B 1 205 ? 12.102 15.374 13.265 1.00 20.59 194 ASP B N 1
ATOM 2942 C CA . ASP B 1 205 ? 10.809 16.046 13.330 1.00 19.60 194 ASP B CA 1
ATOM 2943 C C . ASP B 1 205 ? 10.890 17.260 14.252 1.00 21.18 194 ASP B C 1
ATOM 2944 O O . ASP B 1 205 ? 10.762 17.138 15.471 1.00 23.33 194 ASP B O 1
ATOM 2949 N N . GLY B 1 206 ? 11.101 18.433 13.657 1.00 19.75 195 GLY B N 1
ATOM 2950 C CA . GLY B 1 206 ? 11.195 19.670 14.419 1.00 19.87 195 GLY B CA 1
ATOM 2951 C C . GLY B 1 206 ? 9.947 20.527 14.395 1.00 21.31 195 GLY B C 1
ATOM 2952 O O . GLY B 1 206 ? 9.968 21.640 14.927 1.00 19.14 195 GLY B O 1
ATOM 2953 N N . CYS B 1 207 ? 8.867 20.009 13.789 1.00 19.91 196 CYS B N 1
ATOM 2954 C CA . CYS B 1 207 ? 7.631 20.764 13.551 1.00 16.02 196 CYS B CA 1
ATOM 2955 C C . CYS B 1 207 ? 6.509 20.512 14.571 1.00 17.61 196 CYS B C 1
ATOM 2956 O O . CYS B 1 207 ? 5.364 20.920 14.355 1.00 20.46 196 CYS B O 1
ATOM 2959 N N . THR B 1 208 ? 6.835 19.856 15.677 1.00 17.76 197 THR B N 1
ATOM 2960 C CA . THR B 1 208 ? 5.799 19.352 16.575 1.00 20.03 197 THR B CA 1
ATOM 2961 C C . THR B 1 208 ? 5.076 20.407 17.425 1.00 21.11 197 THR B C 1
ATOM 2962 O O . THR B 1 208 ? 4.039 20.104 18.006 1.00 22.19 197 THR B O 1
ATOM 2966 N N . LYS B 1 209 ? 5.602 21.624 17.509 1.00 22.15 198 LYS B N 1
ATOM 2967 C CA . LYS B 1 209 ? 4.910 22.728 18.202 1.00 23.59 198 LYS B CA 1
ATOM 2968 C C . LYS B 1 209 ? 4.771 23.988 17.368 1.00 23.46 198 LYS B C 1
ATOM 2969 O O . LYS B 1 209 ? 5.569 24.233 16.498 1.00 25.83 198 LYS B O 1
ATOM 2975 N N . HIS B 1 210 ? 3.771 24.805 17.676 1.00 23.05 199 HIS B N 1
ATOM 2976 C CA . HIS B 1 210 ? 3.655 26.147 17.113 1.00 22.28 199 HIS B CA 1
ATOM 2977 C C . HIS B 1 210 ? 4.418 27.051 18.038 1.00 21.32 199 HIS B C 1
ATOM 2978 O O . HIS B 1 210 ? 4.003 27.283 19.186 1.00 23.60 199 HIS B O 1
ATOM 2985 N N . THR B 1 211 ? 5.533 27.576 17.557 1.00 19.54 200 THR B N 1
ATOM 2986 C CA . THR B 1 211 ? 6.381 28.451 18.384 1.00 19.45 200 THR B CA 1
ATOM 2987 C C . THR B 1 211 ? 6.626 29.811 17.764 1.00 20.57 200 THR B C 1
ATOM 2988 O O . THR B 1 211 ? 7.328 30.627 18.348 1.00 20.46 200 THR B O 1
ATOM 2992 N N . GLY B 1 212 ? 6.097 30.042 16.563 1.00 22.54 201 GLY B N 1
ATOM 2993 C CA . GLY B 1 212 ? 6.405 31.272 15.836 1.00 19.87 201 GLY B CA 1
ATOM 2994 C C . GLY B 1 212 ? 7.771 31.245 15.165 1.00 22.04 201 GLY B C 1
ATOM 2995 O O . GLY B 1 212 ? 8.156 32.218 14.518 1.00 24.29 201 GLY B O 1
ATOM 2996 N N . GLU B 1 213 ? 8.512 30.140 15.310 1.00 19.18 202 GLU B N 1
ATOM 2997 C CA . GLU B 1 213 ? 9.848 30.031 14.692 1.00 19.53 202 GLU B CA 1
ATOM 2998 C C . GLU B 1 213 ? 9.839 28.989 13.570 1.00 18.29 202 GLU B C 1
ATOM 2999 O O . GLU B 1 213 ? 8.983 28.092 13.563 1.00 21.31 202 GLU B O 1
ATOM 3005 N N . TRP B 1 214 ? 10.770 29.126 12.622 1.00 19.41 203 TRP B N 1
ATOM 3006 C CA . TRP B 1 214 ? 10.951 28.137 11.553 1.00 19.48 203 TRP B CA 1
ATOM 3007 C C . TRP B 1 214 ? 11.683 26.915 12.004 1.00 20.10 203 TRP B C 1
ATOM 3008 O O . TRP B 1 214 ? 12.722 27.000 12.686 1.00 21.56 203 TRP B O 1
ATOM 3019 N N . SER B 1 215 ? 11.145 25.761 11.625 1.00 19.79 204 SER B N 1
ATOM 3020 C CA . SER B 1 215 ? 11.846 24.502 11.793 1.00 20.98 204 SER B CA 1
ATOM 3021 C C . SER B 1 215 ? 11.614 23.608 10.581 1.00 19.18 204 SER B C 1
ATOM 3022 O O . SER B 1 215 ? 11.191 24.085 9.511 1.00 17.51 204 SER B O 1
ATOM 3025 N N . LYS B 1 216 ? 11.879 22.315 10.726 1.00 16.61 205 LYS B N 1
ATOM 3026 C CA . LYS B 1 216 ? 11.659 21.387 9.607 1.00 15.94 205 LYS B CA 1
ATOM 3027 C C . LYS B 1 216 ? 11.502 19.944 10.057 1.00 17.28 205 LYS B C 1
ATOM 3028 O O . LYS B 1 216 ? 11.977 19.547 11.151 1.00 18.57 205 LYS B O 1
ATOM 3034 N N . THR B 1 217 ? 10.848 19.171 9.193 1.00 15.31 206 THR B N 1
ATOM 3035 C CA . THR B 1 217 ? 10.663 17.726 9.362 1.00 15.98 206 THR B CA 1
ATOM 3036 C C . THR B 1 217 ? 11.064 17.059 8.058 1.00 17.44 206 THR B C 1
ATOM 3037 O O . THR B 1 217 ? 10.663 17.522 6.975 1.00 18.01 206 THR B O 1
ATOM 3041 N N . VAL B 1 218 ? 11.841 15.984 8.156 1.00 16.32 207 VAL B N 1
ATOM 3042 C CA . VAL B 1 218 ? 12.364 15.297 6.979 1.00 16.77 207 VAL B CA 1
ATOM 3043 C C . VAL B 1 218 ? 11.726 13.921 6.894 1.00 16.08 207 VAL B C 1
ATOM 3044 O O . VAL B 1 218 ? 11.717 13.172 7.871 1.00 18.94 207 VAL B O 1
ATOM 3048 N N . PHE B 1 219 ? 11.160 13.630 5.725 1.00 16.16 208 PHE B N 1
ATOM 3049 C CA . PHE B 1 219 ? 10.441 12.396 5.454 1.00 15.75 208 PHE B CA 1
ATOM 3050 C C . PHE B 1 219 ? 11.243 11.581 4.463 1.00 15.76 208 PHE B C 1
ATOM 3051 O O . PHE B 1 219 ? 12.010 12.140 3.680 1.00 16.09 208 PHE B O 1
ATOM 3059 N N . GLU B 1 220 ? 11.062 10.266 4.497 1.00 16.14 209 GLU B N 1
ATOM 3060 C CA . GLU B 1 220 ? 11.719 9.378 3.551 1.00 15.57 209 GLU B CA 1
ATOM 3061 C C . GLU B 1 220 ? 10.760 8.268 3.168 1.00 16.92 209 GLU B C 1
ATOM 3062 O O . GLU B 1 220 ? 10.003 7.762 4.003 1.00 19.58 209 GLU B O 1
ATOM 3068 N N . TYR B 1 221 ? 10.774 7.904 1.894 1.00 16.86 210 TYR B N 1
ATOM 3069 C CA . TYR B 1 221 ? 10.073 6.729 1.468 1.00 16.96 210 TYR B CA 1
ATOM 3070 C C . TYR B 1 221 ? 11.042 5.838 0.718 1.00 16.91 210 TYR B C 1
ATOM 3071 O O . TYR B 1 221 ? 11.712 6.287 -0.223 1.00 17.66 210 TYR B O 1
ATOM 3080 N N . ARG B 1 222 ? 11.127 4.586 1.157 1.00 15.91 211 ARG B N 1
ATOM 3081 C CA . ARG B 1 222 ? 11.959 3.579 0.496 1.00 18.54 211 ARG B CA 1
ATOM 3082 C C . ARG B 1 222 ? 11.087 2.395 0.105 1.00 21.33 211 ARG B C 1
ATOM 3083 O O . ARG B 1 222 ? 10.212 1.975 0.884 1.00 20.79 211 ARG B O 1
ATOM 3091 N N . THR B 1 223 ? 11.315 1.858 -1.095 1.00 18.89 212 THR B N 1
ATOM 3092 C CA . THR B 1 223 ? 10.460 0.784 -1.609 1.00 18.60 212 THR B CA 1
ATOM 3093 C C . THR B 1 223 ? 11.178 -0.130 -2.603 1.00 18.07 212 THR B C 1
ATOM 3094 O O . THR B 1 223 ? 12.114 0.296 -3.300 1.00 19.98 212 THR B O 1
ATOM 3098 N N . ARG B 1 224 ? 10.732 -1.383 -2.655 1.00 17.87 213 ARG B N 1
ATOM 3099 C CA . ARG B 1 224 ? 11.178 -2.340 -3.666 1.00 18.40 213 ARG B CA 1
ATOM 3100 C C . ARG B 1 224 ? 10.277 -2.290 -4.904 1.00 17.66 213 ARG B C 1
ATOM 3101 O O . ARG B 1 224 ? 10.498 -3.015 -5.871 1.00 20.34 213 ARG B O 1
ATOM 3109 N N . LYS B 1 225 ? 9.248 -1.450 -4.856 1.00 17.60 214 LYS B N 1
ATOM 3110 C CA . LYS B 1 225 ? 8.374 -1.229 -6.003 1.00 15.64 214 LYS B CA 1
ATOM 3111 C C . LYS B 1 225 ? 8.638 0.204 -6.488 1.00 16.22 214 LYS B C 1
ATOM 3112 O O . LYS B 1 225 ? 7.898 1.152 -6.145 1.00 17.47 214 LYS B O 1
ATOM 3115 N N . ALA B 1 226 ? 9.703 0.365 -7.281 1.00 13.49 215 ALA B N 1
ATOM 3116 C CA . ALA B 1 226 ? 10.183 1.700 -7.648 1.00 12.66 215 ALA B CA 1
ATOM 3117 C C . ALA B 1 226 ? 9.204 2.548 -8.478 1.00 14.16 215 ALA B C 1
ATOM 3118 O O . ALA B 1 226 ? 9.375 3.764 -8.565 1.00 15.56 215 ALA B O 1
ATOM 3120 N N . VAL B 1 227 ? 8.180 1.946 -9.089 1.00 15.31 216 VAL B N 1
ATOM 3121 C CA . VAL B 1 227 ? 7.191 2.772 -9.813 1.00 12.99 216 VAL B CA 1
ATOM 3122 C C . VAL B 1 227 ? 6.424 3.741 -8.893 1.00 14.11 216 VAL B C 1
ATOM 3123 O O . VAL B 1 227 ? 5.850 4.705 -9.371 1.00 15.06 216 VAL B O 1
ATOM 3127 N N . ARG B 1 228 ? 6.446 3.491 -7.585 1.00 14.52 217 ARG B N 1
ATOM 3128 C CA . ARG B 1 228 ? 5.826 4.383 -6.596 1.00 15.77 217 ARG B CA 1
ATOM 3129 C C . ARG B 1 228 ? 6.516 5.744 -6.467 1.00 14.00 217 ARG B C 1
ATOM 3130 O O . ARG B 1 228 ? 5.917 6.717 -6.002 1.00 15.90 217 ARG B O 1
ATOM 3138 N N . LEU B 1 229 ? 7.778 5.806 -6.881 1.00 13.88 218 LEU B N 1
ATOM 3139 C CA . LEU B 1 229 ? 8.548 7.040 -6.771 1.00 13.68 218 LEU B CA 1
ATOM 3140 C C . LEU B 1 229 ? 8.794 7.572 -8.174 1.00 13.22 218 LEU B C 1
ATOM 3141 O O . LEU B 1 229 ? 8.637 6.833 -9.142 1.00 15.06 218 LEU B O 1
ATOM 3146 N N . PRO B 1 230 ? 9.160 8.856 -8.303 1.00 12.76 219 PRO B N 1
ATOM 3147 C CA . PRO B 1 230 ? 9.375 9.839 -7.242 1.00 13.11 219 PRO B CA 1
ATOM 3148 C C . PRO B 1 230 ? 8.076 10.426 -6.647 1.00 13.53 219 PRO B C 1
ATOM 3149 O O . PRO B 1 230 ? 6.950 10.164 -7.131 1.00 14.14 219 PRO B O 1
ATOM 3153 N N . ILE B 1 231 ? 8.256 11.210 -5.595 1.00 12.74 220 ILE B N 1
ATOM 3154 C CA . ILE B 1 231 ? 7.183 12.019 -5.015 1.00 12.86 220 ILE B CA 1
ATOM 3155 C C . ILE B 1 231 ? 6.809 13.139 -5.991 1.00 14.54 220 ILE B C 1
ATOM 3156 O O . ILE B 1 231 ? 7.686 13.853 -6.507 1.00 15.94 220 ILE B O 1
ATOM 3161 N N . VAL B 1 232 ? 5.515 13.289 -6.275 1.00 15.43 221 VAL B N 1
ATOM 3162 C CA . VAL B 1 232 ? 5.070 14.348 -7.207 1.00 16.87 221 VAL B CA 1
ATOM 3163 C C . VAL B 1 232 ? 4.290 15.497 -6.569 1.00 14.45 221 VAL B C 1
ATOM 3164 O O . VAL B 1 232 ? 4.104 16.539 -7.195 1.00 16.75 221 VAL B O 1
ATOM 3168 N N . ASP B 1 233 ? 3.841 15.306 -5.329 1.00 14.13 222 ASP B N 1
ATOM 3169 C CA . ASP B 1 233 ? 3.055 16.328 -4.637 1.00 15.84 222 ASP B CA 1
ATOM 3170 C C . ASP B 1 233 ? 3.101 16.098 -3.139 1.00 16.45 222 ASP B C 1
ATOM 3171 O O . ASP B 1 233 ? 3.503 15.018 -2.684 1.00 14.65 222 ASP B O 1
ATOM 3176 N N . ILE B 1 234 ? 2.666 17.114 -2.386 1.00 16.75 223 ILE B N 1
ATOM 3177 C CA . ILE B 1 234 ? 2.660 17.084 -0.932 1.00 15.41 223 ILE B CA 1
ATOM 3178 C C . ILE B 1 234 ? 1.367 17.721 -0.398 1.00 15.50 223 ILE B C 1
ATOM 3179 O O . ILE B 1 234 ? 0.895 18.734 -0.933 1.00 16.53 223 ILE B O 1
ATOM 3184 N N . ALA B 1 235 ? 0.786 17.114 0.629 1.00 14.82 224 ALA B N 1
ATOM 3185 C CA . ALA B 1 235 ? -0.482 17.615 1.175 1.00 15.15 224 ALA B CA 1
ATOM 3186 C C . ALA B 1 235 ? -0.365 17.842 2.662 1.00 15.21 224 ALA B C 1
ATOM 3187 O O . ALA B 1 235 ? -0.519 16.899 3.440 1.00 16.85 224 ALA B O 1
ATOM 3189 N N . PRO B 1 236 ? -0.076 19.090 3.080 1.00 15.91 225 PRO B N 1
ATOM 3190 C CA . PRO B 1 236 ? -0.101 19.333 4.520 1.00 16.83 225 PRO B CA 1
ATOM 3191 C C . PRO B 1 236 ? -1.527 19.315 5.046 1.00 17.85 225 PRO B C 1
ATOM 3192 O O . PRO B 1 236 ? -2.491 19.439 4.263 1.00 20.98 225 PRO B O 1
ATOM 3196 N N . TYR B 1 237 ? -1.658 19.144 6.353 1.00 18.81 226 TYR B N 1
ATOM 3197 C CA . TYR B 1 237 ? -2.965 19.197 7.022 1.00 18.90 226 TYR B CA 1
ATOM 3198 C C . TYR B 1 237 ? -3.033 20.439 7.911 1.00 19.82 226 TYR B C 1
ATOM 3199 O O . TYR B 1 237 ? -3.974 21.233 7.827 1.00 20.62 226 TYR B O 1
ATOM 3208 N N . ASP B 1 238 ? -2.030 20.609 8.768 1.00 16.76 227 ASP B N 1
ATOM 3209 C CA . ASP B 1 238 ? -2.036 21.726 9.715 1.00 17.54 227 ASP B CA 1
ATOM 3210 C C . ASP B 1 238 ? -1.563 23.036 9.076 1.00 17.47 227 ASP B C 1
ATOM 3211 O O . ASP B 1 238 ? -0.485 23.558 9.394 1.00 20.96 227 ASP B O 1
ATOM 3216 N N . ILE B 1 239 ? -2.388 23.553 8.170 1.00 18.46 228 ILE B N 1
ATOM 3217 C CA . ILE B 1 239 ? -2.089 24.750 7.376 1.00 19.63 228 ILE B CA 1
ATOM 3218 C C . ILE B 1 239 ? -3.366 25.574 7.197 1.00 19.55 228 ILE B C 1
ATOM 3219 O O . ILE B 1 239 ? -4.463 25.110 7.513 1.00 21.36 228 ILE B O 1
ATOM 3224 N N . GLY B 1 240 ? -3.227 26.798 6.700 1.00 21.46 229 GLY B N 1
ATOM 3225 C CA . GLY B 1 240 ? -4.393 27.600 6.361 1.00 22.50 229 GLY B CA 1
ATOM 3226 C C . GLY B 1 240 ? -4.802 28.613 7.412 1.00 21.97 229 GLY B C 1
ATOM 3227 O O . GLY B 1 240 ? -5.670 29.448 7.151 1.00 27.12 229 GLY B O 1
ATOM 3228 N N . GLY B 1 241 ? -4.209 28.515 8.605 1.00 21.40 230 GLY B N 1
ATOM 3229 C CA . GLY B 1 241 ? -4.431 29.499 9.666 1.00 22.04 230 GLY B CA 1
ATOM 3230 C C . GLY B 1 241 ? -3.623 30.743 9.347 1.00 21.33 230 GLY B C 1
ATOM 3231 O O . GLY B 1 241 ? -2.623 30.658 8.619 1.00 21.69 230 GLY B O 1
ATOM 3232 N N . PRO B 1 242 ? -4.034 31.898 9.889 1.00 22.89 231 PRO B N 1
ATOM 3233 C CA . PRO B 1 242 ? -3.408 33.172 9.509 1.00 18.78 231 PRO B CA 1
ATOM 3234 C C . PRO B 1 242 ? -1.924 33.288 9.851 1.00 22.25 231 PRO B C 1
ATOM 3235 O O . PRO B 1 242 ? -1.237 34.119 9.262 1.00 23.53 231 PRO B O 1
ATOM 3239 N N . ASP B 1 243 ? -1.437 32.461 10.778 1.00 21.48 232 ASP B N 1
ATOM 3240 C CA . ASP B 1 243 ? -0.037 32.526 11.227 1.00 25.16 232 ASP B CA 1
ATOM 3241 C C . ASP B 1 243 ? 0.801 31.334 10.765 1.00 21.13 232 ASP B C 1
ATOM 3242 O O . ASP B 1 243 ? 1.932 31.153 11.223 1.00 25.87 232 ASP B O 1
ATOM 3247 N N . GLN B 1 244 ? 0.251 30.527 9.861 1.00 20.53 233 GLN B N 1
ATOM 3248 C CA . GLN B 1 244 ? 0.890 29.278 9.455 1.00 19.27 233 GLN B CA 1
ATOM 3249 C C . GLN B 1 244 ? 1.583 29.446 8.112 1.00 21.54 233 GLN B C 1
ATOM 3250 O O . GLN B 1 244 ? 1.041 30.080 7.188 1.00 20.99 233 GLN B O 1
ATOM 3256 N N . GLU B 1 245 ? 2.783 28.884 8.008 1.00 19.81 234 GLU B N 1
ATOM 3257 C CA . GLU B 1 245 ? 3.579 28.981 6.789 1.00 21.58 234 GLU B CA 1
ATOM 3258 C C . GLU B 1 245 ? 4.368 27.688 6.584 1.00 19.01 234 GLU B C 1
ATOM 3259 O O . GLU B 1 245 ? 4.698 26.983 7.552 1.00 18.64 234 GLU B O 1
ATOM 3265 N N . PHE B 1 246 ? 4.655 27.373 5.324 1.00 17.28 235 PHE B N 1
ATOM 3266 C CA . PHE B 1 246 ? 5.544 26.254 5.025 1.00 15.65 235 PHE B CA 1
ATOM 3267 C C . PHE B 1 246 ? 6.352 26.466 3.759 1.00 17.28 235 PHE B C 1
ATOM 3268 O O . PHE B 1 246 ? 6.058 27.348 2.946 1.00 14.72 235 PHE B O 1
ATOM 3276 N N . GLY B 1 247 ? 7.383 25.640 3.627 1.00 16.91 236 GLY B N 1
ATOM 3277 C CA . GLY B 1 247 ? 8.174 25.525 2.419 1.00 17.26 236 GLY B CA 1
ATOM 3278 C C . GLY B 1 247 ? 8.591 24.068 2.291 1.00 15.99 236 GLY B C 1
ATOM 3279 O O . GLY B 1 247 ? 8.324 23.254 3.190 1.00 14.22 236 GLY B O 1
ATOM 3280 N N . VAL B 1 248 ? 9.226 23.729 1.164 1.00 16.53 237 VAL B N 1
ATOM 3281 C CA . VAL B 1 248 ? 9.601 22.345 0.874 1.00 14.74 237 VAL B CA 1
ATOM 3282 C C . VAL B 1 248 ? 10.947 22.351 0.154 1.00 18.39 237 VAL B C 1
ATOM 3283 O O . VAL B 1 248 ? 11.204 23.223 -0.721 1.00 17.11 237 VAL B O 1
ATOM 3287 N N . ASP B 1 249 ? 11.811 21.423 0.551 1.00 15.41 238 ASP B N 1
ATOM 3288 C CA . ASP B 1 249 ? 12.995 21.087 -0.241 1.00 17.14 238 ASP B CA 1
ATOM 3289 C C . ASP B 1 249 ? 12.794 19.655 -0.699 1.00 15.96 238 ASP B C 1
ATOM 3290 O O . ASP B 1 249 ? 12.625 18.761 0.129 1.00 17.27 238 ASP B O 1
ATOM 3295 N N . VAL B 1 250 ? 12.799 19.432 -2.007 1.00 14.30 239 VAL B N 1
ATOM 3296 C CA . VAL B 1 250 ? 12.588 18.077 -2.534 1.00 13.47 239 VAL B CA 1
ATOM 3297 C C . VAL B 1 250 ? 13.937 17.407 -2.777 1.00 13.75 239 VAL B C 1
ATOM 3298 O O . VAL B 1 250 ? 14.737 17.911 -3.559 1.00 16.25 239 VAL B O 1
ATOM 3302 N N . GLY B 1 251 ? 14.180 16.287 -2.097 1.00 15.18 240 GLY B N 1
ATOM 3303 C CA . GLY B 1 251 ? 15.428 15.520 -2.247 1.00 14.58 240 GLY B CA 1
ATOM 3304 C C . GLY B 1 251 ? 15.464 14.726 -3.539 1.00 15.42 240 GLY B C 1
ATOM 3305 O O . GLY B 1 251 ? 14.424 14.536 -4.164 1.00 14.14 240 GLY B O 1
ATOM 3306 N N . PRO B 1 252 ? 16.662 14.255 -3.960 1.00 14.24 241 PRO B N 1
ATOM 3307 C CA . PRO B 1 252 ? 16.723 13.505 -5.219 1.00 14.78 241 PRO B CA 1
ATOM 3308 C C . PRO B 1 252 ? 16.058 12.128 -5.103 1.00 14.74 241 PRO B C 1
ATOM 3309 O O . PRO B 1 252 ? 16.039 11.534 -4.028 1.00 16.80 241 PRO B O 1
ATOM 3313 N N . VAL B 1 253 ? 15.492 11.634 -6.197 1.00 14.58 242 VAL B N 1
ATOM 3314 C CA . VAL B 1 253 ? 15.010 10.271 -6.216 1.00 13.96 242 VAL B CA 1
ATOM 3315 C C . VAL B 1 253 ? 16.152 9.343 -6.622 1.00 12.78 242 VAL B C 1
ATOM 3316 O O . VAL B 1 253 ? 16.836 9.598 -7.607 1.00 13.80 242 VAL B O 1
ATOM 3320 N N . CYS B 1 254 ? 16.388 8.306 -5.831 1.00 12.33 243 CYS B N 1
ATOM 3321 C CA . CYS B 1 254 ? 17.542 7.430 -6.039 1.00 12.63 243 CYS B CA 1
ATOM 3322 C C . CYS B 1 254 ? 17.091 6.014 -6.355 1.00 13.28 243 CYS B C 1
ATOM 3323 O O . CYS B 1 254 ? 16.276 5.451 -5.626 1.00 17.41 243 CYS B O 1
ATOM 3326 N N . PHE B 1 255 ? 17.612 5.459 -7.450 1.00 14.04 244 PHE B N 1
ATOM 3327 C CA . PHE B 1 255 ? 17.230 4.125 -7.922 1.00 13.83 244 PHE B CA 1
ATOM 3328 C C . PHE B 1 255 ? 18.420 3.196 -7.838 1.00 15.35 244 PHE B C 1
ATOM 3329 O O . PHE B 1 255 ? 19.555 3.613 -8.109 1.00 16.90 244 PHE B O 1
ATOM 3337 N N . LEU B 1 256 ? 18.159 1.940 -7.493 1.00 16.88 245 LEU B N 1
ATOM 3338 C CA . LEU B 1 256 ? 19.194 0.925 -7.444 1.00 17.59 245 LEU B CA 1
ATOM 3339 C C . LEU B 1 256 ? 19.056 -0.033 -8.639 1.00 21.98 245 LEU B C 1
ATOM 3340 O O . LEU B 1 256 ? 19.699 0.146 -9.697 1.00 23.92 245 LEU B O 1
ATOM 3346 N N . SER C 1 40 ? 28.066 -9.552 -32.878 1.00 37.84 29 SER C N 1
ATOM 3347 C CA . SER C 1 40 ? 26.717 -10.123 -32.561 1.00 37.75 29 SER C CA 1
ATOM 3348 C C . SER C 1 40 ? 26.778 -11.073 -31.358 1.00 31.54 29 SER C C 1
ATOM 3349 O O . SER C 1 40 ? 27.673 -11.910 -31.295 1.00 29.58 29 SER C O 1
ATOM 3352 N N . PRO C 1 41 ? 25.815 -10.963 -30.412 1.00 31.95 30 PRO C N 1
ATOM 3353 C CA . PRO C 1 41 ? 25.803 -11.877 -29.259 1.00 29.30 30 PRO C CA 1
ATOM 3354 C C . PRO C 1 41 ? 25.707 -13.336 -29.692 1.00 29.87 30 PRO C C 1
ATOM 3355 O O . PRO C 1 41 ? 25.185 -13.627 -30.765 1.00 30.93 30 PRO C O 1
ATOM 3359 N N . ASP C 1 42 ? 26.223 -14.241 -28.870 1.00 25.85 31 ASP C N 1
ATOM 3360 C CA . ASP C 1 42 ? 26.182 -15.662 -29.193 1.00 27.67 31 ASP C CA 1
ATOM 3361 C C . ASP C 1 42 ? 25.886 -16.547 -27.973 1.00 22.03 31 ASP C C 1
ATOM 3362 O O . ASP C 1 42 ? 25.951 -17.771 -28.063 1.00 24.00 31 ASP C O 1
ATOM 3367 N N . GLY C 1 43 ? 25.580 -15.926 -26.835 1.00 20.65 32 GLY C N 1
ATOM 3368 C CA . GLY C 1 43 ? 25.271 -16.663 -25.608 1.00 18.26 32 GLY C CA 1
ATOM 3369 C C . GLY C 1 43 ? 26.460 -17.180 -24.796 1.00 15.78 32 GLY C C 1
ATOM 3370 O O . GLY C 1 43 ? 26.283 -17.951 -23.846 1.00 17.88 32 GLY C O 1
ATOM 3371 N N . SER C 1 44 ? 27.678 -16.785 -25.162 1.00 18.26 33 SER C N 1
ATOM 3372 C CA . SER C 1 44 ? 28.862 -17.137 -24.358 1.00 19.20 33 SER C CA 1
ATOM 3373 C C . SER C 1 44 ? 28.930 -16.123 -23.230 1.00 18.55 33 SER C C 1
ATOM 3374 O O . SER C 1 44 ? 28.315 -15.056 -23.315 1.00 17.58 33 SER C O 1
ATOM 3377 N N . ARG C 1 45 ? 29.668 -16.448 -22.174 1.00 19.68 34 ARG C N 1
ATOM 3378 C CA . ARG C 1 45 ? 29.791 -15.550 -21.033 1.00 17.57 34 ARG C CA 1
ATOM 3379 C C . ARG C 1 45 ? 30.272 -14.158 -21.439 1.00 19.19 34 ARG C C 1
ATOM 3380 O O . ARG C 1 45 ? 29.747 -13.158 -20.949 1.00 21.37 34 ARG C O 1
ATOM 3388 N N . LYS C 1 46 ? 31.249 -14.095 -22.347 1.00 19.91 35 LYS C N 1
ATOM 3389 C CA . LYS C 1 46 ? 31.823 -12.825 -22.778 1.00 22.08 35 LYS C CA 1
ATOM 3390 C C . LYS C 1 46 ? 30.927 -12.047 -23.764 1.00 21.07 35 LYS C C 1
ATOM 3391 O O . LYS C 1 46 ? 31.107 -10.850 -23.961 1.00 25.18 35 LYS C O 1
ATOM 3394 N N . ASN C 1 47 ? 29.953 -12.730 -24.359 1.00 18.96 36 ASN C N 1
ATOM 3395 C CA . ASN C 1 47 ? 29.112 -12.151 -25.389 1.00 21.65 36 ASN C CA 1
ATOM 3396 C C . ASN C 1 47 ? 27.654 -12.647 -25.238 1.00 17.56 36 ASN C C 1
ATOM 3397 O O . ASN C 1 47 ? 27.116 -13.299 -26.147 1.00 17.94 36 ASN C O 1
ATOM 3402 N N . PRO C 1 48 ? 27.010 -12.347 -24.084 1.00 16.71 37 PRO C N 1
ATOM 3403 C CA . PRO C 1 48 ? 25.668 -12.891 -23.798 1.00 16.41 37 PRO C CA 1
ATOM 3404 C C . PRO C 1 48 ? 24.579 -12.350 -24.723 1.00 16.06 37 PRO C C 1
ATOM 3405 O O . PRO C 1 48 ? 24.688 -11.217 -25.199 1.00 16.94 37 PRO C O 1
ATOM 3409 N N . ALA C 1 49 ? 23.530 -13.147 -24.955 1.00 15.33 38 ALA C N 1
ATOM 3410 C CA . ALA C 1 49 ? 22.360 -12.664 -25.691 1.00 15.40 38 ALA C CA 1
ATOM 3411 C C . ALA C 1 49 ? 21.402 -12.067 -24.661 1.00 14.80 38 ALA C C 1
ATOM 3412 O O . ALA C 1 49 ? 21.584 -12.258 -23.463 1.00 17.28 38 ALA C O 1
ATOM 3414 N N . ARG C 1 50 ? 20.388 -11.340 -25.109 1.00 13.93 39 ARG C N 1
ATOM 3415 C CA . ARG C 1 50 ? 19.496 -10.701 -24.144 1.00 12.78 39 ARG C CA 1
ATOM 3416 C C . ARG C 1 50 ? 18.628 -11.727 -23.400 1.00 14.04 39 ARG C C 1
ATOM 3417 O O . ARG C 1 50 ? 18.344 -11.569 -22.207 1.00 12.37 39 ARG C O 1
ATOM 3425 N N . ASN C 1 51 ? 18.214 -12.768 -24.125 1.00 13.51 40 ASN C N 1
ATOM 3426 C CA . ASN C 1 51 ? 17.477 -13.885 -23.561 1.00 11.85 40 ASN C CA 1
ATOM 3427 C C . ASN C 1 51 ? 17.568 -15.078 -24.516 1.00 12.56 40 ASN C C 1
ATOM 3428 O O . ASN C 1 51 ? 18.119 -14.969 -25.614 1.00 12.16 40 ASN C O 1
ATOM 3433 N N . CYS C 1 52 ? 17.027 -16.215 -24.110 1.00 13.20 41 CYS C N 1
ATOM 3434 C CA . CYS C 1 52 ? 17.067 -17.406 -24.963 1.00 13.46 41 CYS C CA 1
ATOM 3435 C C . CYS C 1 52 ? 16.192 -17.267 -26.225 1.00 14.39 41 CYS C C 1
ATOM 3436 O O . CYS C 1 52 ? 16.488 -17.868 -27.252 1.00 16.80 41 CYS C O 1
ATOM 3439 N N . ARG C 1 53 ? 15.125 -16.474 -26.161 1.00 13.56 42 ARG C N 1
ATOM 3440 C CA . ARG C 1 53 ? 14.284 -16.349 -27.345 1.00 16.05 42 ARG C CA 1
ATOM 3441 C C . ARG C 1 53 ? 15.078 -15.657 -28.463 1.00 16.33 42 ARG C C 1
ATOM 3442 O O . ARG C 1 53 ? 15.016 -16.067 -29.625 1.00 18.25 42 ARG C O 1
ATOM 3450 N N . ASP C 1 54 ? 15.856 -14.632 -28.107 1.00 15.57 43 ASP C N 1
ATOM 3451 C CA . ASP C 1 54 ? 16.735 -13.998 -29.083 1.00 16.72 43 ASP C CA 1
ATOM 3452 C C . ASP C 1 54 ? 17.741 -14.987 -29.662 1.00 17.02 43 ASP C C 1
ATOM 3453 O O . ASP C 1 54 ? 18.006 -14.973 -30.865 1.00 21.50 43 ASP C O 1
ATOM 3458 N N . LEU C 1 55 ? 18.289 -15.858 -28.825 1.00 15.08 44 LEU C N 1
ATOM 3459 C CA . LEU C 1 55 ? 19.233 -16.861 -29.338 1.00 17.24 44 LEU C CA 1
ATOM 3460 C C . LEU C 1 55 ? 18.541 -17.798 -30.319 1.00 20.82 44 LEU C C 1
ATOM 3461 O O . LEU C 1 55 ? 19.064 -18.077 -31.400 1.00 21.91 44 LEU C O 1
ATOM 3466 N N . LYS C 1 56 ? 17.354 -18.260 -29.943 1.00 20.10 45 LYS C N 1
ATOM 3467 C CA . LYS C 1 56 ? 16.600 -19.198 -30.760 1.00 21.41 45 LYS C CA 1
ATOM 3468 C C . LYS C 1 56 ? 16.407 -18.649 -32.168 1.00 24.44 45 LYS C C 1
ATOM 3469 O O . LYS C 1 56 ? 16.633 -19.362 -33.150 1.00 31.04 45 LYS C O 1
ATOM 3475 N N . PHE C 1 57 ? 16.012 -17.381 -32.267 1.00 21.60 46 PHE C N 1
ATOM 3476 C CA . PHE C 1 57 ? 15.681 -16.805 -33.566 1.00 24.99 46 PHE C CA 1
ATOM 3477 C C . PHE C 1 57 ? 16.869 -16.261 -34.339 1.00 24.82 46 PHE C C 1
ATOM 3478 O O . PHE C 1 57 ? 16.948 -16.441 -35.554 1.00 26.09 46 PHE C O 1
ATOM 3486 N N . CYS C 1 58 ? 17.787 -15.599 -33.641 1.00 23.33 47 CYS C N 1
ATOM 3487 C CA . CYS C 1 58 ? 18.973 -15.054 -34.286 1.00 23.55 47 CYS C CA 1
ATOM 3488 C C . CYS C 1 58 ? 20.064 -16.116 -34.514 1.00 23.55 47 CYS C C 1
ATOM 3489 O O . CYS C 1 58 ? 20.933 -15.919 -35.354 1.00 26.28 47 CYS C O 1
ATOM 3492 N N . HIS C 1 59 ? 19.995 -17.241 -33.798 1.00 24.97 48 HIS C N 1
ATOM 3493 C CA . HIS C 1 59 ? 20.958 -18.346 -33.961 1.00 25.74 48 HIS C CA 1
ATOM 3494 C C . HIS C 1 59 ? 20.242 -19.668 -34.020 1.00 26.54 48 HIS C C 1
ATOM 3495 O O . HIS C 1 59 ? 20.342 -20.466 -33.083 1.00 26.68 48 HIS C O 1
ATOM 3502 N N . PRO C 1 60 ? 19.531 -19.943 -35.122 1.00 31.50 49 PRO C N 1
ATOM 3503 C CA . PRO C 1 60 ? 18.634 -21.102 -35.151 1.00 32.70 49 PRO C CA 1
ATOM 3504 C C . PRO C 1 60 ? 19.321 -22.478 -35.119 1.00 30.53 49 PRO C C 1
ATOM 3505 O O . PRO C 1 60 ? 18.644 -23.491 -34.941 1.00 37.18 49 PRO C O 1
ATOM 3509 N N . GLU C 1 61 ? 20.643 -22.508 -35.276 1.00 32.94 50 GLU C N 1
ATOM 3510 C CA . GLU C 1 61 ? 21.420 -23.758 -35.235 1.00 35.06 50 GLU C CA 1
ATOM 3511 C C . GLU C 1 61 ? 21.739 -24.212 -33.805 1.00 31.27 50 GLU C C 1
ATOM 3512 O O . GLU C 1 61 ? 22.107 -25.370 -33.599 1.00 28.72 50 GLU C O 1
ATOM 3518 N N . LEU C 1 62 ? 21.611 -23.307 -32.826 1.00 25.45 51 LEU C N 1
ATOM 3519 C CA . LEU C 1 62 ? 22.009 -23.622 -31.458 1.00 20.54 51 LEU C CA 1
ATOM 3520 C C . LEU C 1 62 ? 21.051 -24.619 -30.839 1.00 21.12 51 LEU C C 1
ATOM 3521 O O . LEU C 1 62 ? 19.840 -24.548 -31.043 1.00 23.20 51 LEU C O 1
ATOM 3526 N N . LYS C 1 63 ? 21.608 -25.564 -30.094 1.00 17.67 52 LYS C N 1
ATOM 3527 C CA . LYS C 1 63 ? 20.798 -26.572 -29.427 1.00 17.31 52 LYS C CA 1
ATOM 3528 C C . LYS C 1 63 ? 20.548 -26.212 -27.956 1.00 16.47 52 LYS C C 1
ATOM 3529 O O . LYS C 1 63 ? 21.253 -25.353 -27.389 1.00 16.39 52 LYS C O 1
ATOM 3535 N N . SER C 1 64 ? 19.533 -26.843 -27.358 1.00 14.18 53 SER C N 1
ATOM 3536 C CA . SER C 1 64 ? 19.152 -26.593 -25.969 1.00 13.26 53 SER C CA 1
ATOM 3537 C C . SER C 1 64 ? 20.315 -26.885 -25.047 1.00 13.61 53 SER C C 1
ATOM 3538 O O . SER C 1 64 ? 21.048 -27.869 -25.230 1.00 16.62 53 SER C O 1
ATOM 3541 N N . GLY C 1 65 ? 20.533 -25.997 -24.096 1.00 13.11 54 GLY C N 1
ATOM 3542 C CA . GLY C 1 65 ? 21.662 -26.182 -23.188 1.00 13.93 54 GLY C CA 1
ATOM 3543 C C . GLY C 1 65 ? 22.013 -24.919 -22.441 1.00 14.73 54 GLY C C 1
ATOM 3544 O O . GLY C 1 65 ? 21.218 -23.976 -22.363 1.00 15.51 54 GLY C O 1
ATOM 3545 N N . GLU C 1 66 ? 23.219 -24.916 -21.892 1.00 13.46 55 GLU C N 1
ATOM 3546 C CA . GLU C 1 66 ? 23.691 -23.832 -21.068 1.00 12.10 55 GLU C CA 1
ATOM 3547 C C . GLU C 1 66 ? 24.176 -22.667 -21.899 1.00 13.07 55 GLU C C 1
ATOM 3548 O O . GLU C 1 66 ? 25.023 -22.839 -22.810 1.00 14.59 55 GLU C O 1
ATOM 3554 N N . TYR C 1 67 ? 23.657 -21.493 -21.563 1.00 12.59 56 TYR C N 1
ATOM 3555 C CA . TYR C 1 67 ? 24.050 -20.222 -22.194 1.00 12.43 56 TYR C CA 1
ATOM 3556 C C . TYR C 1 67 ? 24.067 -19.091 -21.164 1.00 14.29 56 TYR C C 1
ATOM 3557 O O . TYR C 1 67 ? 23.542 -19.228 -20.044 1.00 13.53 56 TYR C O 1
ATOM 3566 N N . TRP C 1 68 ? 24.642 -17.960 -21.566 1.00 13.48 57 TRP C N 1
ATOM 3567 C CA . TRP C 1 68 ? 24.646 -16.767 -20.734 1.00 13.01 57 TRP C CA 1
ATOM 3568 C C . TRP C 1 68 ? 23.773 -15.746 -21.374 1.00 13.65 57 TRP C C 1
ATOM 3569 O O . TRP C 1 68 ? 23.894 -15.486 -22.580 1.00 14.88 57 TRP C O 1
ATOM 3580 N N . VAL C 1 69 ? 22.874 -15.162 -20.581 1.00 12.58 58 VAL C N 1
ATOM 3581 C CA . VAL C 1 69 ? 21.996 -14.103 -21.076 1.00 13.12 58 VAL C CA 1
ATOM 3582 C C . VAL C 1 69 ? 22.116 -12.876 -20.190 1.00 12.54 58 VAL C C 1
ATOM 3583 O O . VAL C 1 69 ? 22.554 -12.986 -19.036 1.00 12.70 58 VAL C O 1
ATOM 3587 N N . ASP C 1 70 ? 21.772 -11.710 -20.735 1.00 11.63 59 ASP C N 1
ATOM 3588 C CA . ASP C 1 70 ? 21.995 -10.464 -20.033 1.00 11.65 59 ASP C CA 1
ATOM 3589 C C . ASP C 1 70 ? 20.789 -9.556 -20.262 1.00 13.30 59 ASP C C 1
ATOM 3590 O O . ASP C 1 70 ? 20.848 -8.633 -21.090 1.00 12.67 59 ASP C O 1
ATOM 3595 N N . PRO C 1 71 ? 19.677 -9.831 -19.547 1.00 12.71 60 PRO C N 1
ATOM 3596 C CA . PRO C 1 71 ? 18.444 -9.107 -19.839 1.00 12.91 60 PRO C CA 1
ATOM 3597 C C . PRO C 1 71 ? 18.548 -7.591 -19.692 1.00 11.88 60 PRO C C 1
ATOM 3598 O O . PRO C 1 71 ? 17.942 -6.870 -20.486 1.00 12.93 60 PRO C O 1
ATOM 3602 N N . ASN C 1 72 ? 19.334 -7.094 -18.734 1.00 12.95 61 ASN C N 1
ATOM 3603 C CA . ASN C 1 72 ? 19.426 -5.643 -18.563 1.00 12.49 61 ASN C CA 1
ATOM 3604 C C . ASN C 1 72 ? 20.394 -4.968 -19.556 1.00 12.86 61 ASN C C 1
ATOM 3605 O O . ASN C 1 72 ? 20.516 -3.748 -19.554 1.00 14.30 61 ASN C O 1
ATOM 3610 N N A GLN C 1 73 ? 21.072 -5.783 -20.372 0.50 12.30 62 GLN C N 1
ATOM 3611 N N B GLN C 1 73 ? 21.054 -5.761 -20.404 0.50 12.44 62 GLN C N 1
ATOM 3612 C CA A GLN C 1 73 ? 22.098 -5.320 -21.320 0.50 13.31 62 GLN C CA 1
ATOM 3613 C CA B GLN C 1 73 ? 22.040 -5.242 -21.364 0.50 13.59 62 GLN C CA 1
ATOM 3614 C C A GLN C 1 73 ? 23.141 -4.442 -20.605 0.50 13.33 62 GLN C C 1
ATOM 3615 C C B GLN C 1 73 ? 23.113 -4.436 -20.620 0.50 13.28 62 GLN C C 1
ATOM 3616 O O A GLN C 1 73 ? 23.568 -4.798 -19.501 0.50 13.69 62 GLN C O 1
ATOM 3617 O O B GLN C 1 73 ? 23.527 -4.829 -19.524 0.50 13.74 62 GLN C O 1
ATOM 3628 N N . GLY C 1 74 ? 23.552 -3.321 -21.205 1.00 14.66 63 GLY C N 1
ATOM 3629 C CA . GLY C 1 74 ? 24.562 -2.447 -20.568 1.00 14.67 63 GLY C CA 1
ATOM 3630 C C . GLY C 1 74 ? 25.833 -3.225 -20.229 1.00 16.27 63 GLY C C 1
ATOM 3631 O O . GLY C 1 74 ? 26.350 -3.943 -21.078 1.00 18.16 63 GLY C O 1
ATOM 3632 N N . CYS C 1 75 ? 26.303 -3.117 -18.982 1.00 14.90 64 CYS C N 1
ATOM 3633 C CA . CYS C 1 75 ? 27.472 -3.885 -18.509 1.00 15.20 64 CYS C CA 1
ATOM 3634 C C . CYS C 1 75 ? 27.272 -5.395 -18.695 1.00 16.81 64 CYS C C 1
ATOM 3635 O O . CYS C 1 75 ? 26.288 -5.970 -18.217 1.00 16.20 64 CYS C O 1
ATOM 3638 N N . LYS C 1 76 ? 28.195 -6.045 -19.388 1.00 17.36 65 LYS C N 1
ATOM 3639 C CA . LYS C 1 76 ? 28.039 -7.456 -19.716 1.00 17.55 65 LYS C CA 1
ATOM 3640 C C . LYS C 1 76 ? 28.391 -8.385 -18.558 1.00 16.05 65 LYS C C 1
ATOM 3641 O O . LYS C 1 76 ? 28.051 -9.568 -18.580 1.00 16.53 65 LYS C O 1
ATOM 3647 N N . LEU C 1 77 ? 29.086 -7.846 -17.563 1.00 15.86 66 LEU C N 1
ATOM 3648 C CA . LEU C 1 77 ? 29.650 -8.649 -16.482 1.00 16.89 66 LEU C CA 1
ATOM 3649 C C . LEU C 1 77 ? 28.642 -9.210 -15.476 1.00 17.60 66 LEU C C 1
ATOM 3650 O O . LEU C 1 77 ? 28.988 -10.098 -14.701 1.00 16.16 66 LEU C O 1
ATOM 3655 N N . ASP C 1 78 ? 27.409 -8.697 -15.479 1.00 14.04 67 ASP C N 1
ATOM 3656 C CA . ASP C 1 78 ? 26.388 -9.226 -14.568 1.00 13.55 67 ASP C CA 1
ATOM 3657 C C . ASP C 1 78 ? 25.437 -10.192 -15.278 1.00 12.91 67 ASP C C 1
ATOM 3658 O O . ASP C 1 78 ? 24.314 -10.465 -14.790 1.00 13.29 67 ASP C O 1
ATOM 3663 N N . ALA C 1 79 ? 25.906 -10.752 -16.398 1.00 13.02 68 ALA C N 1
ATOM 3664 C CA . ALA C 1 79 ? 25.146 -11.764 -17.143 1.00 13.41 68 ALA C CA 1
ATOM 3665 C C . ALA C 1 79 ? 24.872 -12.971 -16.245 1.00 13.50 68 ALA C C 1
ATOM 3666 O O . ALA C 1 79 ? 25.623 -13.258 -15.306 1.00 13.98 68 ALA C O 1
ATOM 3668 N N . ILE C 1 80 ? 23.784 -13.664 -16.536 1.00 13.45 69 ILE C N 1
ATOM 3669 C CA . ILE C 1 80 ? 23.378 -14.848 -15.784 1.00 13.07 69 ILE C CA 1
ATOM 3670 C C . ILE C 1 80 ? 23.438 -16.125 -16.639 1.00 12.69 69 ILE C C 1
ATOM 3671 O O . ILE C 1 80 ? 23.151 -16.119 -17.845 1.00 14.33 69 ILE C O 1
ATOM 3676 N N . LYS C 1 81 ? 23.805 -17.223 -15.986 1.00 12.63 70 LYS C N 1
ATOM 3677 C CA . LYS C 1 81 ? 23.914 -18.530 -16.619 1.00 13.22 70 LYS C CA 1
ATOM 3678 C C . LYS C 1 81 ? 22.570 -19.224 -16.551 1.00 13.91 70 LYS C C 1
ATOM 3679 O O . LYS C 1 81 ? 21.984 -19.330 -15.469 1.00 15.38 70 LYS C O 1
ATOM 3685 N N . VAL C 1 82 ? 22.084 -19.693 -17.699 1.00 13.79 71 VAL C N 1
ATOM 3686 C CA . VAL C 1 82 ? 20.730 -20.224 -17.797 1.00 11.61 71 VAL C CA 1
ATOM 3687 C C . VAL C 1 82 ? 20.717 -21.493 -18.649 1.00 11.56 71 VAL C C 1
ATOM 3688 O O . VAL C 1 82 ? 21.704 -21.826 -19.309 1.00 13.08 71 VAL C O 1
ATOM 3692 N N . PHE C 1 83 ? 19.592 -22.188 -18.640 1.00 12.49 72 PHE C N 1
ATOM 3693 C CA . PHE C 1 83 ? 19.327 -23.210 -19.637 1.00 12.93 72 PHE C CA 1
ATOM 3694 C C . PHE C 1 83 ? 18.344 -22.623 -20.645 1.00 13.72 72 PHE C C 1
ATOM 3695 O O . PHE C 1 83 ? 17.284 -22.121 -20.252 1.00 14.30 72 PHE C O 1
ATOM 3703 N N . CYS C 1 84 ? 18.710 -22.680 -21.927 1.00 12.83 73 CYS C N 1
ATOM 3704 C CA . CYS C 1 84 ? 17.825 -22.271 -23.021 1.00 12.88 73 CYS C CA 1
ATOM 3705 C C . CYS C 1 84 ? 17.169 -23.486 -23.607 1.00 12.60 73 CYS C C 1
ATOM 3706 O O . CYS C 1 84 ? 17.849 -24.424 -24.029 1.00 12.47 73 CYS C O 1
ATOM 3709 N N . ASN C 1 85 ? 15.844 -23.494 -23.613 1.00 12.18 74 ASN C N 1
ATOM 3710 C CA . ASN C 1 85 ? 15.129 -24.523 -24.355 1.00 12.47 74 ASN C CA 1
ATOM 3711 C C . ASN C 1 85 ? 14.982 -23.966 -25.739 1.00 13.20 74 ASN C C 1
ATOM 3712 O O . ASN C 1 85 ? 14.205 -23.052 -25.936 1.00 15.03 74 ASN C O 1
ATOM 3717 N N . MET C 1 86 ? 15.761 -24.488 -26.689 1.00 13.53 75 MET C N 1
ATOM 3718 C CA . MET C 1 86 ? 15.760 -23.941 -28.053 1.00 15.01 75 MET C CA 1
ATOM 3719 C C . MET C 1 86 ? 14.565 -24.374 -28.897 1.00 15.32 75 MET C C 1
ATOM 3720 O O . MET C 1 86 ? 14.371 -23.871 -30.009 1.00 18.72 75 MET C O 1
ATOM 3725 N N . GLU C 1 87 ? 13.750 -25.282 -28.364 1.00 16.47 76 GLU C N 1
ATOM 3726 C CA . GLU C 1 87 ? 12.515 -25.638 -29.061 1.00 17.12 76 GLU C CA 1
ATOM 3727 C C . GLU C 1 87 ? 11.456 -24.593 -28.753 1.00 17.57 76 GLU C C 1
ATOM 3728 O O . GLU C 1 87 ? 10.731 -24.122 -29.658 1.00 20.44 76 GLU C O 1
ATOM 3734 N N . THR C 1 88 ? 11.366 -24.213 -27.483 1.00 14.91 77 THR C N 1
ATOM 3735 C CA . THR C 1 88 ? 10.301 -23.288 -27.062 1.00 15.99 77 THR C CA 1
ATOM 3736 C C . THR C 1 88 ? 10.763 -21.832 -27.068 1.00 18.07 77 THR C C 1
ATOM 3737 O O . THR C 1 88 ? 9.946 -20.914 -27.197 1.00 20.98 77 THR C O 1
ATOM 3741 N N . GLY C 1 89 ? 12.070 -21.620 -26.914 1.00 16.44 78 GLY C N 1
ATOM 3742 C CA . GLY C 1 89 ? 12.603 -20.283 -26.711 1.00 17.35 78 GLY C CA 1
ATOM 3743 C C . GLY C 1 89 ? 12.644 -19.864 -25.252 1.00 14.59 78 GLY C C 1
ATOM 3744 O O . GLY C 1 89 ? 13.015 -18.736 -24.955 1.00 16.38 78 GLY C O 1
ATOM 3745 N N . GLU C 1 90 ? 12.282 -20.768 -24.341 1.00 14.48 79 GLU C N 1
ATOM 3746 C CA . GLU C 1 90 ? 12.285 -20.464 -22.896 1.00 13.18 79 GLU C CA 1
ATOM 3747 C C . GLU C 1 90 ? 13.682 -20.216 -22.328 1.00 11.95 79 GLU C C 1
ATOM 3748 O O . GLU C 1 90 ? 14.633 -20.915 -22.682 1.00 12.36 79 GLU C O 1
ATOM 3754 N N . THR C 1 91 ? 13.762 -19.245 -21.416 1.00 11.54 80 THR C N 1
ATOM 3755 C CA . THR C 1 91 ? 14.953 -18.988 -20.589 1.00 11.30 80 THR C CA 1
ATOM 3756 C C . THR C 1 91 ? 14.639 -19.558 -19.209 1.00 11.10 80 THR C C 1
ATOM 3757 O O . THR C 1 91 ? 13.731 -19.061 -18.535 1.00 10.87 80 THR C O 1
ATOM 3761 N N . CYS C 1 92 ? 15.406 -20.560 -18.781 1.00 11.51 81 CYS C N 1
ATOM 3762 C CA . CYS C 1 92 ? 15.133 -21.269 -17.520 1.00 11.51 81 CYS C CA 1
ATOM 3763 C C . CYS C 1 92 ? 16.268 -21.043 -16.538 1.00 12.94 81 CYS C C 1
ATOM 3764 O O . CYS C 1 92 ? 17.432 -21.373 -16.826 1.00 14.20 81 CYS C O 1
ATOM 3767 N N . ILE C 1 93 ? 15.933 -20.439 -15.397 1.00 13.48 82 ILE C N 1
ATOM 3768 C CA . ILE C 1 93 ? 16.939 -20.079 -14.391 1.00 11.77 82 ILE C CA 1
ATOM 3769 C C . ILE C 1 93 ? 16.794 -21.039 -13.213 1.00 12.82 82 ILE C C 1
ATOM 3770 O O . ILE C 1 93 ? 15.707 -21.124 -12.595 1.00 12.10 82 ILE C O 1
ATOM 3775 N N . SER C 1 94 ? 17.876 -21.739 -12.873 1.00 12.64 83 SER C N 1
ATOM 3776 C CA . SER C 1 94 ? 17.828 -22.720 -11.790 1.00 14.26 83 SER C CA 1
ATOM 3777 C C . SER C 1 94 ? 17.801 -22.082 -10.400 1.00 14.77 83 SER C C 1
ATOM 3778 O O . SER C 1 94 ? 18.333 -20.976 -10.187 1.00 15.54 83 SER C O 1
ATOM 3781 N N . ALA C 1 95 ? 17.178 -22.768 -9.452 1.00 15.82 84 ALA C N 1
ATOM 3782 C CA . ALA C 1 95 ? 17.257 -22.336 -8.067 1.00 16.98 84 ALA C CA 1
ATOM 3783 C C . ALA C 1 95 ? 18.592 -22.741 -7.473 1.00 18.75 84 ALA C C 1
ATOM 3784 O O . ALA C 1 95 ? 19.169 -23.759 -7.857 1.00 20.32 84 ALA C O 1
ATOM 3786 N N . ASN C 1 96 ? 19.077 -21.951 -6.528 1.00 21.29 85 ASN C N 1
ATOM 3787 C CA . ASN C 1 96 ? 20.336 -22.268 -5.873 1.00 28.62 85 ASN C CA 1
ATOM 3788 C C . ASN C 1 96 ? 20.256 -21.911 -4.391 1.00 31.70 85 ASN C C 1
ATOM 3789 O O . ASN C 1 96 ? 20.284 -20.723 -4.063 1.00 43.67 85 ASN C O 1
ATOM 3794 N N . PRO C 1 97 ? 20.151 -22.923 -3.490 1.00 30.96 86 PRO C N 1
ATOM 3795 C CA . PRO C 1 97 ? 20.138 -24.373 -3.747 1.00 26.29 86 PRO C CA 1
ATOM 3796 C C . PRO C 1 97 ? 18.900 -24.887 -4.472 1.00 24.10 86 PRO C C 1
ATOM 3797 O O . PRO C 1 97 ? 17.803 -24.313 -4.349 1.00 22.53 86 PRO C O 1
ATOM 3801 N N . LEU C 1 98 ? 19.088 -25.974 -5.203 1.00 23.11 87 LEU C N 1
ATOM 3802 C CA . LEU C 1 98 ? 18.048 -26.628 -5.966 1.00 23.70 87 LEU C CA 1
ATOM 3803 C C . LEU C 1 98 ? 17.136 -27.428 -5.060 1.00 23.18 87 LEU C C 1
ATOM 3804 O O . LEU C 1 98 ? 16.027 -27.741 -5.395 1.00 26.44 87 LEU C O 1
ATOM 3809 N N . ASN C 1 99 ? 17.624 -27.803 -3.905 1.00 21.16 88 ASN C N 1
ATOM 3810 C CA . ASN C 1 99 ? 16.855 -28.745 -3.146 1.00 20.42 88 ASN C CA 1
ATOM 3811 C C . ASN C 1 99 ? 16.839 -28.552 -1.638 1.00 22.93 88 ASN C C 1
ATOM 3812 O O . ASN C 1 99 ? 17.771 -27.997 -1.037 1.00 20.47 88 ASN C O 1
ATOM 3817 N N . VAL C 1 100 ? 15.709 -28.955 -1.070 1.00 23.30 89 VAL C N 1
ATOM 3818 C CA . VAL C 1 100 ? 15.510 -29.013 0.360 1.00 22.03 89 VAL C CA 1
ATOM 3819 C C . VAL C 1 100 ? 15.615 -30.500 0.711 1.00 22.00 89 VAL C C 1
ATOM 3820 O O . VAL C 1 100 ? 14.783 -31.292 0.264 1.00 19.57 89 VAL C O 1
ATOM 3824 N N . PRO C 1 101 ? 16.646 -30.890 1.495 1.00 24.24 90 PRO C N 1
ATOM 3825 C CA . PRO C 1 101 ? 16.815 -32.324 1.795 1.00 23.01 90 PRO C CA 1
ATOM 3826 C C . PRO C 1 101 ? 15.606 -32.901 2.543 1.00 22.98 90 PRO C C 1
ATOM 3827 O O . PRO C 1 101 ? 14.910 -32.172 3.261 1.00 23.32 90 PRO C O 1
ATOM 3831 N N . ARG C 1 102 ? 15.352 -34.198 2.359 1.00 26.17 91 ARG C N 1
ATOM 3832 C CA . ARG C 1 102 ? 14.272 -34.881 3.076 1.00 27.04 91 ARG C CA 1
ATOM 3833 C C . ARG C 1 102 ? 14.619 -35.024 4.556 1.00 28.35 91 ARG C C 1
ATOM 3834 O O . ARG C 1 102 ? 15.610 -35.662 4.909 1.00 28.29 91 ARG C O 1
ATOM 3842 N N . LYS C 1 103 ? 13.792 -34.437 5.416 1.00 28.01 92 LYS C N 1
ATOM 3843 C CA . LYS C 1 103 ? 14.074 -34.410 6.853 1.00 31.76 92 LYS C CA 1
ATOM 3844 C C . LYS C 1 103 ? 12.751 -34.244 7.582 1.00 29.53 92 LYS C C 1
ATOM 3845 O O . LYS C 1 103 ? 11.744 -33.875 6.970 1.00 25.69 92 LYS C O 1
ATOM 3851 N N . HIS C 1 104 ? 12.748 -34.549 8.877 1.00 34.98 93 HIS C N 1
ATOM 3852 C CA . HIS C 1 104 ? 11.704 -34.084 9.771 1.00 30.45 93 HIS C CA 1
ATOM 3853 C C . HIS C 1 104 ? 12.063 -32.663 10.081 1.00 28.58 93 HIS C C 1
ATOM 3854 O O . HIS C 1 104 ? 13.017 -32.415 10.830 1.00 35.92 93 HIS C O 1
ATOM 3861 N N . TRP C 1 105 ? 11.318 -31.724 9.499 1.00 28.13 94 TRP C N 1
ATOM 3862 C CA . TRP C 1 105 ? 11.668 -30.301 9.531 1.00 25.33 94 TRP C CA 1
ATOM 3863 C C . TRP C 1 105 ? 11.007 -29.512 10.619 1.00 28.70 94 TRP C C 1
ATOM 3864 O O . TRP C 1 105 ? 11.557 -28.507 11.080 1.00 32.13 94 TRP C O 1
ATOM 3875 N N . TRP C 1 106 ? 9.815 -29.950 11.021 1.00 28.94 95 TRP C N 1
ATOM 3876 C CA . TRP C 1 106 ? 8.940 -29.164 11.872 1.00 29.81 95 TRP C CA 1
ATOM 3877 C C . TRP C 1 106 ? 8.360 -30.013 12.972 1.00 35.27 95 TRP C C 1
ATOM 3878 O O . TRP C 1 106 ? 7.995 -31.169 12.741 1.00 35.02 95 TRP C O 1
ATOM 3889 N N . THR C 1 107 ? 8.278 -29.443 14.175 1.00 40.93 96 THR C N 1
ATOM 3890 C CA . THR C 1 107 ? 7.629 -30.083 15.329 1.00 39.59 96 THR C CA 1
ATOM 3891 C C . THR C 1 107 ? 6.599 -29.129 15.929 1.00 45.74 96 THR C C 1
ATOM 3892 O O . THR C 1 107 ? 6.963 -28.125 16.548 1.00 48.59 96 THR C O 1
ATOM 3896 N N . LYS C 1 113 ? -2.799 -28.076 13.580 1.00 34.57 102 LYS C N 1
ATOM 3897 C CA . LYS C 1 113 ? -2.152 -27.911 12.280 1.00 36.97 102 LYS C CA 1
ATOM 3898 C C . LYS C 1 113 ? -2.444 -26.538 11.668 1.00 35.07 102 LYS C C 1
ATOM 3899 O O . LYS C 1 113 ? -3.552 -26.006 11.790 1.00 36.34 102 LYS C O 1
ATOM 3905 N N . LYS C 1 114 ? -1.431 -25.967 11.023 1.00 33.53 103 LYS C N 1
ATOM 3906 C CA . LYS C 1 114 ? -1.568 -24.726 10.269 1.00 30.49 103 LYS C CA 1
ATOM 3907 C C . LYS C 1 114 ? -0.524 -24.773 9.172 1.00 28.27 103 LYS C C 1
ATOM 3908 O O . LYS C 1 114 ? 0.422 -25.565 9.251 1.00 31.04 103 LYS C O 1
ATOM 3910 N N . HIS C 1 115 ? -0.686 -23.965 8.130 1.00 21.42 104 HIS C N 1
ATOM 3911 C CA . HIS C 1 115 ? 0.401 -23.838 7.160 1.00 22.01 104 HIS C CA 1
ATOM 3912 C C . HIS C 1 115 ? 1.605 -23.230 7.833 1.00 22.17 104 HIS C C 1
ATOM 3913 O O . HIS C 1 115 ? 1.473 -22.291 8.623 1.00 25.11 104 HIS C O 1
ATOM 3920 N N . VAL C 1 116 ? 2.790 -23.780 7.566 1.00 22.52 105 VAL C N 1
ATOM 3921 C CA . VAL C 1 116 ? 4.032 -23.254 8.139 1.00 20.49 105 VAL C CA 1
ATOM 3922 C C . VAL C 1 116 ? 5.030 -22.991 7.013 1.00 21.59 105 VAL C C 1
ATOM 3923 O O . VAL C 1 116 ? 5.406 -23.921 6.295 1.00 22.70 105 VAL C O 1
ATOM 3927 N N . TRP C 1 117 ? 5.471 -21.741 6.869 1.00 24.66 106 TRP C N 1
ATOM 3928 C CA . TRP C 1 117 ? 6.473 -21.409 5.841 1.00 20.27 106 TRP C CA 1
ATOM 3929 C C . TRP C 1 117 ? 7.823 -21.974 6.156 1.00 23.25 106 TRP C C 1
ATOM 3930 O O . TRP C 1 117 ? 8.395 -21.688 7.220 1.00 24.79 106 TRP C O 1
ATOM 3941 N N . PHE C 1 118 ? 8.344 -22.781 5.232 1.00 20.59 107 PHE C N 1
ATOM 3942 C CA . PHE C 1 118 ? 9.703 -23.346 5.347 1.00 22.12 107 PHE C CA 1
ATOM 3943 C C . PHE C 1 118 ? 10.782 -22.276 5.555 1.00 24.39 107 PHE C C 1
ATOM 3944 O O . PHE C 1 118 ? 11.553 -22.357 6.510 1.00 29.10 107 PHE C O 1
ATOM 3952 N N . GLY C 1 119 ? 10.841 -21.290 4.657 1.00 24.17 108 GLY C N 1
ATOM 3953 C CA . GLY C 1 119 ? 11.868 -20.242 4.722 1.00 26.71 108 GLY C CA 1
ATOM 3954 C C . GLY C 1 119 ? 11.671 -19.298 5.890 1.00 29.84 108 GLY C C 1
ATOM 3955 O O . GLY C 1 119 ? 12.630 -18.949 6.590 1.00 33.61 108 GLY C O 1
ATOM 3956 N N . GLU C 1 120 ? 10.427 -18.884 6.108 1.00 27.68 109 GLU C N 1
ATOM 3957 C CA . GLU C 1 120 ? 10.123 -17.896 7.144 1.00 33.33 109 GLU C CA 1
ATOM 3958 C C . GLU C 1 120 ? 10.236 -18.447 8.559 1.00 34.61 109 GLU C C 1
ATOM 3959 O O . GLU C 1 120 ? 10.713 -17.754 9.449 1.00 36.96 109 GLU C O 1
ATOM 3965 N N . SER C 1 121 ? 9.823 -19.699 8.756 1.00 28.73 110 SER C N 1
ATOM 3966 C CA . SER C 1 121 ? 9.535 -20.202 10.103 1.00 30.50 110 SER C CA 1
ATOM 3967 C C . SER C 1 121 ? 10.278 -21.450 10.558 1.00 32.22 110 SER C C 1
ATOM 3968 O O . SER C 1 121 ? 10.302 -21.736 11.756 1.00 38.40 110 SER C O 1
ATOM 3971 N N . MET C 1 122 ? 10.861 -22.207 9.634 1.00 26.08 111 MET C N 1
ATOM 3972 C CA . MET C 1 122 ? 11.465 -23.491 10.018 1.00 27.28 111 MET C CA 1
ATOM 3973 C C . MET C 1 122 ? 12.953 -23.385 10.341 1.00 33.84 111 MET C C 1
ATOM 3974 O O . MET C 1 122 ? 13.662 -22.560 9.761 1.00 38.16 111 MET C O 1
ATOM 3979 N N . ASP C 1 123 ? 13.417 -24.209 11.279 1.00 32.44 112 ASP C N 1
ATOM 3980 C CA . ASP C 1 123 ? 14.837 -24.227 11.644 1.00 32.46 112 ASP C CA 1
ATOM 3981 C C . ASP C 1 123 ? 15.678 -24.823 10.514 1.00 33.37 112 ASP C C 1
ATOM 3982 O O . ASP C 1 123 ? 15.454 -25.961 10.095 1.00 35.08 112 ASP C O 1
ATOM 3984 N N . GLY C 1 124 ? 16.635 -24.042 10.015 1.00 34.47 113 GLY C N 1
ATOM 3985 C CA . GLY C 1 124 ? 17.414 -24.425 8.840 1.00 29.55 113 GLY C CA 1
ATOM 3986 C C . GLY C 1 124 ? 16.714 -24.066 7.543 1.00 27.67 113 GLY C C 1
ATOM 3987 O O . GLY C 1 124 ? 17.223 -24.356 6.463 1.00 28.79 113 GLY C O 1
ATOM 3988 N N . GLY C 1 125 ? 15.545 -23.430 7.645 1.00 28.12 114 GLY C N 1
ATOM 3989 C CA . GLY C 1 125 ? 14.778 -23.019 6.468 1.00 23.08 114 GLY C CA 1
ATOM 3990 C C . GLY C 1 125 ? 15.462 -21.877 5.738 1.00 26.51 114 GLY C C 1
ATOM 3991 O O . GLY C 1 125 ? 16.300 -21.160 6.308 1.00 31.11 114 GLY C O 1
ATOM 3992 N N . PHE C 1 126 ? 15.116 -21.726 4.465 1.00 22.78 115 PHE C N 1
ATOM 3993 C CA . PHE C 1 126 ? 15.632 -20.657 3.612 1.00 23.86 115 PHE C CA 1
ATOM 3994 C C . PHE C 1 126 ? 14.622 -20.382 2.508 1.00 25.08 115 PHE C C 1
ATOM 3995 O O . PHE C 1 126 ? 13.872 -21.274 2.110 1.00 27.83 115 PHE C O 1
ATOM 4003 N N . GLN C 1 127 ? 14.588 -19.147 2.023 1.00 23.52 116 GLN C N 1
ATOM 4004 C CA . GLN C 1 127 ? 13.765 -18.835 0.868 1.00 23.54 116 GLN C CA 1
ATOM 4005 C C . GLN C 1 127 ? 14.553 -19.130 -0.406 1.00 22.93 116 GLN C C 1
ATOM 4006 O O . GLN C 1 127 ? 15.795 -19.174 -0.385 1.00 25.29 116 GLN C O 1
ATOM 4012 N N . PHE C 1 128 ? 13.842 -19.378 -1.502 1.00 22.57 117 PHE C N 1
ATOM 4013 C CA . PHE C 1 128 ? 14.524 -19.842 -2.708 1.00 19.98 117 PHE C CA 1
ATOM 4014 C C . PHE C 1 128 ? 15.149 -18.694 -3.464 1.00 19.16 117 PHE C C 1
ATOM 4015 O O . PHE C 1 128 ? 14.595 -17.605 -3.523 1.00 23.00 117 PHE C O 1
ATOM 4023 N N . SER C 1 129 ? 16.336 -18.950 -4.003 1.00 18.89 118 SER C N 1
ATOM 4024 C CA . SER C 1 129 ? 17.066 -17.950 -4.751 1.00 21.16 118 SER C CA 1
ATOM 4025 C C . SER C 1 129 ? 17.413 -18.443 -6.145 1.00 21.80 118 SER C C 1
ATOM 4026 O O . SER C 1 129 ? 17.547 -19.658 -6.370 1.00 22.38 118 SER C O 1
ATOM 4029 N N . TYR C 1 130 ? 17.578 -17.499 -7.075 1.00 19.26 119 TYR C N 1
ATOM 4030 C CA . TYR C 1 130 ? 17.754 -17.850 -8.489 1.00 19.70 119 TYR C CA 1
ATOM 4031 C C . TYR C 1 130 ? 18.821 -17.041 -9.172 1.00 23.22 119 TYR C C 1
ATOM 4032 O O . TYR C 1 130 ? 18.887 -15.809 -9.020 1.00 29.93 119 TYR C O 1
ATOM 4041 N N . GLY C 1 131 ? 19.647 -17.741 -9.942 1.00 20.10 120 GLY C N 1
ATOM 4042 C CA . GLY C 1 131 ? 20.681 -17.090 -10.722 1.00 22.34 120 GLY C CA 1
ATOM 4043 C C . GLY C 1 131 ? 21.979 -17.045 -9.955 1.00 22.61 120 GLY C C 1
ATOM 4044 O O . GLY C 1 131 ? 21.998 -17.317 -8.763 1.00 23.82 120 GLY C O 1
ATOM 4045 N N . ASN C 1 132 ? 23.054 -16.677 -10.647 1.00 21.31 121 ASN C N 1
ATOM 4046 C CA . ASN C 1 132 ? 24.416 -16.792 -10.129 1.00 21.29 121 ASN C CA 1
ATOM 4047 C C . ASN C 1 132 ? 24.491 -16.303 -8.681 1.00 18.51 121 ASN C C 1
ATOM 4048 O O . ASN C 1 132 ? 24.273 -15.132 -8.432 1.00 20.36 121 ASN C O 1
ATOM 4053 N N . PRO C 1 133 ? 24.799 -17.204 -7.730 1.00 21.39 122 PRO C N 1
ATOM 4054 C CA . PRO C 1 133 ? 24.789 -16.857 -6.306 1.00 19.74 122 PRO C CA 1
ATOM 4055 C C . PRO C 1 133 ? 25.787 -15.756 -5.957 1.00 19.61 122 PRO C C 1
ATOM 4056 O O . PRO C 1 133 ? 25.578 -15.010 -4.989 1.00 20.22 122 PRO C O 1
ATOM 4060 N N . GLU C 1 134 ? 26.841 -15.622 -6.764 1.00 17.88 123 GLU C N 1
ATOM 4061 C CA . GLU C 1 134 ? 27.834 -14.581 -6.518 1.00 19.35 123 GLU C CA 1
ATOM 4062 C C . GLU C 1 134 ? 27.331 -13.165 -6.859 1.00 16.72 123 GLU C C 1
ATOM 4063 O O . GLU C 1 134 ? 27.944 -12.182 -6.465 1.00 21.47 123 GLU C O 1
ATOM 4069 N N . LEU C 1 135 ? 26.204 -13.054 -7.557 1.00 15.45 124 LEU C N 1
ATOM 4070 C CA . LEU C 1 135 ? 25.681 -11.728 -7.934 1.00 15.33 124 LEU C CA 1
ATOM 4071 C C . LEU C 1 135 ? 24.879 -11.110 -6.790 1.00 15.79 124 LEU C C 1
ATOM 4072 O O . LEU C 1 135 ? 24.160 -11.820 -6.090 1.00 17.66 124 LEU C O 1
ATOM 4077 N N . PRO C 1 136 ? 24.989 -9.784 -6.607 1.00 14.63 125 PRO C N 1
ATOM 4078 C CA . PRO C 1 136 ? 24.214 -9.108 -5.576 1.00 14.00 125 PRO C CA 1
ATOM 4079 C C . PRO C 1 136 ? 22.730 -9.311 -5.820 1.00 15.02 125 PRO C C 1
ATOM 4080 O O . PRO C 1 136 ? 22.293 -9.366 -6.979 1.00 13.98 125 PRO C O 1
ATOM 4084 N N . GLU C 1 137 ? 21.940 -9.371 -4.750 1.00 16.61 126 GLU C N 1
ATOM 4085 C CA . GLU C 1 137 ? 20.497 -9.577 -4.867 1.00 17.21 126 GLU C CA 1
ATOM 4086 C C . GLU C 1 137 ? 19.843 -8.513 -5.733 1.00 14.85 126 GLU C C 1
ATOM 4087 O O . GLU C 1 137 ? 18.956 -8.797 -6.484 1.00 15.01 126 GLU C O 1
ATOM 4093 N N . ASP C 1 138 ? 20.257 -7.276 -5.561 1.00 13.44 127 ASP C N 1
ATOM 4094 C CA . ASP C 1 138 ? 19.638 -6.195 -6.343 1.00 15.06 127 ASP C CA 1
ATOM 4095 C C . ASP C 1 138 ? 19.859 -6.374 -7.845 1.00 14.29 127 ASP C C 1
ATOM 4096 O O . ASP C 1 138 ? 18.988 -6.066 -8.634 1.00 14.21 127 ASP C O 1
ATOM 4101 N N . VAL C 1 139 ? 21.021 -6.896 -8.224 1.00 13.87 128 VAL C N 1
ATOM 4102 C CA . VAL C 1 139 ? 21.347 -7.152 -9.616 1.00 13.89 128 VAL C CA 1
ATOM 4103 C C . VAL C 1 139 ? 20.486 -8.294 -10.152 1.00 13.70 128 VAL C C 1
ATOM 4104 O O . VAL C 1 139 ? 19.925 -8.190 -11.258 1.00 14.52 128 VAL C O 1
ATOM 4108 N N . LEU C 1 140 ? 20.362 -9.372 -9.375 1.00 12.99 129 LEU C N 1
ATOM 4109 C CA . LEU C 1 140 ? 19.492 -10.477 -9.761 1.00 13.66 129 LEU C CA 1
ATOM 4110 C C . LEU C 1 140 ? 18.055 -9.969 -9.918 1.00 13.88 129 LEU C C 1
ATOM 4111 O O . LEU C 1 140 ? 17.366 -10.355 -10.877 1.00 15.12 129 LEU C O 1
ATOM 4116 N N . ASP C 1 141 ? 17.622 -9.090 -9.009 1.00 14.02 130 ASP C N 1
ATOM 4117 C CA . ASP C 1 141 ? 16.263 -8.510 -9.065 1.00 14.23 130 ASP C CA 1
ATOM 4118 C C . ASP C 1 141 ? 16.050 -7.775 -10.374 1.00 12.39 130 ASP C C 1
ATOM 4119 O O . ASP C 1 141 ? 15.004 -7.927 -11.019 1.00 13.14 130 ASP C O 1
ATOM 4124 N N . VAL C 1 142 ? 17.035 -6.985 -10.772 1.00 12.06 131 VAL C N 1
ATOM 4125 C CA . VAL C 1 142 ? 16.933 -6.207 -12.009 1.00 11.38 131 VAL C CA 1
ATOM 4126 C C . VAL C 1 142 ? 16.909 -7.131 -13.236 1.00 12.15 131 VAL C C 1
ATOM 4127 O O . VAL C 1 142 ? 16.104 -6.946 -14.143 1.00 13.35 131 VAL C O 1
ATOM 4131 N N . GLN C 1 143 ? 17.780 -8.128 -13.263 1.00 11.51 132 GLN C N 1
ATOM 4132 C CA . GLN C 1 143 ? 17.743 -9.114 -14.366 1.00 12.04 132 GLN C CA 1
ATOM 4133 C C . GLN C 1 143 ? 16.373 -9.797 -14.515 1.00 13.67 132 GLN C C 1
ATOM 4134 O O . GLN C 1 143 ? 15.870 -9.932 -15.653 1.00 14.80 132 GLN C O 1
ATOM 4140 N N . LEU C 1 144 ? 15.778 -10.213 -13.387 1.00 12.43 133 LEU C N 1
ATOM 4141 C CA . LEU C 1 144 ? 14.450 -10.825 -13.410 1.00 12.52 133 LEU C CA 1
ATOM 4142 C C . LEU C 1 144 ? 13.402 -9.830 -13.902 1.00 12.80 133 LEU C C 1
ATOM 4143 O O . LEU C 1 144 ? 12.544 -10.207 -14.689 1.00 12.50 133 LEU C O 1
ATOM 4148 N N . ALA C 1 145 ? 13.478 -8.573 -13.460 1.00 12.62 134 ALA C N 1
ATOM 4149 C CA . ALA C 1 145 ? 12.536 -7.539 -13.933 1.00 12.62 134 ALA C CA 1
ATOM 4150 C C . ALA C 1 145 ? 12.574 -7.372 -15.465 1.00 13.14 134 ALA C C 1
ATOM 4151 O O . ALA C 1 145 ? 11.531 -7.325 -16.143 1.00 14.12 134 ALA C O 1
ATOM 4153 N N . PHE C 1 146 ? 13.777 -7.307 -16.026 1.00 12.24 135 PHE C N 1
ATOM 4154 C CA . PHE C 1 146 ? 13.903 -7.195 -17.477 1.00 12.49 135 PHE C CA 1
ATOM 4155 C C . PHE C 1 146 ? 13.391 -8.462 -18.170 1.00 12.01 135 PHE C C 1
ATOM 4156 O O . PHE C 1 146 ? 12.655 -8.395 -19.163 1.00 13.07 135 PHE C O 1
ATOM 4164 N N . LEU C 1 147 ? 13.762 -9.625 -17.645 1.00 11.22 136 LEU C N 1
ATOM 4165 C CA . LEU C 1 147 ? 13.350 -10.874 -18.273 1.00 11.73 136 LEU C CA 1
ATOM 4166 C C . LEU C 1 147 ? 11.824 -11.018 -18.216 1.00 13.74 136 LEU C C 1
ATOM 4167 O O . LEU C 1 147 ? 11.200 -11.490 -19.185 1.00 12.95 136 LEU C O 1
ATOM 4172 N N . ARG C 1 148 ? 11.214 -10.570 -17.115 1.00 12.65 137 ARG C N 1
ATOM 4173 C CA . ARG C 1 148 ? 9.744 -10.511 -17.058 1.00 13.27 137 ARG C CA 1
ATOM 4174 C C . ARG C 1 148 ? 9.162 -9.672 -18.191 1.00 13.68 137 ARG C C 1
ATOM 4175 O O . ARG C 1 148 ? 8.217 -10.0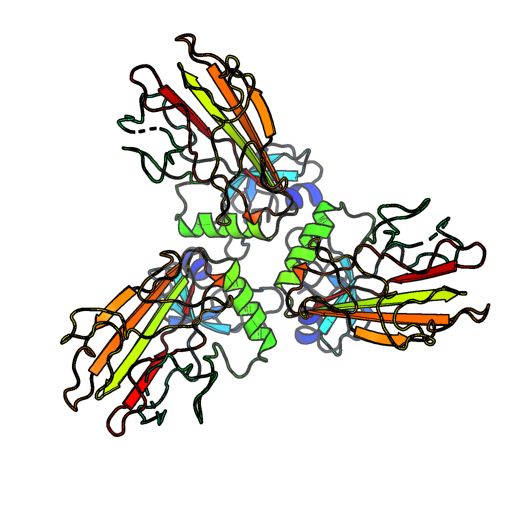95 -18.860 1.00 15.54 137 ARG C O 1
ATOM 4183 N N . LEU C 1 149 ? 9.717 -8.480 -18.383 1.00 12.03 138 LEU C N 1
ATOM 4184 C CA . LEU C 1 149 ? 9.225 -7.562 -19.400 1.00 12.96 138 LEU C CA 1
ATOM 4185 C C . LEU C 1 149 ? 9.391 -8.152 -20.811 1.00 12.80 138 LEU C C 1
ATOM 4186 O O . LEU C 1 149 ? 8.537 -7.959 -21.683 1.00 15.20 138 LEU C O 1
ATOM 4191 N N . LEU C 1 150 ? 10.487 -8.870 -21.017 1.00 12.83 139 LEU C N 1
ATOM 4192 C CA . LEU C 1 150 ? 10.781 -9.524 -22.286 1.00 12.62 139 LEU C CA 1
ATOM 4193 C C . LEU C 1 150 ? 9.918 -10.749 -22.593 1.00 13.04 139 LEU C C 1
ATOM 4194 O O . LEU C 1 150 ? 10.004 -11.287 -23.694 1.00 13.62 139 LEU C O 1
ATOM 4199 N N . SER C 1 151 ? 9.095 -11.190 -21.636 1.00 13.40 140 SER C N 1
ATOM 4200 C CA . SER C 1 151 ? 8.408 -12.487 -21.736 1.00 13.22 140 SER C CA 1
ATOM 4201 C C . SER C 1 151 ? 6.888 -12.340 -21.699 1.00 14.07 140 SER C C 1
ATOM 4202 O O . SER C 1 151 ? 6.382 -11.475 -21.005 1.00 15.52 140 SER C O 1
ATOM 4205 N N . SER C 1 152 ? 6.187 -13.186 -22.456 1.00 13.47 141 SER C N 1
ATOM 4206 C CA . SER C 1 152 ? 4.723 -13.210 -22.439 1.00 16.87 141 SER C CA 1
ATOM 4207 C C . SER C 1 152 ? 4.225 -13.930 -21.193 1.00 18.03 141 SER C C 1
ATOM 4208 O O . SER C 1 152 ? 3.192 -13.568 -20.639 1.00 19.92 141 SER C O 1
ATOM 4211 N N . ARG C 1 153 ? 4.977 -14.948 -20.770 1.00 16.81 142 ARG C N 1
ATOM 4212 C CA . ARG C 1 153 ? 4.598 -15.833 -19.662 1.00 16.97 142 ARG C CA 1
ATOM 4213 C C . ARG C 1 153 ? 5.821 -16.283 -18.868 1.00 18.08 142 ARG C C 1
ATOM 4214 O O . ARG C 1 153 ? 6.968 -16.193 -19.336 1.00 19.32 142 ARG C O 1
ATOM 4222 N N . ALA C 1 154 ? 5.550 -16.783 -17.672 1.00 17.76 143 ALA C N 1
ATOM 4223 C CA . ALA C 1 154 ? 6.535 -17.488 -16.865 1.00 14.77 143 ALA C CA 1
ATOM 4224 C C . ALA C 1 154 ? 5.845 -18.709 -16.247 1.00 15.50 143 ALA C C 1
ATOM 4225 O O . ALA C 1 154 ? 4.620 -18.687 -15.994 1.00 18.45 143 ALA C O 1
ATOM 4227 N N . SER C 1 155 ? 6.618 -19.765 -16.005 1.00 13.70 144 SER C N 1
ATOM 4228 C CA . SER C 1 155 ? 6.118 -20.968 -15.342 1.00 12.99 144 SER C CA 1
ATOM 4229 C C . SER C 1 155 ? 7.205 -21.557 -14.470 1.00 13.34 144 SER C C 1
ATOM 4230 O O . SER C 1 155 ? 8.406 -21.312 -14.679 1.00 14.62 144 SER C O 1
ATOM 4233 N N . GLN C 1 156 ? 6.775 -22.339 -13.489 1.00 12.60 145 GLN C N 1
ATOM 4234 C CA . GLN C 1 156 ? 7.694 -23.026 -12.626 1.00 11.66 145 GLN C CA 1
ATOM 4235 C C . GLN C 1 156 ? 7.058 -24.242 -12.015 1.00 12.80 145 GLN C C 1
ATOM 4236 O O . GLN C 1 156 ? 5.883 -24.201 -11.617 1.00 12.70 145 GLN C O 1
ATOM 4242 N N . GLN C 1 157 ? 7.851 -25.315 -11.931 1.00 11.54 146 GLN C N 1
ATOM 4243 C CA . GLN C 1 157 ? 7.451 -26.534 -11.254 1.00 11.89 146 GLN C CA 1
ATOM 4244 C C . GLN C 1 157 ? 8.195 -26.683 -9.945 1.00 14.09 146 GLN C C 1
ATOM 4245 O O . GLN C 1 157 ? 9.343 -26.221 -9.802 1.00 13.92 146 GLN C O 1
ATOM 4251 N N . ILE C 1 158 ? 7.537 -27.348 -8.995 1.00 13.42 147 ILE C N 1
ATOM 4252 C CA . ILE C 1 158 ? 8.144 -27.643 -7.706 1.00 12.01 147 ILE C CA 1
ATOM 4253 C C . ILE C 1 158 ? 7.652 -29.014 -7.233 1.00 13.93 147 ILE C C 1
ATOM 4254 O O . ILE C 1 158 ? 6.462 -29.380 -7.400 1.00 12.14 147 ILE C O 1
ATOM 4259 N N . THR C 1 159 ? 8.584 -29.803 -6.702 1.00 13.90 148 THR C N 1
ATOM 4260 C CA . THR C 1 159 ? 8.279 -31.168 -6.293 1.00 13.55 148 THR C CA 1
ATOM 4261 C C . THR C 1 159 ? 8.347 -31.287 -4.782 1.00 14.76 148 THR C C 1
ATOM 4262 O O . THR C 1 159 ? 9.369 -30.959 -4.172 1.00 14.60 148 THR C O 1
ATOM 4266 N N . TYR C 1 160 ? 7.250 -31.751 -4.185 1.00 13.80 149 TYR C N 1
ATOM 4267 C CA . TYR C 1 160 ? 7.196 -32.000 -2.763 1.00 13.70 149 TYR C CA 1
ATOM 4268 C C . TYR C 1 160 ? 7.394 -33.498 -2.526 1.00 14.47 149 TYR C C 1
ATOM 4269 O O . TYR C 1 160 ? 6.578 -34.312 -2.963 1.00 15.58 149 TYR C O 1
ATOM 4278 N N . HIS C 1 161 ? 8.498 -33.860 -1.874 1.00 16.12 150 HIS C N 1
ATOM 4279 C CA . HIS C 1 161 ? 8.732 -35.252 -1.452 1.00 16.81 150 HIS C CA 1
ATOM 4280 C C . HIS C 1 161 ? 8.121 -35.459 -0.106 1.00 18.56 150 HIS C C 1
ATOM 4281 O O . HIS C 1 161 ? 8.358 -34.662 0.809 1.00 18.68 150 HIS C O 1
ATOM 4288 N N . CYS C 1 162 ? 7.342 -36.532 0.037 1.00 17.82 151 CYS C N 1
ATOM 4289 C CA . CYS C 1 162 ? 6.500 -36.712 1.218 1.00 18.68 151 CYS C CA 1
ATOM 4290 C C . CYS C 1 162 ? 6.633 -38.090 1.825 1.00 18.12 151 CYS C C 1
ATOM 4291 O O . CYS C 1 162 ? 6.631 -39.098 1.113 1.00 20.37 151 CYS C O 1
ATOM 4294 N N . LYS C 1 163 ? 6.739 -38.133 3.146 1.00 18.89 152 LYS C N 1
ATOM 4295 C CA . LYS C 1 163 ? 6.587 -39.388 3.890 1.00 19.15 152 LYS C CA 1
ATOM 4296 C C . LYS C 1 163 ? 5.582 -39.079 4.978 1.00 21.56 152 LYS C C 1
ATOM 4297 O O . LYS C 1 163 ? 5.816 -38.171 5.793 1.00 21.56 152 LYS C O 1
ATOM 4303 N N . ASN C 1 164 ? 4.456 -39.804 4.973 1.00 21.44 153 ASN C N 1
ATOM 4304 C CA . ASN C 1 164 ? 3.318 -39.523 5.881 1.00 22.49 153 ASN C CA 1
ATOM 4305 C C . ASN C 1 164 ? 2.930 -38.042 5.915 1.00 22.74 153 ASN C C 1
ATOM 4306 O O . ASN C 1 164 ? 2.768 -37.451 6.987 1.00 22.06 153 ASN C O 1
ATOM 4311 N N . SER C 1 165 ? 2.792 -37.438 4.740 1.00 21.98 154 SER C N 1
ATOM 4312 C CA . SER C 1 165 ? 2.498 -36.016 4.665 1.00 20.31 154 SER C CA 1
ATOM 4313 C C . SER C 1 165 ? 1.693 -35.735 3.414 1.00 17.51 154 SER C C 1
ATOM 4314 O O . SER C 1 165 ? 2.209 -35.837 2.313 1.00 20.93 154 SER C O 1
ATOM 4317 N N . ILE C 1 166 ? 0.428 -35.375 3.591 1.00 17.67 155 ILE C N 1
ATOM 4318 C CA . ILE C 1 166 ? -0.419 -34.993 2.467 1.00 15.85 155 ILE C CA 1
ATOM 4319 C C . ILE C 1 166 ? 0.079 -33.678 1.846 1.00 15.29 155 ILE C C 1
ATOM 4320 O O . ILE C 1 166 ? 0.465 -32.753 2.573 1.00 16.77 155 ILE C O 1
ATOM 4325 N N . ALA C 1 167 ? 0.095 -33.614 0.509 1.00 13.71 156 ALA C N 1
ATOM 4326 C CA . ALA C 1 167 ? 0.554 -32.411 -0.214 1.00 13.76 156 ALA C CA 1
ATOM 4327 C C . ALA C 1 167 ? -0.573 -31.672 -0.894 1.00 12.01 156 ALA C C 1
ATOM 4328 O O . ALA C 1 167 ? -0.538 -30.449 -1.013 1.00 12.24 156 ALA C O 1
ATOM 4330 N N . TYR C 1 168 ? -1.533 -32.424 -1.421 1.00 11.88 157 TYR C N 1
ATOM 4331 C CA . TYR C 1 168 ? -2.595 -31.827 -2.214 1.00 13.22 157 TYR C CA 1
ATOM 4332 C C . TYR C 1 168 ? -3.917 -32.452 -1.788 1.00 13.12 157 TYR C C 1
ATOM 4333 O O . TYR C 1 168 ? -4.598 -31.912 -0.893 1.00 14.60 157 TYR C O 1
ATOM 4342 N N . MET C 1 169 ? -4.262 -33.586 -2.396 1.00 13.05 158 MET C N 1
ATOM 4343 C CA . MET C 1 169 ? -5.472 -34.321 -2.016 1.00 12.71 158 MET C CA 1
ATOM 4344 C C . MET C 1 169 ? -5.225 -35.288 -0.864 1.00 14.53 158 MET C C 1
ATOM 4345 O O . MET C 1 169 ? -4.168 -35.919 -0.781 1.00 17.55 158 MET C O 1
ATOM 4350 N N . ASP C 1 170 ? -6.210 -35.389 0.025 1.00 12.97 159 ASP C N 1
ATOM 4351 C CA . ASP C 1 170 ? -6.234 -36.344 1.127 1.00 15.33 159 ASP C CA 1
ATOM 4352 C C . ASP C 1 170 ? -7.162 -37.481 0.664 1.00 15.93 159 ASP C C 1
ATOM 4353 O O . ASP C 1 170 ? -8.325 -37.230 0.363 1.00 18.26 159 ASP C O 1
ATOM 4358 N N . GLN C 1 171 ? -6.643 -38.700 0.548 1.00 15.16 160 GLN C N 1
ATOM 4359 C CA . GLN C 1 171 ? -7.415 -39.813 -0.010 1.00 17.56 160 GLN C CA 1
ATOM 4360 C C . GLN C 1 171 ? -8.685 -40.084 0.807 1.00 18.61 160 GLN C C 1
ATOM 4361 O O . GLN C 1 171 ? -9.743 -40.422 0.252 1.00 24.30 160 GLN C O 1
ATOM 4364 N N . ALA C 1 172 ? -8.567 -39.931 2.117 1.00 19.46 161 ALA C N 1
ATOM 4365 C CA . ALA C 1 172 ? -9.696 -40.161 3.030 1.00 19.85 161 ALA C CA 1
ATOM 4366 C C . ALA C 1 172 ? -10.887 -39.182 2.862 1.00 21.17 161 ALA C C 1
ATOM 4367 O O . ALA C 1 172 ? -12.048 -39.581 3.000 1.00 22.99 161 ALA C O 1
ATOM 4369 N N . SER C 1 173 ? -10.608 -37.909 2.597 1.00 17.24 162 SER C N 1
ATOM 4370 C CA . SER C 1 173 ? -11.678 -36.915 2.429 1.00 18.86 162 SER C CA 1
ATOM 4371 C C . SER C 1 173 ? -12.031 -36.681 0.957 1.00 21.62 162 SER C C 1
ATOM 4372 O O . SER C 1 173 ? -13.138 -36.251 0.635 1.00 21.64 162 SER C O 1
ATOM 4375 N N . GLY C 1 174 ? -11.078 -36.939 0.065 1.00 20.28 163 GLY C N 1
ATOM 4376 C CA . GLY C 1 174 ? -11.257 -36.625 -1.344 1.00 19.31 163 GLY C CA 1
ATOM 4377 C C . GLY C 1 174 ? -11.191 -35.133 -1.611 1.00 20.52 163 GLY C C 1
ATOM 4378 O O . GLY C 1 174 ? -11.497 -34.689 -2.723 1.00 25.03 163 GLY C O 1
ATOM 4379 N N . ASN C 1 175 ? -10.773 -34.359 -0.610 1.00 22.13 164 ASN C N 1
ATOM 4380 C CA . ASN C 1 175 ? -10.690 -32.895 -0.721 1.00 19.99 164 ASN C CA 1
ATOM 4381 C C . ASN C 1 175 ? -9.252 -32.370 -0.596 1.00 16.97 164 ASN C C 1
ATOM 4382 O O . ASN C 1 175 ? -8.334 -33.100 -0.209 1.00 16.29 164 ASN C O 1
ATOM 4387 N N . VAL C 1 176 ? -9.066 -31.099 -0.928 1.00 16.66 165 VAL C N 1
ATOM 4388 C CA . VAL C 1 176 ? -7.721 -30.520 -0.971 1.00 16.23 165 VAL C CA 1
ATOM 4389 C C . VAL C 1 176 ? -7.534 -29.435 0.088 1.00 15.58 165 VAL C C 1
ATOM 4390 O O . VAL C 1 176 ? -6.698 -28.541 -0.067 1.00 18.29 165 VAL C O 1
ATOM 4394 N N . LYS C 1 177 ? -8.284 -29.542 1.187 1.00 16.31 166 LYS C N 1
ATOM 4395 C CA . LYS C 1 177 ? -8.196 -28.562 2.274 1.00 16.46 166 LYS C CA 1
ATOM 4396 C C . LYS C 1 177 ? -6.866 -28.624 3.022 1.00 14.84 166 LYS C C 1
ATOM 4397 O O . LYS C 1 177 ? -6.437 -27.631 3.634 1.00 19.11 166 LYS C O 1
ATOM 4403 N N . LYS C 1 178 ? -6.194 -29.770 2.954 1.00 13.89 167 LYS C N 1
ATOM 4404 C CA . LYS C 1 178 ? -4.856 -29.896 3.578 1.00 14.38 167 LYS C CA 1
ATOM 4405 C C . LYS C 1 178 ? -3.714 -29.569 2.615 1.00 15.48 167 LYS C C 1
ATOM 4406 O O . LYS C 1 178 ? -2.550 -29.749 2.964 1.00 15.12 167 LYS C O 1
ATOM 4412 N N . ALA C 1 179 ? -4.039 -29.053 1.430 1.00 14.96 168 ALA C N 1
ATOM 4413 C CA . ALA C 1 179 ? -3.013 -28.816 0.398 1.00 14.00 168 ALA C CA 1
ATOM 4414 C C . ALA C 1 179 ? -2.019 -27.748 0.832 1.00 14.74 168 ALA C C 1
ATOM 4415 O O . ALA C 1 179 ? -2.385 -26.783 1.514 1.00 14.64 168 ALA C O 1
ATOM 4417 N N . LEU C 1 180 ? -0.763 -27.914 0.417 1.00 14.34 169 LEU C N 1
ATOM 4418 C CA . LEU C 1 180 ? 0.268 -26.942 0.723 1.00 13.68 169 LEU C CA 1
ATOM 4419 C C . LEU C 1 180 ? 0.083 -25.661 -0.099 1.00 14.09 169 LEU C C 1
ATOM 4420 O O . LEU C 1 180 ? -0.695 -25.642 -1.051 1.00 14.72 169 LEU C O 1
ATOM 4425 N N . LYS C 1 181 ? 0.781 -24.596 0.296 1.00 15.34 170 LYS C N 1
ATOM 4426 C CA . LYS C 1 181 ? 0.779 -23.325 -0.424 1.00 15.85 170 LYS C CA 1
ATOM 4427 C C . LYS C 1 181 ? 2.179 -22.996 -0.908 1.00 15.64 170 LYS C C 1
ATOM 4428 O O . LYS C 1 181 ? 3.180 -23.460 -0.336 1.00 16.74 170 LYS C O 1
ATOM 4434 N N . LEU C 1 182 ? 2.244 -22.143 -1.919 1.00 14.76 171 LEU C N 1
ATOM 4435 C CA . LEU C 1 182 ? 3.521 -21.643 -2.433 1.00 16.62 171 LEU C CA 1
ATOM 4436 C C . LEU C 1 182 ? 3.518 -20.131 -2.336 1.00 18.63 171 LEU C C 1
ATOM 4437 O O . LEU C 1 182 ? 2.465 -19.520 -2.418 1.00 20.94 171 LEU C O 1
ATOM 4442 N N A MET C 1 183 ? 4.690 -19.534 -2.140 0.50 19.66 172 MET C N 1
ATOM 4443 N N B MET C 1 183 ? 4.697 -19.531 -2.171 0.50 19.91 172 MET C N 1
ATOM 4444 C CA A MET C 1 183 ? 4.792 -18.082 -2.144 0.50 18.74 172 MET C CA 1
ATOM 4445 C CA B MET C 1 183 ? 4.822 -18.074 -2.114 0.50 18.83 172 MET C CA 1
ATOM 4446 C C A MET C 1 183 ? 5.430 -17.601 -3.442 0.50 18.96 172 MET C C 1
ATOM 4447 C C B MET C 1 183 ? 5.480 -17.535 -3.387 0.50 19.28 172 MET C C 1
ATOM 4448 O O A MET C 1 183 ? 6.453 -18.130 -3.870 0.50 19.59 172 MET C O 1
ATOM 4449 O O B MET C 1 183 ? 6.576 -17.959 -3.742 0.50 19.84 172 MET C O 1
ATOM 4458 N N . GLY C 1 184 ? 4.801 -16.612 -4.068 1.00 18.36 173 GLY C N 1
ATOM 4459 C CA . GLY C 1 184 ? 5.335 -15.982 -5.284 1.00 19.45 173 GLY C CA 1
ATOM 4460 C C . GLY C 1 184 ? 6.235 -14.804 -4.974 1.00 21.86 173 GLY C C 1
ATOM 4461 O O . GLY C 1 184 ? 6.481 -14.491 -3.802 1.00 23.87 173 GLY C O 1
ATOM 4462 N N . SER C 1 185 ? 6.725 -14.149 -6.025 1.00 23.91 174 SER C N 1
ATOM 4463 C CA . SER C 1 185 ? 7.690 -13.070 -5.881 1.00 26.85 174 SER C CA 1
ATOM 4464 C C . SER C 1 185 ? 7.034 -11.724 -5.664 1.00 28.52 174 SER C C 1
ATOM 4465 O O . SER C 1 185 ? 7.719 -10.734 -5.446 1.00 32.77 174 SER C O 1
ATOM 4468 N N . ASN C 1 186 ? 5.710 -11.693 -5.728 1.00 29.23 175 ASN C N 1
ATOM 4469 C CA . ASN C 1 186 ? 4.975 -10.455 -5.596 1.00 34.39 175 ASN C CA 1
ATOM 4470 C C . ASN C 1 186 ? 4.136 -10.508 -4.334 1.00 36.48 175 ASN C C 1
ATOM 4471 O O . ASN C 1 186 ? 3.080 -9.885 -4.252 1.00 39.68 175 ASN C O 1
ATOM 4476 N N . GLU C 1 187 ? 4.621 -11.256 -3.385 1.00 38.89 176 GLU C N 1
ATOM 4477 C CA . GLU C 1 187 ? 3.941 -11.460 -2.120 1.00 35.91 176 GLU C CA 1
ATOM 4478 C C . GLU C 1 187 ? 2.698 -12.363 -2.183 1.00 40.92 176 GLU C C 1
ATOM 4479 O O . GLU C 1 187 ? 2.241 -12.855 -1.174 1.00 47.43 176 GLU C O 1
ATOM 4485 N N . GLY C 1 188 ? 2.164 -12.589 -3.347 1.00 30.54 177 GLY C N 1
ATOM 4486 C CA . GLY C 1 188 ? 0.978 -13.419 -3.526 1.00 29.90 177 GLY C CA 1
ATOM 4487 C C . GLY C 1 188 ? 1.261 -14.873 -3.192 1.00 26.88 177 GLY C C 1
ATOM 4488 O O . GLY C 1 188 ? 2.406 -15.315 -3.176 1.00 36.79 177 GLY C O 1
ATOM 4489 N N . GLU C 1 189 ? 0.208 -15.627 -2.925 1.00 23.02 178 GLU C N 1
ATOM 4490 C CA . GLU C 1 189 ? 0.356 -17.042 -2.659 1.00 19.26 178 GLU C CA 1
ATOM 4491 C C . GLU C 1 189 ? -0.317 -17.849 -3.759 1.00 19.59 178 GLU C C 1
ATOM 4492 O O . GLU C 1 189 ? -1.339 -17.417 -4.314 1.00 23.78 178 GLU C O 1
ATOM 4498 N N . PHE C 1 190 ? 0.260 -19.003 -4.087 1.00 17.47 179 PHE C N 1
ATOM 4499 C CA . PHE C 1 190 ? -0.378 -19.937 -5.025 1.00 17.15 179 PHE C CA 1
ATOM 4500 C C . PHE C 1 190 ? -0.955 -21.083 -4.214 1.00 17.65 179 PHE C C 1
ATOM 4501 O O . PHE C 1 190 ? -0.281 -21.645 -3.338 1.00 18.97 179 PHE C O 1
ATOM 4509 N N . LYS C 1 191 ? -2.215 -21.402 -4.491 1.00 17.01 180 LYS C N 1
ATOM 4510 C CA . LYS C 1 191 ? -2.980 -22.309 -3.657 1.00 15.83 180 LYS C CA 1
ATOM 4511 C C . LYS C 1 191 ? -3.732 -23.352 -4.466 1.00 16.79 180 LYS C C 1
ATOM 4512 O O . LYS C 1 191 ? -3.850 -23.247 -5.686 1.00 17.45 180 LYS C O 1
ATOM 4518 N N . ALA C 1 192 ? -4.269 -24.343 -3.761 1.00 17.32 181 ALA C N 1
ATOM 4519 C CA . ALA C 1 192 ? -5.120 -25.357 -4.368 1.00 15.30 181 ALA C CA 1
ATOM 4520 C C . ALA C 1 192 ? -6.454 -24.773 -4.838 1.00 16.84 181 ALA C C 1
ATOM 4521 O O . ALA C 1 192 ? -6.979 -25.185 -5.875 1.00 17.63 181 ALA C O 1
ATOM 4523 N N . GLU C 1 193 ? -6.993 -23.828 -4.066 1.00 15.61 182 GLU C N 1
ATOM 4524 C CA . GLU C 1 193 ? -8.329 -23.265 -4.310 1.00 19.95 182 GLU C CA 1
ATOM 4525 C C . GLU C 1 193 ? -8.310 -21.757 -4.124 1.00 22.87 182 GLU C C 1
ATOM 4526 O O . GLU C 1 193 ? -7.251 -21.172 -3.881 1.00 26.09 182 GLU C O 1
ATOM 4532 N N . GLY C 1 194 ? -9.483 -21.134 -4.241 1.00 26.57 183 GLY C N 1
ATOM 4533 C CA . GLY C 1 194 ? -9.621 -19.691 -4.094 1.00 27.80 183 GLY C CA 1
ATOM 4534 C C . GLY C 1 194 ? -9.476 -18.983 -5.429 1.00 29.65 183 GLY C C 1
ATOM 4535 O O . GLY C 1 194 ? -9.730 -19.570 -6.485 1.00 32.36 183 GLY C O 1
ATOM 4536 N N . ASN C 1 195 ? -9.071 -17.718 -5.373 1.00 31.31 184 ASN C N 1
ATOM 4537 C CA . ASN C 1 195 ? -8.868 -16.885 -6.563 1.00 31.86 184 ASN C CA 1
ATOM 4538 C C . ASN C 1 195 ? -8.183 -17.681 -7.683 1.00 27.87 184 ASN C C 1
ATOM 4539 O O . ASN C 1 195 ? -7.058 -18.131 -7.513 1.00 29.30 184 ASN C O 1
ATOM 4544 N N . SER C 1 196 ? -8.878 -17.873 -8.805 1.00 27.94 185 SER C N 1
ATOM 4545 C CA . SER C 1 196 ? -8.396 -18.747 -9.892 1.00 29.14 185 SER C CA 1
ATOM 4546 C C . SER C 1 196 ? -7.173 -18.214 -10.638 1.00 26.61 185 SER C C 1
ATOM 4547 O O . SER C 1 196 ? -6.533 -18.956 -11.374 1.00 26.95 185 SER C O 1
ATOM 4550 N N . LYS C 1 197 ? -6.867 -16.931 -10.457 1.00 24.90 186 LYS C N 1
ATOM 4551 C CA . LYS C 1 197 ? -5.670 -16.320 -11.029 1.00 28.56 186 LYS C CA 1
ATOM 4552 C C . LYS C 1 197 ? -4.424 -16.828 -10.308 1.00 24.58 186 LYS C C 1
ATOM 4553 O O . LYS C 1 197 ? -3.317 -16.733 -10.836 1.00 24.46 186 LYS C O 1
ATOM 4559 N N . PHE C 1 198 ? -4.613 -17.345 -9.095 1.00 21.40 187 PHE C N 1
ATOM 4560 C CA . PHE C 1 198 ? -3.506 -17.724 -8.221 1.00 22.98 187 PHE C CA 1
ATOM 4561 C C . PHE C 1 198 ? -3.464 -19.213 -7.861 1.00 19.61 187 PHE C C 1
ATOM 4562 O O . PHE C 1 198 ? -2.665 -19.630 -7.022 1.00 19.41 187 PHE C O 1
ATOM 4570 N N . THR C 1 199 ? -4.319 -20.026 -8.464 1.00 18.77 188 THR C N 1
ATOM 4571 C CA . THR C 1 199 ? -4.263 -21.466 -8.172 1.00 17.57 188 THR C CA 1
ATOM 4572 C C . THR C 1 199 ? -3.156 -22.139 -8.976 1.00 16.17 188 THR C C 1
ATOM 4573 O O . THR C 1 199 ? -2.968 -21.842 -10.153 1.00 19.41 188 THR C O 1
ATOM 4577 N N . TYR C 1 200 ? -2.423 -23.040 -8.330 1.00 14.42 189 TYR C N 1
ATOM 4578 C CA . TYR C 1 200 ? -1.471 -23.865 -9.037 1.00 13.72 189 TYR C CA 1
ATOM 4579 C C . TYR C 1 200 ? -2.187 -25.067 -9.693 1.00 14.53 189 TYR C C 1
ATOM 4580 O O . TYR C 1 200 ? -3.410 -25.258 -9.519 1.00 15.10 189 TYR C O 1
ATOM 4589 N N . THR C 1 201 ? -1.447 -25.849 -10.476 1.00 13.10 190 THR C N 1
ATOM 4590 C CA . THR C 1 201 ? -1.966 -27.112 -11.008 1.00 16.12 190 THR C CA 1
ATOM 4591 C C . THR C 1 201 ? -1.067 -28.244 -10.534 1.00 14.63 190 THR C C 1
ATOM 4592 O O . THR C 1 201 ? 0.111 -28.039 -10.236 1.00 18.63 190 THR C O 1
ATOM 4596 N N . VAL C 1 202 ? -1.636 -29.434 -10.455 1.00 12.18 191 VAL C N 1
ATOM 4597 C CA . VAL C 1 202 ? -0.934 -30.586 -9.908 1.00 12.92 191 VAL C CA 1
ATOM 4598 C C . VAL C 1 202 ? -0.718 -31.603 -11.022 1.00 13.95 191 VAL C C 1
ATOM 4599 O O . VAL C 1 202 ? -1.659 -32.040 -11.688 1.00 15.58 191 VAL C O 1
ATOM 4603 N N . LEU C 1 203 ? 0.531 -31.981 -11.243 1.00 13.12 192 LEU C N 1
ATOM 4604 C CA . LEU C 1 203 ? 0.857 -32.830 -12.380 1.00 12.82 192 LEU C CA 1
ATOM 4605 C C . LEU C 1 203 ? 0.877 -34.318 -12.035 1.00 13.57 192 LEU C C 1
ATOM 4606 O O . LEU C 1 203 ? 0.687 -35.169 -12.906 1.00 16.42 192 LEU C O 1
ATOM 4611 N N . GLU C 1 204 ? 1.158 -34.620 -10.771 1.00 13.22 193 GLU C N 1
ATOM 4612 C CA . GLU C 1 204 ? 1.067 -35.976 -10.227 1.00 14.27 193 GLU C CA 1
ATOM 4613 C C . GLU C 1 204 ? 0.920 -35.844 -8.721 1.00 15.69 193 GLU C C 1
ATOM 4614 O O . GLU C 1 204 ? 1.406 -34.857 -8.133 1.00 14.97 193 GLU C O 1
ATOM 4620 N N . ASP C 1 205 ? 0.260 -36.816 -8.090 1.00 13.45 194 ASP C N 1
ATOM 4621 C CA . ASP C 1 205 ? 0.005 -36.727 -6.642 1.00 14.58 194 ASP C CA 1
ATOM 4622 C C . ASP C 1 205 ? 0.173 -38.065 -5.959 1.00 15.69 194 ASP C C 1
ATOM 4623 O O . ASP C 1 205 ? -0.765 -38.846 -5.886 1.00 15.99 194 ASP C O 1
ATOM 4628 N N . GLY C 1 206 ? 1.381 -38.320 -5.450 1.00 13.34 195 GLY C N 1
ATOM 4629 C CA . GLY C 1 206 ? 1.647 -39.569 -4.757 1.00 14.65 195 GLY C CA 1
ATOM 4630 C C . GLY C 1 206 ? 1.588 -39.488 -3.252 1.00 15.36 195 GLY C C 1
ATOM 4631 O O . GLY C 1 206 ? 1.934 -40.464 -2.568 1.00 17.85 195 GLY C O 1
ATOM 4632 N N . CYS C 1 207 ? 1.145 -38.342 -2.731 1.00 15.08 196 CYS C N 1
ATOM 4633 C CA . CYS C 1 207 ? 1.202 -38.072 -1.283 1.00 16.31 196 CYS C CA 1
ATOM 4634 C C . CYS C 1 207 ? -0.141 -38.201 -0.565 1.00 17.48 196 CYS C C 1
ATOM 4635 O O . CYS C 1 207 ? -0.292 -37.732 0.571 1.00 17.12 196 CYS C O 1
ATOM 4638 N N . THR C 1 208 ? -1.117 -38.839 -1.210 1.00 17.13 197 THR C N 1
ATOM 4639 C CA . THR C 1 208 ? -2.510 -38.769 -0.715 1.00 17.68 197 THR C CA 1
ATOM 4640 C C . THR C 1 208 ? -2.789 -39.568 0.555 1.00 18.02 197 THR C C 1
ATOM 4641 O O . THR C 1 208 ? -3.836 -39.383 1.199 1.00 18.54 197 THR C O 1
ATOM 4645 N N . LYS C 1 209 ? -1.879 -40.463 0.910 1.00 19.36 198 LYS C N 1
ATOM 4646 C CA . LYS C 1 209 ? -2.018 -41.178 2.173 1.00 23.28 198 LYS C CA 1
ATOM 4647 C C . LYS C 1 209 ? -0.708 -41.384 2.933 1.00 25.33 198 LYS C C 1
ATOM 4648 O O . LYS C 1 209 ? 0.385 -41.348 2.360 1.00 30.94 198 LYS C O 1
ATOM 4651 N N . HIS C 1 210 ? -0.839 -41.556 4.241 1.00 22.43 199 HIS C N 1
ATOM 4652 C CA . HIS C 1 210 ? 0.286 -41.947 5.076 1.00 23.16 199 HIS C CA 1
ATOM 4653 C C . HIS C 1 210 ? 0.524 -43.425 4.887 1.00 24.87 199 HIS C C 1
ATOM 4654 O O . HIS C 1 210 ? -0.301 -44.237 5.291 1.00 23.85 199 HIS C O 1
ATOM 4661 N N . THR C 1 211 ? 1.644 -43.791 4.254 1.00 27.80 200 THR C N 1
ATOM 4662 C CA . THR C 1 211 ? 1.960 -45.207 3.985 1.00 27.69 200 THR C CA 1
ATOM 4663 C C . THR C 1 211 ? 3.261 -45.645 4.638 1.00 23.92 200 THR C C 1
ATOM 4664 O O . THR C 1 211 ? 3.652 -46.818 4.535 1.00 30.43 200 THR C O 1
ATOM 4668 N N . GLY C 1 212 ? 3.949 -44.700 5.275 1.00 26.79 201 GLY C N 1
ATOM 4669 C CA . GLY C 1 212 ? 5.269 -44.977 5.873 1.00 29.96 201 GLY C CA 1
ATOM 4670 C C . GLY C 1 212 ? 6.380 -44.953 4.839 1.00 30.82 201 GLY C C 1
ATOM 4671 O O . GLY C 1 212 ? 7.556 -45.099 5.170 1.00 33.42 201 GLY C O 1
ATOM 4672 N N . GLU C 1 213 ? 6.004 -44.766 3.580 1.00 26.12 202 GLU C N 1
ATOM 4673 C CA . GLU C 1 213 ? 6.962 -44.752 2.478 1.00 27.67 202 GLU C CA 1
ATOM 4674 C C . GLU C 1 213 ? 7.052 -43.353 1.865 1.00 24.22 202 GLU C C 1
ATOM 4675 O O . GLU C 1 213 ? 6.218 -42.484 2.140 1.00 24.46 202 GLU C O 1
ATOM 4681 N N . TRP C 1 214 ? 8.075 -43.146 1.040 1.00 21.49 203 TRP C N 1
ATOM 4682 C CA . TRP C 1 214 ? 8.299 -41.880 0.358 1.00 21.04 203 TRP C CA 1
ATOM 4683 C C . TRP C 1 214 ? 7.608 -41.852 -0.951 1.00 21.34 203 TRP C C 1
ATOM 4684 O O . TRP C 1 214 ? 7.610 -42.846 -1.691 1.00 23.94 203 TRP C O 1
ATOM 4695 N N . SER C 1 215 ? 7.025 -40.701 -1.260 1.00 19.42 204 SER C N 1
ATOM 4696 C CA . SER C 1 215 ? 6.501 -40.454 -2.585 1.00 18.96 204 SER C CA 1
ATOM 4697 C C . SER C 1 215 ? 6.654 -38.973 -2.905 1.00 18.40 204 SER C C 1
ATOM 4698 O O . SER C 1 215 ? 7.463 -38.281 -2.286 1.00 18.53 204 SER C O 1
ATOM 4701 N N . LYS C 1 216 ? 5.878 -38.469 -3.859 1.00 16.79 205 LYS C N 1
ATOM 4702 C CA . LYS C 1 216 ? 6.045 -37.082 -4.257 1.00 16.74 205 LYS C CA 1
ATOM 4703 C C . LYS C 1 216 ? 4.814 -36.546 -4.960 1.00 15.15 205 LYS C C 1
ATOM 4704 O O . LYS C 1 216 ? 4.042 -37.309 -5.554 1.00 16.78 205 LYS C O 1
ATOM 4710 N N . THR C 1 217 ? 4.641 -35.232 -4.874 1.00 14.84 206 THR C N 1
ATOM 4711 C CA . THR C 1 217 ? 3.597 -34.531 -5.605 1.00 12.06 206 THR C CA 1
ATOM 4712 C C . THR C 1 217 ? 4.269 -33.376 -6.341 1.00 12.54 206 THR C C 1
ATOM 4713 O O . THR C 1 217 ? 5.145 -32.707 -5.778 1.00 13.86 206 THR C O 1
ATOM 4717 N N . VAL C 1 218 ? 3.846 -33.152 -7.592 1.00 11.40 207 VAL C N 1
ATOM 4718 C CA . VAL C 1 218 ? 4.450 -32.143 -8.443 1.00 11.73 207 VAL C CA 1
ATOM 4719 C C . VAL C 1 218 ? 3.447 -31.055 -8.734 1.00 12.92 207 VAL C C 1
ATOM 4720 O O . VAL C 1 218 ? 2.329 -31.336 -9.199 1.00 14.61 207 VAL C O 1
ATOM 4724 N N . PHE C 1 219 ? 3.869 -29.820 -8.463 1.00 13.84 208 PHE C N 1
ATOM 4725 C CA . PHE C 1 219 ? 3.048 -28.628 -8.632 1.00 13.60 208 PHE C CA 1
ATOM 4726 C C . PHE C 1 219 ? 3.620 -27.749 -9.725 1.00 14.41 208 PHE C C 1
ATOM 4727 O O . PHE C 1 219 ? 4.839 -27.694 -9.906 1.00 15.58 208 PHE C O 1
ATOM 4735 N N . GLU C 1 220 ? 2.739 -27.034 -10.421 1.00 12.02 209 GLU C N 1
ATOM 4736 C CA . GLU C 1 220 ? 3.127 -26.072 -11.440 1.00 13.19 209 GLU C CA 1
ATOM 4737 C C . GLU C 1 220 ? 2.331 -24.786 -11.271 1.00 14.80 209 GLU C C 1
ATOM 4738 O O . GLU C 1 220 ? 1.127 -24.820 -11.010 1.00 14.62 209 GLU C O 1
ATOM 4744 N N . TYR C 1 221 ? 2.990 -23.653 -11.440 1.00 13.67 210 TYR C N 1
ATOM 4745 C CA . TYR C 1 221 ? 2.264 -22.405 -11.596 1.00 14.52 210 TYR C CA 1
ATOM 4746 C C . TYR C 1 221 ? 2.725 -21.753 -12.887 1.00 15.96 210 TYR C C 1
ATOM 4747 O O . TYR C 1 221 ? 3.923 -21.695 -13.154 1.00 15.35 210 TYR C O 1
ATOM 4756 N N . ARG C 1 222 ? 1.766 -21.308 -13.698 1.00 16.85 211 ARG C N 1
ATOM 4757 C CA . ARG C 1 222 ? 2.038 -20.688 -14.991 1.00 18.14 211 ARG C CA 1
ATOM 4758 C C . ARG C 1 222 ? 1.118 -19.487 -15.105 1.00 20.04 211 ARG C C 1
ATOM 4759 O O . ARG C 1 222 ? -0.061 -19.563 -14.741 1.00 21.22 211 ARG C O 1
ATOM 4767 N N . THR C 1 223 ? 1.663 -18.377 -15.600 1.00 20.90 212 THR C N 1
ATOM 4768 C CA . THR C 1 223 ? 0.950 -17.111 -15.616 1.00 18.88 212 THR C CA 1
ATOM 4769 C C . THR C 1 223 ? 1.484 -16.154 -16.679 1.00 20.43 212 THR C C 1
ATOM 4770 O O . THR C 1 223 ? 2.651 -16.232 -17.072 1.00 22.84 212 THR C O 1
ATOM 4774 N N . ARG C 1 224 ? 0.618 -15.250 -17.135 1.00 19.04 213 ARG C N 1
ATOM 4775 C CA . ARG C 1 224 ? 1.063 -14.112 -17.920 1.00 20.56 213 ARG C CA 1
ATOM 4776 C C . ARG C 1 224 ? 1.604 -12.996 -17.033 1.00 22.85 213 ARG C C 1
ATOM 4777 O O . ARG C 1 224 ? 2.281 -12.087 -17.517 1.00 26.14 213 ARG C O 1
ATOM 4785 N N . LYS C 1 225 ? 1.271 -13.042 -15.749 1.00 20.72 214 LYS C N 1
ATOM 4786 C CA . LYS C 1 225 ? 1.688 -12.001 -14.832 1.00 23.58 214 LYS C CA 1
ATOM 4787 C C . LYS C 1 225 ? 3.019 -12.442 -14.210 1.00 21.79 214 LYS C C 1
ATOM 4788 O O . LYS C 1 225 ? 3.082 -12.868 -13.057 1.00 22.19 214 LYS C O 1
ATOM 4794 N N . ALA C 1 226 ? 4.083 -12.331 -15.001 1.00 19.47 215 ALA C N 1
ATOM 4795 C CA . ALA C 1 226 ? 5.390 -12.884 -14.615 1.00 19.96 215 ALA C CA 1
ATOM 4796 C C . ALA C 1 226 ? 5.989 -12.268 -13.343 1.00 20.62 215 ALA C C 1
ATOM 4797 O O . ALA C 1 226 ? 6.907 -12.849 -12.754 1.00 18.57 215 ALA C O 1
ATOM 4799 N N . VAL C 1 227 ? 5.466 -11.114 -12.913 1.00 18.66 216 VAL C N 1
ATOM 4800 C CA . VAL C 1 227 ? 5.887 -10.523 -11.632 1.00 21.33 216 VAL C CA 1
ATOM 4801 C C . VAL C 1 227 ? 5.678 -11.467 -10.452 1.00 20.46 216 VAL C C 1
ATOM 4802 O O . VAL C 1 227 ? 6.341 -11.336 -9.422 1.00 22.06 216 VAL C O 1
ATOM 4806 N N . ARG C 1 228 ? 4.763 -12.425 -10.624 1.00 22.25 217 ARG C N 1
ATOM 4807 C CA . ARG C 1 228 ? 4.416 -13.401 -9.587 1.00 21.55 217 ARG C CA 1
ATOM 4808 C C . ARG C 1 228 ? 5.469 -14.483 -9.387 1.00 19.47 217 ARG C C 1
ATOM 4809 O O . ARG C 1 228 ? 5.501 -15.125 -8.339 1.00 19.20 217 ARG C O 1
ATOM 4817 N N . LEU C 1 229 ? 6.325 -14.685 -10.391 1.00 18.12 218 LEU C N 1
ATOM 4818 C CA . LEU C 1 229 ? 7.330 -15.737 -10.330 1.00 16.49 218 LEU C CA 1
ATOM 4819 C C . LEU C 1 229 ? 8.743 -15.142 -10.272 1.00 15.26 218 LEU C C 1
ATOM 4820 O O . LEU C 1 229 ? 8.958 -14.025 -10.741 1.00 18.12 218 LEU C O 1
ATOM 4825 N N . PRO C 1 230 ? 9.725 -15.888 -9.717 1.00 16.13 219 PRO C N 1
ATOM 4826 C CA . PRO C 1 230 ? 9.662 -17.269 -9.243 1.00 15.51 219 PRO C CA 1
ATOM 4827 C C . PRO C 1 230 ? 9.041 -17.478 -7.855 1.00 15.02 219 PRO C C 1
ATOM 4828 O O . PRO C 1 230 ? 8.749 -16.512 -7.130 1.00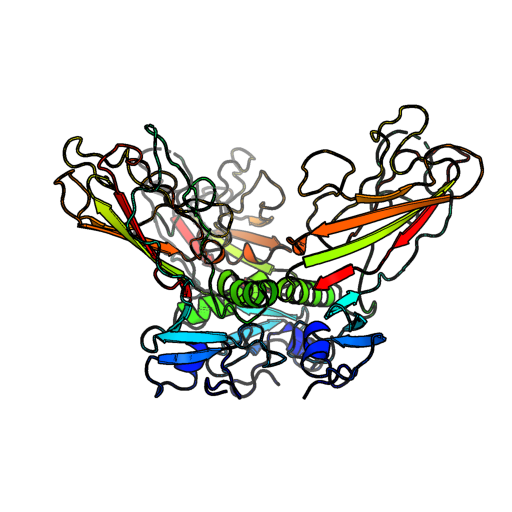 16.53 219 PRO C O 1
ATOM 4832 N N . ILE C 1 231 ? 8.847 -18.755 -7.523 1.00 15.23 220 ILE C N 1
ATOM 4833 C CA . ILE C 1 231 ? 8.444 -19.202 -6.200 1.00 14.94 220 ILE C CA 1
ATOM 4834 C C . ILE C 1 231 ? 9.580 -18.975 -5.214 1.00 16.74 220 ILE C C 1
ATOM 4835 O O . ILE C 1 231 ? 10.707 -19.378 -5.468 1.00 17.83 220 ILE C O 1
ATOM 4840 N N . VAL C 1 232 ? 9.284 -18.350 -4.081 1.00 17.30 221 VAL C N 1
ATOM 4841 C CA . VAL C 1 232 ? 10.330 -18.088 -3.085 1.00 19.25 221 VAL C CA 1
ATOM 4842 C C . VAL C 1 232 ? 10.209 -18.888 -1.777 1.00 19.57 221 VAL C C 1
ATOM 4843 O O . VAL C 1 232 ? 11.145 -18.917 -0.980 1.00 17.14 221 VAL C O 1
ATOM 4847 N N . ASP C 1 233 ? 9.056 -19.512 -1.543 1.00 16.76 222 ASP C N 1
ATOM 4848 C CA . ASP C 1 233 ? 8.828 -20.279 -0.308 1.00 18.28 222 ASP C CA 1
ATOM 4849 C C . ASP C 1 233 ? 7.713 -21.298 -0.481 1.00 18.27 222 ASP C C 1
ATOM 4850 O O . ASP C 1 233 ? 6.993 -21.283 -1.481 1.00 17.85 222 ASP C O 1
ATOM 4855 N N . ILE C 1 234 ? 7.564 -22.163 0.519 1.00 18.36 223 ILE C N 1
ATOM 4856 C CA . ILE C 1 234 ? 6.596 -23.275 0.475 1.00 17.63 223 ILE C CA 1
ATOM 4857 C C . ILE C 1 234 ? 6.093 -23.491 1.882 1.00 17.95 223 ILE C C 1
ATOM 4858 O O . ILE C 1 234 ? 6.881 -23.435 2.846 1.00 19.02 223 ILE C O 1
ATOM 4863 N N . ALA C 1 235 ? 4.785 -23.706 1.999 1.00 15.70 224 ALA C N 1
ATOM 4864 C CA . ALA C 1 235 ? 4.154 -23.905 3.301 1.00 17.21 224 ALA C CA 1
ATOM 4865 C C . ALA C 1 235 ? 3.336 -25.191 3.289 1.00 17.28 224 ALA C C 1
ATOM 4866 O O . ALA C 1 235 ? 2.202 -25.186 2.834 1.00 18.24 224 ALA C O 1
ATOM 4868 N N . PRO C 1 236 ? 3.910 -26.303 3.786 1.00 17.87 225 PRO C N 1
ATOM 4869 C CA . PRO C 1 236 ? 3.094 -27.497 3.980 1.00 15.31 225 PRO C CA 1
ATOM 4870 C C . PRO C 1 236 ? 2.123 -27.281 5.135 1.00 18.39 225 PRO C C 1
ATOM 4871 O O . PRO C 1 236 ? 2.317 -26.359 5.950 1.00 19.95 225 PRO C O 1
ATOM 4875 N N . TYR C 1 237 ? 1.079 -28.106 5.170 1.00 18.68 226 TYR C N 1
ATOM 4876 C CA . TYR C 1 237 ? 0.090 -28.106 6.248 1.00 19.55 226 TYR C CA 1
ATOM 4877 C C . TYR C 1 237 ? 0.169 -29.408 7.064 1.00 21.08 226 TYR C C 1
ATOM 4878 O O . TYR C 1 237 ? 0.191 -29.377 8.289 1.00 24.46 226 TYR C O 1
ATOM 4887 N N . ASP C 1 238 ? 0.212 -30.544 6.378 1.00 18.86 227 ASP C N 1
ATOM 4888 C CA . ASP C 1 238 ? 0.212 -31.847 7.034 1.00 19.11 227 ASP C CA 1
ATOM 4889 C C . ASP C 1 238 ? 1.631 -32.262 7.440 1.00 20.05 227 ASP C C 1
ATOM 4890 O O . ASP C 1 238 ? 2.230 -33.170 6.845 1.00 21.13 227 ASP C O 1
ATOM 4895 N N . ILE C 1 239 ? 2.151 -31.589 8.463 1.00 22.86 228 ILE C N 1
ATOM 4896 C CA . ILE C 1 239 ? 3.521 -31.778 8.955 1.00 22.52 228 ILE C CA 1
ATOM 4897 C C . ILE C 1 239 ? 3.550 -31.575 10.478 1.00 23.58 228 ILE C C 1
ATOM 4898 O O . ILE C 1 239 ? 2.575 -31.081 11.070 1.00 25.53 228 ILE C O 1
ATOM 4903 N N . GLY C 1 240 ? 4.645 -31.981 11.118 1.00 26.46 229 GLY C N 1
ATOM 4904 C CA . GLY C 1 240 ? 4.828 -31.726 12.546 1.00 29.94 229 GLY C CA 1
ATOM 4905 C C . GLY C 1 240 ? 4.710 -32.935 13.457 1.00 32.47 229 GLY C C 1
ATOM 4906 O O . GLY C 1 240 ? 5.180 -32.902 14.603 1.00 38.87 229 GLY C O 1
ATOM 4907 N N . GLY C 1 241 ? 4.072 -33.995 12.961 1.00 30.55 230 GLY C N 1
ATOM 4908 C CA . GLY C 1 241 ? 3.992 -35.265 13.696 1.00 32.39 230 GLY C CA 1
ATOM 4909 C C . GLY C 1 241 ? 5.329 -35.980 13.619 1.00 33.28 230 GLY C C 1
ATOM 4910 O O . GLY C 1 241 ? 6.091 -35.757 12.675 1.00 35.86 230 GLY C O 1
ATOM 4911 N N . PRO C 1 242 ? 5.622 -36.849 14.599 1.00 36.90 231 PRO C N 1
ATOM 4912 C CA . PRO C 1 242 ? 6.954 -37.452 14.745 1.00 38.62 231 PRO C CA 1
ATOM 4913 C C . PRO C 1 242 ? 7.455 -38.225 13.521 1.00 38.05 231 PRO C C 1
ATOM 4914 O O . PRO C 1 242 ? 8.658 -38.245 13.265 1.00 40.27 231 PRO C O 1
ATOM 4918 N N . ASP C 1 243 ? 6.542 -38.840 12.770 1.00 39.43 232 ASP C N 1
ATOM 4919 C CA . ASP C 1 243 ? 6.909 -39.673 11.621 1.00 35.85 232 ASP C CA 1
ATOM 4920 C C . ASP C 1 243 ? 6.627 -38.981 10.278 1.00 27.90 232 ASP C C 1
ATOM 4921 O O . ASP C 1 243 ? 6.615 -39.624 9.217 1.00 28.41 232 ASP C O 1
ATOM 4926 N N . GLN C 1 244 ? 6.380 -37.676 10.323 1.00 23.66 233 GLN C N 1
ATOM 4927 C CA . GLN C 1 244 ? 6.120 -36.906 9.097 1.00 22.61 233 GLN C CA 1
ATOM 4928 C C . GLN C 1 244 ? 7.410 -36.229 8.651 1.00 26.20 233 GLN C C 1
ATOM 4929 O O . GLN C 1 244 ? 8.091 -35.596 9.458 1.00 30.55 233 GLN C O 1
ATOM 4935 N N . GLU C 1 245 ? 7.748 -36.394 7.373 1.00 27.52 234 GLU C N 1
ATOM 4936 C CA . GLU C 1 245 ? 8.943 -35.789 6.790 1.00 26.40 234 GLU C CA 1
ATOM 4937 C C . GLU C 1 245 ? 8.670 -35.282 5.380 1.00 25.41 234 GLU C C 1
ATOM 4938 O O . GLU C 1 245 ? 7.782 -35.788 4.672 1.00 22.11 234 GLU C O 1
ATOM 4944 N N . PHE C 1 246 ? 9.453 -34.287 4.964 1.00 21.50 235 PHE C N 1
ATOM 4945 C CA . PHE C 1 246 ? 9.391 -33.835 3.585 1.00 19.83 235 PHE C CA 1
ATOM 4946 C C . PHE C 1 246 ? 10.726 -33.332 3.080 1.00 19.88 235 PHE C C 1
ATOM 4947 O O . PHE C 1 246 ? 11.630 -33.005 3.874 1.00 21.26 235 PHE C O 1
ATOM 4955 N N . GLY C 1 247 ? 10.816 -33.279 1.754 1.00 17.42 236 GLY C N 1
ATOM 4956 C CA . GLY C 1 247 ? 11.930 -32.667 1.027 1.00 18.24 236 GLY C CA 1
ATOM 4957 C C . GLY C 1 247 ? 11.334 -31.897 -0.134 1.00 18.52 236 GLY C C 1
ATOM 4958 O O . GLY C 1 247 ? 10.131 -32.017 -0.414 1.00 17.95 236 GLY C O 1
ATOM 4959 N N . VAL C 1 248 ? 12.148 -31.098 -0.813 1.00 16.59 237 VAL C N 1
ATOM 4960 C CA . VAL C 1 248 ? 11.664 -30.303 -1.945 1.00 16.84 237 VAL C CA 1
ATOM 4961 C C . VAL C 1 248 ? 12.718 -30.282 -3.066 1.00 17.72 237 VAL C C 1
ATOM 4962 O O . VAL C 1 248 ? 13.911 -30.145 -2.791 1.00 19.93 237 VAL C O 1
ATOM 4966 N N . ASP C 1 249 ? 12.284 -30.454 -4.321 1.00 16.89 238 ASP C N 1
ATOM 4967 C CA . ASP C 1 249 ? 13.136 -30.150 -5.471 1.00 17.30 238 ASP C CA 1
ATOM 4968 C C . ASP C 1 249 ? 12.520 -28.949 -6.145 1.00 15.77 238 ASP C C 1
ATOM 4969 O O . ASP C 1 249 ? 11.357 -29.003 -6.556 1.00 16.56 238 ASP C O 1
ATOM 4974 N N . VAL C 1 250 ? 13.269 -27.850 -6.211 1.00 13.89 239 VAL C N 1
ATOM 4975 C CA . VAL C 1 250 ? 12.756 -26.617 -6.779 1.00 13.51 239 VAL C CA 1
ATOM 4976 C C . VAL C 1 250 ? 13.143 -26.598 -8.254 1.00 14.62 239 VAL C C 1
ATOM 4977 O O . VAL C 1 250 ? 14.333 -26.582 -8.590 1.00 16.11 239 VAL C O 1
ATOM 4981 N N . GLY C 1 251 ? 12.149 -26.620 -9.140 1.00 13.21 240 GLY C N 1
ATOM 4982 C CA . GLY C 1 251 ? 12.439 -26.540 -10.562 1.00 14.43 240 GLY C CA 1
ATOM 4983 C C . GLY C 1 251 ? 12.801 -25.133 -10.994 1.00 13.79 240 GLY C C 1
ATOM 4984 O O . GLY C 1 251 ? 12.535 -24.165 -10.274 1.00 14.67 240 GLY C O 1
ATOM 4985 N N . PRO C 1 252 ? 13.447 -25.004 -12.161 1.00 14.73 241 PRO C N 1
ATOM 4986 C CA . PRO C 1 252 ? 13.843 -23.676 -12.639 1.00 14.32 241 PRO C CA 1
ATOM 4987 C C . PRO C 1 252 ? 12.632 -22.833 -12.981 1.00 16.10 241 PRO C C 1
ATOM 4988 O O . PRO C 1 252 ? 11.581 -23.378 -13.360 1.00 16.44 241 PRO C O 1
ATOM 4992 N N . VAL C 1 253 ? 12.767 -21.519 -12.821 1.00 14.54 242 VAL C N 1
ATOM 4993 C CA . VAL C 1 253 ? 11.752 -20.595 -13.302 1.00 14.58 242 VAL C CA 1
ATOM 4994 C C . VAL C 1 253 ? 12.003 -20.351 -14.794 1.00 14.07 242 VAL C C 1
ATOM 4995 O O . VAL C 1 253 ? 13.107 -19.999 -15.187 1.00 14.05 242 VAL C O 1
ATOM 4999 N N . CYS C 1 254 ? 10.986 -20.601 -15.621 1.00 13.82 243 CYS C N 1
ATOM 5000 C CA . CYS C 1 254 ? 11.134 -20.493 -17.056 1.00 13.17 243 CYS C CA 1
ATOM 5001 C C . CYS C 1 254 ? 10.294 -19.348 -17.600 1.00 13.37 243 CYS C C 1
ATOM 5002 O O . CYS C 1 254 ? 9.119 -19.214 -17.266 1.00 18.46 243 CYS C O 1
ATOM 5005 N N . PHE C 1 255 ? 10.912 -18.541 -18.453 1.00 11.90 244 PHE C N 1
ATOM 5006 C CA . PHE C 1 255 ? 10.291 -17.359 -19.066 1.00 13.50 244 PHE C CA 1
ATOM 5007 C C . PHE C 1 255 ? 10.229 -17.468 -20.579 1.00 16.00 244 PHE C C 1
ATOM 5008 O O . PHE C 1 255 ? 11.214 -17.856 -21.220 1.00 15.20 244 PHE C O 1
ATOM 5016 N N . LEU C 1 256 ? 9.082 -17.098 -21.150 1.00 16.89 245 LEU C N 1
ATOM 5017 C CA . LEU C 1 256 ? 8.940 -16.992 -22.605 1.00 18.73 245 LEU C CA 1
ATOM 5018 C C . LEU C 1 256 ? 7.864 -15.977 -22.927 1.00 20.43 245 LEU C C 1
ATOM 5019 O O . LEU C 1 256 ? 6.740 -16.061 -22.398 1.00 22.71 245 LEU C O 1
#

Organism: Homo sapiens (NCBI:txid9606)

Nearest PDB structures (foldseek):
  4ae2-assembly1_A  TM=1.005E+00  e=3.705E-46  Homo sapiens
  4ae2-assembly1_B  TM=9.995E-01  e=2.536E-44  Homo sapiens
  4aej-assembly1_B  TM=1.001E+00  e=4.570E-43  Homo sapiens
  4ae2-assembly1_C  TM=9.957E-01  e=7.131E-43  Homo sapiens
  6fzw-assembly1_C  TM=1.000E+00  e=7.791E-42  Homo sapiens

Solvent-accessible surface area: 28068 Å² total; per-residue (Å²): 87,68,3,50,164,96,68,9,2,19,6,0,25,6,2,54,48,45,51,110,115,50,163,56,18,117,33,43,0,2,7,12,50,34,15,60,127,34,11,4,92,8,97,0,41,11,149,64,0,32,1,8,4,60,3,73,69,94,65,2,70,125,90,61,28,63,109,103,140,138,58,7,36,0,18,118,61,10,127,63,23,60,76,8,63,12,12,34,100,98,29,81,83,55,16,19,54,10,1,25,17,9,5,41,70,6,12,7,55,3,12,3,78,1,22,0,20,4,52,19,1,7,0,52,67,14,101,102,63,53,48,23,160,70,7,1,36,0,38,3,38,72,108,17,55,1,93,22,110,63,92,99,100,56,37,10,76,42,90,85,43,41,1,26,112,100,81,42,126,83,45,88,0,14,0,19,4,141,14,87,59,3,39,17,0,5,0,30,0,0,0,0,53,7,9,3,12,131,97,12,45,2,0,0,52,8,16,63,0,19,0,26,94,72,5,47,164,89,56,6,4,17,4,0,27,5,2,61,49,41,49,114,122,48,165,60,20,114,33,40,0,4,6,3,64,26,13,111,118,4,6,2,94,4,91,0,42,16,85,64,0,31,0,10,5,62,4,69,68,95,66,1,71,131,94,70,27,76,99,52,112,131,108,80,57,13,30,0,17,128,56,10,124,62,23,60,85,10,57,14,10,19,90,136,23,51,121,19,4,18,51,9,0,13,9,18,5,42,51,6,14,5,71,4,16,3,77,2,20,0,36,4,55,13,1,7,0,53,64,5,100,102,66,51,54,20,156,70,7,0,38,0,37,5,18,72,93,19,57,1,93,21,112,61,88,96,104,56,35,11,77,41,90,88,44,41,1,25,116,89,83,39,130,81,46,79,0,13,0,24,4,150,15,152,50,4,31,41,0,8,0,31,0,0,0,0,49,7,4,6,18,137,82,12,49,2,0,0,56,8,16,62,0,16,1,26,125,60,63,3,50,138,94,45,8,4,19,10,0,55,21,0,53,86,54,32,110,118,45,166,54,18,117,29,48,0,1,0,3,51,23,11,110,114,3,6,3,96,7,94,0,40,18,147,57,1,32,1,9,2,67,5,76,66,88,63,3,74,131,96,64,26,88,133,144,63,62,17,33,0,18,114,63,11,86,59,23,59,77,11,52,11,9,13,91,134,16,49,124,20,4,18,38,8,1,19,20,6,1,42,14,11,14,6,77,2,11,2,79,1,20,1,30,4,53,19,1,8,0,54,70,11,82,103,63,46,60,21,138,74,6,2,36,0,25,2,44,86,130,22,53,0,87,21,81,63,91,98,138,50,38,12,78,41,91,85,46,39,2,31,63,96,88,38,126,75,44,82,0,14,0,23,5,132,14,136,110,6,78,32,0,3,0,30,0,0,0,0,57,7,10,21,17,125,96,14,44,2,0,0,52,0,15,56,0,18,2,59

Foldseek 3Di:
DAFALVDHALAQLVNCVVPVPDAWAWGWHNVVDDDSNLTFIFTAHSVVSKTWWAWVVQKFDKDQFAADFDWDKQCPHTDVRRWIDTTDVVDPSVSVVVSVVSQQAPFQKKKWKKKKKWAQAFAAAAVVVRHRPQHKWWAFQPRDIEDCDDDPQRHWDWPDGPRRGNDRDIDMTMIMDMHSNSSRDDITIMIGRRHNDPSIIIMMGTGIMITD/DQQALVDAALAQLRNCVVPVPDAWAWGWHNVVPDDSNLTFIFTAHSVVSKTWWAWVVQKFDKDQWAADDDFDWDKQCPDTDVRRWIDTGDPVDDRVSSVVSLVSLQQPFQKKKWKKKKKWAQAFAAAAVVVRHGPQHKWWAFQPRDIEDCDDDPQRHKDWPDGPRRHRDRDIDMTMIMDMHRNSSRDDTTIMIGGRHNDPSIIIMMGTGIMITD/DAAQALVRAALAQLCNLVVPVVDAWAWGWHNVVPDDSNLIWIFTAHSVVSKTWWAKVVQKFDKDQWAQQDWDKQCPHTDVRRWIDTTDPPDDPVSVVVSLVSLLVVFQKKKWKKKKKWAQAFAAAAPVVRHGPQHKWWAFQVRDIEDCDDDPQRHKDKDDGPRNGRDRDIDMTMIMDMHSNSSRDDTTIMIGRRHNDPSIIIMMGTTTMMGD

Secondary structure (DSSP, 8-state):
--SSSSS-BS-HHHHHHH-TTPPSEEEEE-TT-SSGGG-EEEEEETTTTEEEE-BSS-EEEEE----------HHHHSTT-----BS-TTS-HHHHHHHHHHHHHH-S-EEEEEEEEEES--SS-BTTTTB-TT--EEE-SSS-EEBSSS-TTSB-EEEEE--SS--SSEEEEEEEEEES-GGG-S--EEE-SS--STT-EEEEEEEEEEE-/--SSSSS-BS-HHHHHHH-TTPPSEEEEE-TT-SSGGG-EEEEEETTTTEEEE-BSS-EEEEE------------HHHHSTT-----BS-TTS-HHHHHHHHHHHHHH-S-EEEEEEEEEES--SS-BTTTTB-TT--EEE-SSS-EEBSSSSTTSB-EEEEE--SS--SSEEEEEEEEEES-GGG-S--EEE-SS--STT-EEEEEEEEEEE-/---SBTTB-BS-HHHHHHH-TTPPSEEEEE-TT-SSGGG-EEEEE-TTT--EEE-BSS-EEEEE---------HHHHSTT-----BS-TTS-HHHHHHHHHHHHHT-S-EEEEEEEEEES--SS--TTT---TT--EEE-TTS-EEBSSSSTTSB-EEEEE--SS--SSEEEEEEEEEES-GGG-S--EEE-SS--STT-EEEEEEEEEEE-

Sequence (638 aa):
PDGSRKNPARNCRDLKFCHPELKSGEYWVDPNQGCKLDAIKVFCNMETGETCISANPLNVPRKHWWTDKKHVWFGESMDGGFQFSYGNPELPEDVLDVQLAFLRLLSSRASQQITYHCKNSIAYMDQASGNVKKALKLMMGSNEGEFKAEGNSKFTYTVLEDGCTKHTGEWSKTVFEYRTRKAVRLPIVDIAPYDIGGPDQEFGVDVGPVCFLPDGSRKNPARNCRDLKFCHPELKSGEYWVDPNQGCKLDAIKVFCNMETGETCISANPLNVPRKHWWTDSSKKHVWFGESMDGGFQFSYGNPELPEDVLDVQLAFLRLLSSRASQQITYHCKNSIAYMDQASGNVKKALKLMMGSNEGEFKAEGNSKFTYTVLEDGCTKHTGEWSKTVFEYRTRKAVRLPIVDIAPYDIGGPDQEFGVDVGPVCFLSPDGSRKNPARNCRDLKFCHPELKSGEYWVDPNQQGCKLDAIKVFCNMETGETCISANPLNVPRKHWWTKKHVWFGESMDGGFQFSYGNPELPEDVLDVQLAFLRLLSSRASQQITYHCKNSIAYMDQASGNVKKALKLMMGSNEGEFKAEGNSKFTYTVLEDGCTKHTGEWSKTVFEYRTRKAVRLPIVDIAPYDIGGPDQEFGVDVGPVCFL